Protein AF-0000000084922577 (afdb_homodimer)

Structure (mmCIF, N/CA/C/O backbone):
data_AF-0000000084922577-model_v1
#
loop_
_entity.id
_entity.type
_entity.pdbx_description
1 polymer 'NAD kinase'
#
loop_
_atom_site.group_PDB
_atom_site.id
_atom_site.type_symbol
_atom_site.label_atom_id
_atom_site.label_alt_id
_atom_site.label_comp_id
_atom_site.label_asym_id
_atom_site.label_entity_id
_atom_site.label_seq_id
_atom_site.pdbx_PDB_ins_code
_atom_site.Cartn_x
_atom_site.Cartn_y
_atom_site.Cartn_z
_atom_site.occupancy
_atom_site.B_iso_or_equiv
_atom_site.auth_seq_id
_atom_site.auth_comp_id
_atom_site.auth_asym_id
_atom_site.auth_atom_id
_atom_site.pdbx_PDB_model_num
ATOM 1 N N . MET A 1 1 ? -5.191 -24.875 -42.281 1 45.06 1 MET A N 1
ATOM 2 C CA . MET A 1 1 ? -5.082 -23.641 -41.531 1 45.06 1 MET A CA 1
ATOM 3 C C . MET A 1 1 ? -4.199 -23.844 -40.281 1 45.06 1 MET A C 1
ATOM 5 O O . MET A 1 1 ? -4.207 -24.906 -39.688 1 45.06 1 MET A O 1
ATOM 9 N N . LEU A 1 2 ? -3.152 -23.109 -40.156 1 58 2 LEU A N 1
ATOM 10 C CA . LEU A 1 2 ? -2.09 -23.359 -39.188 1 58 2 LEU A CA 1
ATOM 11 C C . LEU A 1 2 ? -2.65 -23.438 -37.781 1 58 2 LEU A C 1
ATOM 13 O O . LEU A 1 2 ? -3.32 -22.5 -37.312 1 58 2 LEU A O 1
ATOM 17 N N . LYS A 1 3 ? -2.672 -24.594 -37.219 1 78.56 3 LYS A N 1
ATOM 18 C CA . LYS A 1 3 ? -3.205 -24.875 -35.875 1 78.56 3 LYS A CA 1
ATOM 19 C C . LYS A 1 3 ? -2.473 -24.078 -34.812 1 78.56 3 LYS A C 1
ATOM 21 O O . LYS A 1 3 ? -1.261 -23.875 -34.906 1 78.56 3 LYS A O 1
ATOM 26 N N . LYS A 1 4 ? -3.275 -23.406 -34.062 1 90.06 4 LYS A N 1
ATOM 27 C CA . LYS A 1 4 ? -2.656 -22.766 -32.906 1 90.06 4 LYS A CA 1
ATOM 28 C C . LYS A 1 4 ? -1.951 -23.781 -32.031 1 90.06 4 LYS A C 1
ATOM 30 O O . LYS A 1 4 ? -2.506 -24.844 -31.734 1 90.06 4 LYS A O 1
ATOM 35 N N . SER A 1 5 ? -0.719 -23.594 -31.75 1 95.06 5 SER A N 1
ATOM 36 C CA . SER A 1 5 ? 0.063 -24.484 -30.906 1 95.06 5 SER A CA 1
ATOM 37 C C . SER A 1 5 ? -0.089 -24.125 -29.438 1 95.06 5 SER A C 1
ATOM 39 O O . SER A 1 5 ? -0.158 -22.938 -29.078 1 95.06 5 SER A O 1
ATOM 41 N N . VAL A 1 6 ? -0.203 -25.141 -28.594 1 97.62 6 VAL A N 1
ATOM 42 C CA . VAL A 1 6 ? -0.303 -24.922 -27.141 1 97.62 6 VAL A CA 1
ATOM 43 C C . VAL A 1 6 ? 0.634 -25.891 -26.422 1 97.62 6 VAL A C 1
ATOM 45 O O . VAL A 1 6 ? 1.087 -26.875 -27 1 97.62 6 VAL A O 1
ATOM 48 N N . VAL A 1 7 ? 0.993 -25.578 -25.25 1 97.5 7 VAL A N 1
ATOM 49 C CA . VAL A 1 7 ? 1.784 -26.453 -24.391 1 97.5 7 VAL A CA 1
ATOM 50 C C . VAL A 1 7 ? 1.067 -26.672 -23.062 1 97.5 7 VAL A C 1
ATOM 52 O O . VAL A 1 7 ? 0.403 -25.766 -22.562 1 97.5 7 VAL A O 1
ATOM 55 N N . ILE A 1 8 ? 1.136 -27.906 -22.531 1 97.31 8 ILE A N 1
ATOM 56 C CA . ILE A 1 8 ? 0.508 -28.25 -21.266 1 97.31 8 ILE A CA 1
ATOM 57 C C . ILE A 1 8 ? 1.581 -28.625 -20.25 1 97.31 8 ILE A C 1
ATOM 59 O O . ILE A 1 8 ? 2.432 -29.484 -20.516 1 97.31 8 ILE A O 1
ATOM 63 N N . THR A 1 9 ? 1.586 -27.938 -19.109 1 96.81 9 THR A N 1
ATOM 64 C CA . THR A 1 9 ? 2.4 -28.328 -17.969 1 96.81 9 THR A CA 1
ATOM 65 C C . THR A 1 9 ? 1.518 -28.703 -16.781 1 96.81 9 THR A C 1
ATOM 67 O O . THR A 1 9 ? 0.4 -28.203 -16.656 1 96.81 9 THR A O 1
ATOM 70 N N . TYR A 1 10 ? 1.939 -29.656 -15.969 1 96.12 10 TYR A N 1
ATOM 71 C CA . TYR A 1 10 ? 1.152 -30.031 -14.805 1 96.12 10 TYR A CA 1
ATOM 72 C C . TYR A 1 10 ? 2.047 -30.594 -13.703 1 96.12 10 TYR A C 1
ATOM 74 O O . TYR A 1 10 ? 3.17 -31.031 -13.969 1 96.12 10 TYR A O 1
ATOM 82 N N . ASN A 1 11 ? 1.568 -30.484 -12.477 1 95.56 11 ASN A N 1
ATOM 83 C CA . ASN A 1 11 ? 2.334 -31 -11.344 1 95.56 11 ASN A CA 1
ATOM 84 C C . ASN A 1 11 ? 2.262 -32.5 -11.258 1 95.56 11 ASN A C 1
ATOM 86 O O . ASN A 1 11 ? 1.723 -33.156 -12.148 1 95.56 11 ASN A O 1
ATOM 90 N N . ASP A 1 12 ? 2.846 -33.094 -10.164 1 94.5 12 ASP A N 1
ATOM 91 C CA . ASP A 1 12 ? 3.039 -34.531 -10.078 1 94.5 12 ASP A CA 1
ATOM 92 C C . ASP A 1 12 ? 1.83 -35.219 -9.445 1 94.5 12 ASP A C 1
ATOM 94 O O . ASP A 1 12 ? 1.878 -36.406 -9.125 1 94.5 12 ASP A O 1
ATOM 98 N N . TYR A 1 13 ? 0.754 -34.5 -9.312 1 94.62 13 TYR A N 1
ATOM 99 C CA . TYR A 1 13 ? -0.442 -35.125 -8.758 1 94.62 13 TYR A CA 1
ATOM 100 C C . TYR A 1 13 ? -1.106 -36.031 -9.781 1 94.62 13 TYR A C 1
ATOM 102 O O . TYR A 1 13 ? -1.157 -35.719 -10.969 1 94.62 13 TYR A O 1
ATOM 110 N N . ALA A 1 14 ? -1.68 -37.094 -9.312 1 95.88 14 ALA A N 1
ATOM 111 C CA . ALA A 1 14 ? -2.354 -38.062 -10.188 1 95.88 14 ALA A CA 1
ATOM 112 C C . ALA A 1 14 ? -3.518 -37.406 -10.922 1 95.88 14 ALA A C 1
ATOM 114 O O . ALA A 1 14 ? -3.697 -37.625 -12.125 1 95.88 14 ALA A O 1
ATOM 115 N N . LEU A 1 15 ? -4.234 -36.625 -10.172 1 96.56 15 LEU A N 1
ATOM 116 C CA . LEU A 1 15 ? -5.371 -35.969 -10.781 1 96.56 15 LEU A CA 1
ATOM 117 C C . LEU A 1 15 ? -4.918 -35.031 -11.898 1 96.56 15 LEU A C 1
ATOM 119 O O . LEU A 1 15 ? -5.578 -34.938 -12.938 1 96.56 15 LEU A O 1
ATOM 123 N N . SER A 1 16 ? -3.848 -34.312 -11.695 1 97.56 16 SER A N 1
ATOM 124 C CA . SER A 1 16 ? -3.344 -33.375 -12.695 1 97.56 16 SER A CA 1
ATOM 125 C C . SER A 1 16 ? -2.975 -34.094 -13.984 1 97.56 16 SER A C 1
ATOM 127 O O . SER A 1 16 ? -3.232 -33.562 -15.078 1 97.56 16 SER A O 1
ATOM 129 N N . ALA A 1 17 ? -2.41 -35.25 -13.891 1 96.94 17 ALA A N 1
ATOM 130 C CA . ALA A 1 17 ? -2.043 -36.062 -15.062 1 96.94 17 ALA A CA 1
ATOM 131 C C . ALA A 1 17 ? -3.281 -36.469 -15.844 1 96.94 17 ALA A C 1
ATOM 133 O O . ALA A 1 17 ? -3.287 -36.438 -17.078 1 96.94 17 ALA A O 1
ATOM 134 N N . VAL A 1 18 ? -4.258 -36.875 -15.078 1 98 18 VAL A N 1
ATOM 135 C CA . VAL A 1 18 ? -5.512 -37.281 -15.695 1 98 18 VAL A CA 1
ATOM 136 C C . VAL A 1 18 ? -6.133 -36.094 -16.453 1 98 18 VAL A C 1
ATOM 138 O O . VAL A 1 18 ? -6.559 -36.25 -17.594 1 98 18 VAL A O 1
ATOM 141 N N . ILE A 1 19 ? -6.141 -34.969 -15.812 1 97.88 19 ILE A N 1
ATOM 142 C CA . ILE A 1 19 ? -6.738 -33.781 -16.406 1 97.88 19 ILE A CA 1
ATOM 143 C C . ILE A 1 19 ? -5.922 -33.375 -17.625 1 97.88 19 ILE A C 1
ATOM 145 O O . ILE A 1 19 ? -6.48 -32.906 -18.625 1 97.88 19 ILE A O 1
ATOM 149 N N . ALA A 1 20 ? -4.637 -33.5 -17.562 1 97.62 20 ALA A N 1
ATOM 150 C CA . ALA A 1 20 ? -3.766 -33.156 -18.672 1 97.62 20 ALA A CA 1
ATOM 151 C C . ALA A 1 20 ? -4.098 -34 -19.906 1 97.62 20 ALA A C 1
ATOM 153 O O . ALA A 1 20 ? -4.148 -33.469 -21.031 1 97.62 20 ALA A O 1
ATOM 154 N N . GLU A 1 21 ? -4.328 -35.281 -19.703 1 97.81 21 GLU A N 1
ATOM 155 C CA . GLU A 1 21 ? -4.66 -36.156 -20.797 1 97.81 21 GLU A CA 1
ATOM 156 C C . GLU A 1 21 ? -6.02 -35.812 -21.406 1 97.81 21 GLU A C 1
ATOM 158 O O . GLU A 1 21 ? -6.184 -35.844 -22.625 1 97.81 21 GLU A O 1
ATOM 163 N N . GLN A 1 22 ? -6.918 -35.562 -20.547 1 98.25 22 GLN A N 1
ATOM 164 C CA . GLN A 1 22 ? -8.234 -35.156 -21.016 1 98.25 22 GLN A CA 1
ATOM 165 C C . GLN A 1 22 ? -8.156 -33.844 -21.828 1 98.25 22 GLN A C 1
ATOM 167 O O . GLN A 1 22 ? -8.773 -33.75 -22.891 1 98.25 22 GLN A O 1
ATOM 172 N N . LEU A 1 23 ? -7.441 -32.938 -21.281 1 98.12 23 LEU A N 1
ATOM 173 C CA . LEU A 1 23 ? -7.266 -31.641 -21.953 1 98.12 23 LEU A CA 1
ATOM 174 C C . LEU A 1 23 ? -6.621 -31.844 -23.328 1 98.12 23 LEU A C 1
ATOM 176 O O . LEU A 1 23 ? -7.059 -31.234 -24.312 1 98.12 23 LEU A O 1
ATOM 180 N N . LYS A 1 24 ? -5.605 -32.656 -23.391 1 97.62 24 LYS A N 1
ATOM 181 C CA . LYS A 1 24 ? -4.91 -32.938 -24.641 1 97.62 24 LYS A CA 1
ATOM 182 C C . LYS A 1 24 ? -5.871 -33.469 -25.703 1 97.62 24 LYS A C 1
ATOM 184 O O . LYS A 1 24 ? -5.879 -32.969 -26.828 1 97.62 24 LYS A O 1
ATOM 189 N N . GLU A 1 25 ? -6.668 -34.406 -25.344 1 97.94 25 GLU A N 1
ATOM 190 C CA . GLU A 1 25 ? -7.629 -35 -26.281 1 97.94 25 GLU A CA 1
ATOM 191 C C . GLU A 1 25 ? -8.617 -33.938 -26.781 1 97.94 25 GLU A C 1
ATOM 193 O O . GLU A 1 25 ? -8.906 -33.906 -27.984 1 97.94 25 GLU A O 1
ATOM 198 N N . LYS A 1 26 ? -9.062 -33.188 -25.891 1 98 26 LYS A N 1
ATOM 199 C CA . LYS A 1 26 ? -10.047 -32.188 -26.234 1 98 26 LYS A CA 1
ATOM 200 C C . LYS A 1 26 ? -9.438 -31.109 -27.141 1 98 26 LYS A C 1
ATOM 202 O O . LYS A 1 26 ? -10.0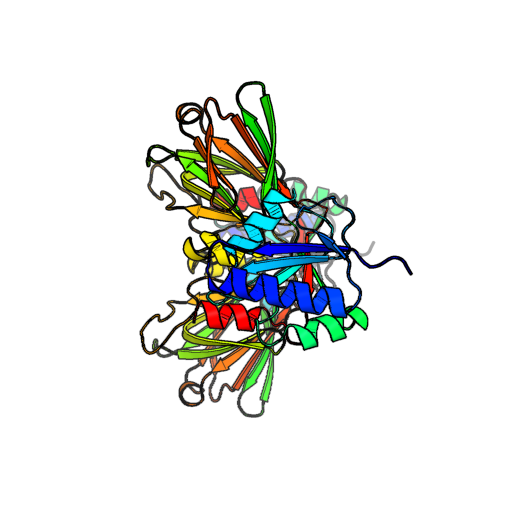94 -30.625 -28.062 1 98 26 LYS A O 1
ATOM 207 N N . LEU A 1 27 ? -8.234 -30.75 -26.859 1 97.75 27 LEU A N 1
ATOM 208 C CA . LEU A 1 27 ? -7.543 -29.75 -27.656 1 97.75 27 LEU A CA 1
ATOM 209 C C . LEU A 1 27 ? -7.281 -30.266 -29.062 1 97.75 27 LEU A C 1
ATOM 211 O O . LEU A 1 27 ? -7.449 -29.531 -30.047 1 97.75 27 LEU A O 1
ATOM 215 N N . ILE A 1 28 ? -6.938 -31.516 -29.203 1 96.44 28 ILE A N 1
ATOM 216 C CA . ILE A 1 28 ? -6.699 -32.125 -30.5 1 96.44 28 ILE A CA 1
ATOM 217 C C . ILE A 1 28 ? -7.996 -32.156 -31.312 1 96.44 28 ILE A C 1
ATOM 219 O O . ILE A 1 28 ? -8 -31.812 -32.5 1 96.44 28 ILE A O 1
ATOM 223 N N . ARG A 1 29 ? -9.047 -32.469 -30.625 1 96.56 29 ARG A N 1
ATOM 224 C CA . ARG A 1 29 ? -10.352 -32.469 -31.281 1 96.56 29 ARG A CA 1
ATOM 225 C C . ARG A 1 29 ? -10.734 -31.078 -31.75 1 96.56 29 ARG A C 1
ATOM 227 O O . ARG A 1 29 ? -11.391 -30.922 -32.781 1 96.56 29 ARG A O 1
ATOM 234 N N . ALA A 1 30 ? -10.289 -30.141 -31.047 1 96.38 30 ALA A N 1
ATOM 235 C CA . ALA A 1 30 ? -10.594 -28.75 -31.375 1 96.38 30 ALA A CA 1
ATOM 236 C C . ALA A 1 30 ? -9.562 -28.188 -32.344 1 96.38 30 ALA A C 1
ATOM 238 O O . ALA A 1 30 ? -9.508 -26.969 -32.562 1 96.38 30 ALA A O 1
ATOM 239 N N . GLU A 1 31 ? -8.617 -29.016 -32.844 1 95.38 31 GLU A N 1
ATOM 240 C CA . GLU A 1 31 ? -7.676 -28.688 -33.906 1 95.38 31 GLU A CA 1
ATOM 241 C C . GLU A 1 31 ? -6.527 -27.828 -33.406 1 95.38 31 GLU A C 1
ATOM 243 O O . GLU A 1 31 ? -6.07 -26.922 -34.094 1 95.38 31 GLU A O 1
ATOM 248 N N . PHE A 1 32 ? -6.191 -28 -32.156 1 96.06 32 PHE A N 1
ATOM 249 C CA . PHE A 1 32 ? -4.957 -27.422 -31.641 1 96.06 32 PHE A CA 1
ATOM 250 C C . PHE A 1 32 ? -3.795 -28.391 -31.797 1 96.06 32 PHE A C 1
ATOM 252 O O . PHE A 1 32 ? -3.988 -29.609 -31.781 1 96.06 32 PHE A O 1
ATOM 259 N N . ALA A 1 33 ? -2.627 -27.812 -32 1 94.94 33 ALA A N 1
ATOM 260 C CA . ALA A 1 33 ? -1.4 -28.594 -31.906 1 94.94 33 ALA A CA 1
ATOM 261 C C . ALA A 1 33 ? -0.859 -28.594 -30.469 1 94.94 33 ALA A C 1
ATOM 263 O O . ALA A 1 33 ? -0.508 -27.547 -29.938 1 94.94 33 ALA A O 1
ATOM 264 N N . VAL A 1 34 ? -0.8 -29.75 -29.844 1 94.56 34 VAL A N 1
ATOM 265 C CA . VAL A 1 34 ? -0.375 -29.844 -28.453 1 94.56 34 VAL A CA 1
ATOM 266 C C . VAL A 1 34 ? 1.077 -30.312 -28.391 1 94.56 34 VAL A C 1
ATOM 268 O O . VAL A 1 34 ? 1.414 -31.375 -28.891 1 94.56 34 VAL A O 1
ATOM 271 N N . HIS A 1 35 ? 1.878 -29.469 -27.703 1 88.94 35 HIS A N 1
ATOM 272 C CA . HIS A 1 35 ? 3.289 -29.797 -27.562 1 88.94 35 HIS A CA 1
ATOM 273 C C . HIS A 1 35 ? 3.609 -30.188 -26.125 1 88.94 35 HIS A C 1
ATOM 275 O O . HIS A 1 35 ? 2.961 -29.719 -25.188 1 88.94 35 HIS A O 1
ATOM 281 N N . HIS A 1 36 ? 4.621 -31.062 -25.969 1 80.25 36 HIS A N 1
ATOM 282 C CA . HIS A 1 36 ? 5.066 -31.484 -24.641 1 80.25 36 HIS A CA 1
ATOM 283 C C . HIS A 1 36 ? 6.195 -30.594 -24.125 1 80.25 36 HIS A C 1
ATOM 285 O O . HIS A 1 36 ? 6.473 -30.562 -22.938 1 80.25 36 HIS A O 1
ATOM 291 N N . HIS A 1 37 ? 6.773 -29.953 -25.094 1 86.44 37 HIS A N 1
ATOM 292 C CA . HIS A 1 37 ? 7.875 -29.078 -24.734 1 86.44 37 HIS A CA 1
ATOM 293 C C . HIS A 1 37 ? 7.582 -27.641 -25.156 1 86.44 37 HIS A C 1
ATOM 295 O O . HIS A 1 37 ? 6.945 -27.391 -26.188 1 86.44 37 HIS A O 1
ATOM 301 N N . PHE A 1 38 ? 8.07 -26.734 -24.375 1 88.19 38 PHE A N 1
ATOM 302 C CA . PHE A 1 38 ? 7.879 -25.328 -24.656 1 88.19 38 PHE A CA 1
ATOM 303 C C . PHE A 1 38 ? 8.859 -24.844 -25.719 1 88.19 38 PHE A C 1
ATOM 305 O O . PHE A 1 38 ? 10.078 -25 -25.562 1 88.19 38 PHE A O 1
ATOM 312 N N . VAL A 1 39 ? 8.43 -24.281 -26.812 1 85.06 39 VAL A N 1
ATOM 313 C CA . VAL A 1 39 ? 9.289 -23.812 -27.891 1 85.06 39 VAL A CA 1
ATOM 314 C C . VAL A 1 39 ? 9.234 -22.297 -28 1 85.06 39 VAL A C 1
ATOM 316 O O . VAL A 1 39 ? 10.109 -21.672 -28.594 1 85.06 39 VAL A O 1
ATOM 319 N N . GLY A 1 40 ? 8.258 -21.672 -27.453 1 86.56 40 GLY A N 1
ATOM 320 C CA . GLY A 1 40 ? 8.227 -20.219 -27.375 1 86.56 40 GLY A CA 1
ATOM 321 C C . GLY A 1 40 ? 7.301 -19.594 -28.391 1 86.56 40 GLY A C 1
ATOM 322 O O . GLY A 1 40 ? 7.105 -18.375 -28.391 1 86.56 40 GLY A O 1
ATOM 323 N N . ASP A 1 41 ? 6.625 -20.344 -29.25 1 87.69 41 ASP A N 1
ATOM 324 C CA . ASP A 1 41 ? 5.711 -19.797 -30.25 1 87.69 41 ASP A CA 1
ATOM 325 C C . ASP A 1 41 ? 4.285 -20.297 -30.016 1 87.69 41 ASP A C 1
ATOM 327 O O . ASP A 1 41 ? 3.438 -20.188 -30.906 1 87.69 41 ASP A O 1
ATOM 331 N N . GLU A 1 42 ? 4.102 -20.797 -28.938 1 93.81 42 GLU A N 1
ATOM 332 C CA . GLU A 1 42 ? 2.762 -21.281 -28.594 1 93.81 42 GLU A CA 1
ATOM 333 C C . GLU A 1 42 ? 1.775 -20.109 -28.484 1 93.81 42 GLU A C 1
ATOM 335 O O . GLU A 1 42 ? 2.168 -18.984 -28.188 1 93.81 42 GLU A O 1
ATOM 340 N N . ALA A 1 43 ? 0.547 -20.484 -28.75 1 95.94 43 ALA A N 1
ATOM 341 C CA . ALA A 1 43 ? -0.513 -19.5 -28.594 1 95.94 43 ALA A CA 1
ATOM 342 C C . ALA A 1 43 ? -0.963 -19.391 -27.141 1 95.94 43 ALA A C 1
ATOM 344 O O . ALA A 1 43 ? -1.455 -18.359 -26.703 1 95.94 43 ALA A O 1
ATOM 345 N N . LEU A 1 44 ? -0.758 -20.5 -26.469 1 97.5 44 LEU A N 1
ATOM 346 C CA . LEU A 1 44 ? -1.286 -20.578 -25.125 1 97.5 44 LEU A CA 1
ATOM 347 C C . LEU A 1 44 ? -0.539 -21.625 -24.312 1 97.5 44 LEU A C 1
ATOM 349 O O . LEU A 1 44 ? -0.168 -22.672 -24.828 1 97.5 44 LEU A O 1
ATOM 353 N N . ILE A 1 45 ? -0.311 -21.297 -23.047 1 98.06 45 ILE A N 1
ATOM 354 C CA . ILE A 1 45 ? 0.256 -22.234 -22.094 1 98.06 45 ILE A CA 1
ATOM 355 C C . ILE A 1 45 ? -0.815 -22.656 -21.094 1 98.06 45 ILE A C 1
ATOM 357 O O . ILE A 1 45 ? -1.452 -21.812 -20.453 1 98.06 45 ILE A O 1
ATOM 361 N N . PHE A 1 46 ? -1 -23.938 -20.984 1 98 46 PHE A N 1
ATOM 362 C CA . PHE A 1 46 ? -1.845 -24.5 -19.922 1 98 46 PHE A CA 1
ATOM 363 C C . PHE A 1 46 ? -1.002 -24.984 -18.75 1 98 46 PHE A C 1
ATOM 365 O O . PHE A 1 46 ? -0.039 -25.719 -18.938 1 98 46 PHE A O 1
ATOM 372 N N . THR A 1 47 ? -1.322 -24.531 -17.578 1 97.44 47 THR A N 1
ATOM 373 C CA . THR A 1 47 ? -0.681 -25.062 -16.375 1 97.44 47 THR A CA 1
ATOM 374 C C . THR A 1 47 ? -1.714 -25.672 -15.438 1 97.44 47 THR A C 1
ATOM 376 O O . THR A 1 47 ? -2.691 -25.016 -15.07 1 97.44 47 THR A O 1
ATOM 379 N N . ILE A 1 48 ? -1.502 -26.938 -15.086 1 97.56 48 ILE A N 1
ATOM 380 C CA . ILE A 1 48 ? -2.449 -27.688 -14.258 1 97.56 48 ILE A CA 1
ATOM 381 C C . ILE A 1 48 ? -1.858 -27.906 -12.867 1 97.56 48 ILE A C 1
ATOM 383 O O . ILE A 1 48 ? -0.781 -28.484 -12.734 1 97.56 48 ILE A O 1
ATOM 387 N N . GLY A 1 49 ? -2.514 -27.5 -11.883 1 96.75 49 GLY A N 1
ATOM 388 C CA . GLY A 1 49 ? -2.074 -27.547 -10.492 1 96.75 49 GLY A CA 1
ATOM 389 C C . GLY A 1 49 ? -2.527 -26.359 -9.688 1 96.75 49 GLY A C 1
ATOM 390 O O . GLY A 1 49 ? -3.613 -25.812 -9.922 1 96.75 49 GLY A O 1
ATOM 391 N N . GLY A 1 50 ? -1.797 -25.969 -8.672 1 95.06 50 GLY A N 1
ATOM 392 C CA . GLY A 1 50 ? -2.07 -24.797 -7.855 1 95.06 50 GLY A CA 1
ATOM 393 C C . GLY A 1 50 ? -1.158 -23.641 -8.164 1 95.06 50 GLY A C 1
ATOM 394 O O . GLY A 1 50 ? -0.583 -23.562 -9.25 1 95.06 50 GLY A O 1
ATOM 395 N N . ASP A 1 51 ? -1.087 -22.734 -7.219 1 95.5 51 ASP A N 1
ATOM 396 C CA . ASP A 1 51 ? -0.245 -21.562 -7.387 1 95.5 51 ASP A CA 1
ATOM 397 C C . ASP A 1 51 ? 1.221 -21.953 -7.566 1 95.5 51 ASP A C 1
ATOM 399 O O . ASP A 1 51 ? 1.935 -21.344 -8.375 1 95.5 51 ASP A O 1
ATOM 403 N N . GLY A 1 52 ? 1.622 -22.938 -6.805 1 94.94 52 GLY A N 1
ATOM 404 C CA . GLY A 1 52 ? 2.992 -23.406 -6.941 1 94.94 52 GLY A CA 1
ATOM 405 C C . GLY A 1 52 ? 3.326 -23.875 -8.344 1 94.94 52 GLY A C 1
ATOM 406 O O . GLY A 1 52 ? 4.406 -23.578 -8.859 1 94.94 52 GLY A O 1
ATOM 407 N N . SER A 1 53 ? 2.406 -24.625 -8.961 1 95.44 53 SER A N 1
ATOM 408 C CA . SER A 1 53 ? 2.598 -25.094 -10.328 1 95.44 53 SER A CA 1
ATOM 409 C C . SER A 1 53 ? 2.662 -23.938 -11.312 1 95.44 53 SER A C 1
ATOM 411 O O . SER A 1 53 ? 3.443 -23.969 -12.266 1 95.44 53 SER A O 1
ATOM 413 N N . PHE A 1 54 ? 1.836 -23 -11.062 1 97 54 PHE A N 1
ATOM 414 C CA . PHE A 1 54 ? 1.823 -21.812 -11.906 1 97 54 PHE A CA 1
ATOM 415 C C . PHE A 1 54 ? 3.17 -21.109 -11.859 1 97 54 PHE A C 1
ATOM 417 O O . PHE A 1 54 ? 3.756 -20.812 -12.906 1 97 54 PHE A O 1
ATOM 424 N N . ILE A 1 55 ? 3.645 -20.859 -10.672 1 97.69 55 ILE A N 1
ATOM 425 C CA . ILE A 1 55 ? 4.91 -20.156 -10.469 1 97.69 55 ILE A CA 1
ATOM 426 C C . ILE A 1 55 ? 6.047 -20.969 -11.102 1 97.69 55 ILE A C 1
ATOM 428 O O . ILE A 1 55 ? 6.922 -20.406 -11.758 1 97.69 55 ILE A O 1
ATOM 432 N N . LYS A 1 56 ? 6.035 -22.281 -10.922 1 96.81 56 LYS A N 1
ATOM 433 C CA . LYS A 1 56 ? 7.051 -23.141 -11.523 1 96.81 56 LYS A CA 1
ATOM 434 C C . LYS A 1 56 ? 7.055 -23 -13.047 1 96.81 56 LYS A C 1
ATOM 436 O O . LYS A 1 56 ? 8.117 -22.938 -13.664 1 96.81 56 LYS A O 1
ATOM 441 N N . THR A 1 57 ? 5.902 -23.031 -13.602 1 96.69 57 THR A N 1
ATOM 442 C CA . THR A 1 57 ? 5.773 -22.891 -15.047 1 96.69 57 THR A CA 1
ATOM 443 C C . THR A 1 57 ? 6.391 -21.578 -15.523 1 96.69 57 THR A C 1
ATOM 445 O O . THR A 1 57 ? 7.129 -21.547 -16.516 1 96.69 57 THR A O 1
ATOM 448 N N . ILE A 1 58 ? 6.129 -20.469 -14.836 1 97.31 58 ILE A N 1
ATOM 449 C CA . ILE A 1 58 ? 6.652 -19.156 -15.172 1 97.31 58 ILE A CA 1
ATOM 450 C C . ILE A 1 58 ? 8.18 -19.188 -15.172 1 97.31 58 ILE A C 1
ATOM 452 O O . ILE A 1 58 ? 8.82 -18.688 -16.094 1 97.31 58 ILE A O 1
ATOM 456 N N . HIS A 1 59 ? 8.688 -19.781 -14.164 1 97.62 59 HIS A N 1
ATOM 457 C CA . HIS A 1 59 ? 10.141 -19.859 -14.062 1 97.62 59 HIS A CA 1
ATOM 458 C C . HIS A 1 59 ? 10.719 -20.781 -15.133 1 97.62 59 HIS A C 1
ATOM 460 O O . HIS A 1 59 ? 11.703 -20.438 -15.781 1 97.62 59 HIS A O 1
ATOM 466 N N . ASP A 1 60 ? 10.109 -21.969 -15.312 1 96.31 60 ASP A N 1
ATOM 467 C CA . ASP A 1 60 ? 10.594 -22.953 -16.266 1 96.31 60 ASP A CA 1
ATOM 468 C C . ASP A 1 60 ? 10.656 -22.359 -17.672 1 96.31 60 ASP A C 1
ATOM 470 O O . ASP A 1 60 ? 11.547 -22.719 -18.453 1 96.31 60 ASP A O 1
ATOM 474 N N . PHE A 1 61 ? 9.773 -21.547 -17.953 1 96.31 61 PHE A N 1
ATOM 475 C CA . PHE A 1 61 ? 9.695 -21 -19.312 1 96.31 61 PHE A CA 1
ATOM 476 C C . PHE A 1 61 ? 10.289 -19.594 -19.359 1 96.31 61 PHE A C 1
ATOM 478 O O . PHE A 1 61 ? 10.055 -18.859 -20.328 1 96.31 61 PHE A O 1
ATOM 485 N N . ASN A 1 62 ? 10.922 -19.172 -18.297 1 95.69 62 ASN A N 1
ATOM 486 C CA . ASN A 1 62 ? 11.68 -17.938 -18.203 1 95.69 62 ASN A CA 1
ATOM 487 C C . ASN A 1 62 ? 10.789 -16.719 -18.453 1 95.69 62 ASN A C 1
ATOM 489 O O . ASN A 1 62 ? 11.094 -15.883 -19.297 1 95.69 62 ASN A O 1
ATOM 493 N N . PHE A 1 63 ? 9.648 -16.75 -17.719 1 97.06 63 PHE A N 1
ATOM 494 C CA . PHE A 1 63 ? 8.734 -15.617 -17.703 1 97.06 63 PHE A CA 1
ATOM 495 C C . PHE A 1 63 ? 8.266 -15.281 -19.109 1 97.06 63 PHE A C 1
ATOM 497 O O . PHE A 1 63 ? 8.508 -14.172 -19.609 1 97.06 63 PHE A O 1
ATOM 504 N N . PRO A 1 64 ? 7.469 -16.141 -19.672 1 96.12 64 PRO A N 1
ATOM 505 C CA . PRO A 1 64 ? 7.055 -15.984 -21.062 1 96.12 64 PRO A CA 1
ATOM 506 C C . PRO A 1 64 ? 6.023 -14.875 -21.25 1 96.12 64 PRO A C 1
ATOM 508 O O . PRO A 1 64 ? 5.23 -14.602 -20.344 1 96.12 64 PRO A O 1
ATOM 511 N N . SER A 1 65 ? 5.922 -14.328 -22.438 1 94.94 65 SER A N 1
ATOM 512 C CA . SER A 1 65 ? 4.906 -13.336 -22.797 1 94.94 65 SER A CA 1
ATOM 513 C C . SER A 1 65 ? 3.627 -14 -23.281 1 94.94 65 SER A C 1
ATOM 515 O O . SER A 1 65 ? 2.586 -13.352 -23.391 1 94.94 65 SER A O 1
ATOM 517 N N . ILE A 1 66 ? 3.779 -15.273 -23.641 1 96.62 66 ILE A N 1
ATOM 518 C CA . ILE A 1 66 ? 2.641 -16.062 -24.109 1 96.62 66 ILE A CA 1
ATOM 519 C C . ILE A 1 66 ? 1.6 -16.172 -23 1 96.62 66 ILE A C 1
ATOM 521 O O . ILE A 1 66 ? 1.945 -16.391 -21.844 1 96.62 66 ILE A O 1
ATOM 525 N N . PRO A 1 67 ? 0.284 -16 -23.375 1 98 67 PRO A N 1
ATOM 526 C CA . PRO A 1 67 ? -0.751 -16.109 -22.344 1 98 67 PRO A CA 1
ATOM 527 C C . PRO A 1 67 ? -0.753 -17.469 -21.656 1 98 67 PRO A C 1
ATOM 529 O O . PRO A 1 67 ? -0.473 -18.484 -22.297 1 98 67 PRO A O 1
ATOM 532 N N . ILE A 1 68 ? -1.088 -17.422 -20.406 1 98.12 68 ILE A N 1
ATOM 533 C CA . ILE A 1 68 ? -1.135 -18.625 -19.578 1 98.12 68 ILE A CA 1
ATOM 534 C C . ILE A 1 68 ? -2.531 -18.781 -18.984 1 98.12 68 ILE A C 1
ATOM 536 O O . ILE A 1 68 ? -3.154 -17.797 -18.578 1 98.12 68 ILE A O 1
ATOM 540 N N . VAL A 1 69 ? -3.021 -19.969 -18.938 1 98.19 69 VAL A N 1
ATOM 541 C CA . VAL A 1 69 ? -4.262 -20.25 -18.234 1 98.19 69 VAL A CA 1
ATOM 542 C C . VAL A 1 69 ? -4.023 -21.375 -17.219 1 98.19 69 VAL A C 1
ATOM 544 O O . VAL A 1 69 ? -3.414 -22.391 -17.547 1 98.19 69 VAL A O 1
ATOM 547 N N . GLY A 1 70 ? -4.434 -21.125 -15.984 1 97.19 70 GLY A N 1
ATOM 548 C CA . GLY A 1 70 ? -4.301 -22.109 -14.914 1 97.19 70 GLY A CA 1
ATOM 549 C C . GLY A 1 70 ? -5.539 -22.953 -14.727 1 97.19 70 GLY A C 1
ATOM 550 O O . GLY A 1 70 ? -6.66 -22.438 -14.711 1 97.19 70 GLY A O 1
ATOM 551 N N . ILE A 1 71 ? -5.32 -24.234 -14.625 1 97.31 71 ILE A N 1
ATOM 552 C CA . ILE A 1 71 ? -6.371 -25.188 -14.297 1 97.31 71 ILE A CA 1
ATOM 553 C C . ILE A 1 71 ? -6.16 -25.719 -12.875 1 97.31 71 ILE A C 1
ATOM 555 O O . ILE A 1 71 ? -5.121 -26.312 -12.578 1 97.31 71 ILE A O 1
ATOM 559 N N . ASN A 1 72 ? -7.156 -25.578 -12.07 1 95.5 72 ASN A N 1
ATOM 560 C CA . ASN A 1 72 ? -7.012 -25.844 -10.641 1 95.5 72 ASN A CA 1
ATOM 561 C C . ASN A 1 72 ? -7.293 -27.312 -10.328 1 95.5 72 ASN A C 1
ATOM 563 O O . ASN A 1 72 ? -8.406 -27.797 -10.531 1 95.5 72 ASN A O 1
ATOM 567 N N . THR A 1 73 ? -6.312 -28 -9.82 1 94.75 73 THR A N 1
ATOM 568 C CA . THR A 1 73 ? -6.52 -29.359 -9.336 1 94.75 73 THR A CA 1
ATOM 569 C C . THR A 1 73 ? -6.145 -29.469 -7.863 1 94.75 73 THR A C 1
ATOM 571 O O . THR A 1 73 ? -6.012 -30.578 -7.332 1 94.75 73 THR A O 1
ATOM 574 N N . GLY A 1 74 ? -5.797 -28.359 -7.27 1 83.38 74 GLY A N 1
ATOM 575 C CA . GLY A 1 74 ? -5.469 -28.312 -5.852 1 83.38 74 GLY A CA 1
ATOM 576 C C . GLY A 1 74 ? -6.469 -27.5 -5.039 1 83.38 74 GLY A C 1
ATOM 577 O O . GLY A 1 74 ? -7.68 -27.641 -5.23 1 83.38 74 GLY A O 1
ATOM 578 N N . HIS A 1 75 ? -5.926 -26.922 -4.008 1 82.44 75 HIS A N 1
ATOM 579 C CA . HIS A 1 75 ? -6.715 -26 -3.193 1 82.44 75 HIS A CA 1
ATOM 580 C C . HIS A 1 75 ? -6.977 -24.688 -3.928 1 82.44 75 HIS A C 1
ATOM 582 O O . HIS A 1 75 ? -6.48 -24.484 -5.039 1 82.44 75 HIS A O 1
ATOM 588 N N . LEU A 1 76 ? -7.621 -23.812 -3.406 1 81.44 76 LEU A N 1
ATOM 589 C CA . LEU A 1 76 ? -7.934 -22.5 -3.979 1 81.44 76 LEU A CA 1
ATOM 590 C C . LEU A 1 76 ? -6.66 -21.719 -4.258 1 81.44 76 LEU A C 1
ATOM 592 O O . LEU A 1 76 ? -5.781 -21.609 -3.396 1 81.44 76 LEU A O 1
ATOM 596 N N . GLY A 1 77 ? -6.508 -21.359 -5.562 1 87.62 77 GLY A N 1
ATOM 597 C CA . GLY A 1 77 ? -5.348 -20.578 -5.957 1 87.62 77 GLY A CA 1
ATOM 598 C C . GLY A 1 77 ? -5.703 -19.234 -6.547 1 87.62 77 GLY A C 1
ATOM 599 O O . GLY A 1 77 ? -6.836 -19.031 -6.992 1 87.62 77 GLY A O 1
ATOM 600 N N . PHE A 1 78 ? -4.773 -18.312 -6.582 1 92 78 PHE A N 1
ATOM 601 C CA . PHE A 1 78 ? -4.977 -16.969 -7.09 1 92 78 PHE A CA 1
ATOM 602 C C . PHE A 1 78 ? -4.816 -16.938 -8.609 1 92 78 PHE A C 1
ATOM 604 O O . PHE A 1 78 ? -5.469 -16.141 -9.289 1 92 78 PHE A O 1
ATOM 611 N N . PHE A 1 79 ? -4.043 -17.844 -9.133 1 94.56 79 PHE A N 1
ATOM 612 C CA . PHE A 1 79 ? -3.674 -17.703 -10.539 1 94.56 79 PHE A CA 1
ATOM 613 C C . PHE A 1 79 ? -4.512 -18.625 -11.414 1 94.56 79 PHE A C 1
ATOM 615 O O . PHE A 1 79 ? -4.586 -18.453 -12.625 1 94.56 79 PHE A O 1
ATOM 622 N N . GLN A 1 80 ? -5.113 -19.609 -10.812 1 93.5 80 GLN A N 1
ATOM 623 C CA . GLN A 1 80 ? -5.934 -20.547 -11.57 1 93.5 80 GLN A CA 1
ATOM 624 C C . GLN A 1 80 ? -7.254 -19.906 -11.984 1 93.5 80 GLN A C 1
ATOM 626 O O . GLN A 1 80 ? -7.84 -19.125 -11.227 1 93.5 80 GLN A O 1
ATOM 631 N N . GLU A 1 81 ? -7.664 -20.312 -13.117 1 92.75 81 GLU A N 1
ATOM 632 C CA . GLU A 1 81 ? -8.883 -19.719 -13.672 1 92.75 81 GLU A CA 1
ATOM 633 C C . GLU A 1 81 ? -9.977 -20.766 -13.836 1 92.75 81 GLU A C 1
ATOM 635 O O . GLU A 1 81 ? -11.156 -20.469 -13.625 1 92.75 81 GLU A O 1
ATOM 640 N N . ILE A 1 82 ? -9.586 -21.969 -14.203 1 93.75 82 ILE A N 1
ATOM 641 C CA . ILE A 1 82 ? -10.617 -22.906 -14.609 1 93.75 82 ILE A CA 1
ATOM 642 C C . ILE A 1 82 ? -10.516 -24.172 -13.758 1 93.75 82 ILE A C 1
ATOM 644 O O . ILE A 1 82 ? -9.43 -24.547 -13.32 1 93.75 82 ILE A O 1
ATOM 648 N N . LEU A 1 83 ? -11.703 -24.75 -13.57 1 94.62 83 LEU A N 1
ATOM 649 C CA . LEU A 1 83 ? -11.789 -26.062 -12.938 1 94.62 83 LEU A CA 1
ATOM 650 C C . LEU A 1 83 ? -11.789 -27.172 -13.992 1 94.62 83 LEU A C 1
ATOM 652 O O . LEU A 1 83 ? -12.125 -26.938 -15.148 1 94.62 83 LEU A O 1
ATOM 656 N N . PRO A 1 84 ? -11.438 -28.328 -13.539 1 96.44 84 PRO A N 1
ATOM 657 C CA . PRO A 1 84 ? -11.359 -29.469 -14.469 1 96.44 84 PRO A CA 1
ATOM 658 C C . PRO A 1 84 ? -12.664 -29.688 -15.234 1 96.44 84 PRO A C 1
ATOM 660 O O . PRO A 1 84 ? -12.633 -30.062 -16.406 1 96.44 84 PRO A O 1
ATOM 663 N N . GLU A 1 85 ? -13.773 -29.344 -14.664 1 96.62 85 GLU A N 1
ATOM 664 C CA . GLU A 1 85 ? -15.07 -29.594 -15.289 1 96.62 85 GLU A CA 1
ATOM 665 C C . GLU A 1 85 ? -15.383 -28.531 -16.344 1 96.62 85 GLU A C 1
ATOM 667 O O . GLU A 1 85 ? -16.344 -28.672 -17.109 1 96.62 85 GLU A O 1
ATOM 672 N N . GLN A 1 86 ? -14.539 -27.578 -16.484 1 96.81 86 GLN A N 1
ATOM 673 C CA . GLN A 1 86 ? -14.852 -26.438 -17.344 1 96.81 86 GLN A CA 1
ATOM 674 C C . GLN A 1 86 ? -13.977 -26.438 -18.594 1 96.81 86 GLN A C 1
ATOM 676 O O . GLN A 1 86 ? -13.945 -25.453 -19.328 1 96.81 86 GLN A O 1
ATOM 681 N N . LEU A 1 87 ? -13.32 -27.516 -18.906 1 97.94 87 LEU A N 1
ATOM 682 C CA . LEU A 1 87 ? -12.359 -27.562 -20 1 97.94 87 LEU A CA 1
ATOM 683 C C . LEU A 1 87 ? -13.031 -27.266 -21.328 1 97.94 87 LEU A C 1
ATOM 685 O O . LEU A 1 87 ? -12.539 -26.438 -22.109 1 97.94 87 LEU A O 1
ATOM 689 N N . ASP A 1 88 ? -14.172 -27.906 -21.609 1 97.94 88 ASP A N 1
ATOM 690 C CA . ASP A 1 88 ? -14.859 -27.719 -22.875 1 97.94 88 ASP A CA 1
ATOM 691 C C . ASP A 1 88 ? -15.32 -26.281 -23.047 1 97.94 88 ASP A C 1
ATOM 693 O O . ASP A 1 88 ? -15.141 -25.688 -24.109 1 97.94 88 ASP A O 1
ATOM 697 N N . LEU A 1 89 ? -15.883 -25.844 -21.984 1 97.12 89 LEU A N 1
ATOM 698 C CA . LEU A 1 89 ? -16.375 -24.469 -22.016 1 97.12 89 LEU A CA 1
ATOM 699 C C . LEU A 1 89 ? -15.227 -23.5 -22.25 1 97.12 89 LEU A C 1
ATOM 701 O O . LEU A 1 89 ? -15.375 -22.531 -23 1 97.12 89 LEU A O 1
ATOM 705 N N . PHE A 1 90 ? -14.109 -23.703 -21.641 1 97.69 90 PHE A N 1
ATOM 706 C CA . PHE A 1 90 ? -12.953 -22.828 -21.812 1 97.69 90 PHE A CA 1
ATOM 707 C C . PHE A 1 90 ? -12.477 -22.844 -23.266 1 97.69 90 PHE A C 1
ATOM 709 O O . PHE A 1 90 ? -12.227 -21.781 -23.844 1 97.69 90 PHE A O 1
ATOM 716 N N . ILE A 1 91 ? -12.359 -24.031 -23.859 1 97.69 91 ILE A N 1
ATOM 717 C CA . ILE A 1 91 ? -11.859 -24.156 -25.234 1 97.69 91 ILE A CA 1
ATOM 718 C C . ILE A 1 91 ? -12.789 -23.422 -26.188 1 97.69 91 ILE A C 1
ATOM 720 O O . ILE A 1 91 ? -12.328 -22.703 -27.078 1 97.69 91 ILE A O 1
ATOM 724 N N . GLU A 1 92 ? -14.047 -23.547 -25.953 1 97.38 92 GLU A N 1
ATOM 725 C CA . GLU A 1 92 ? -15.031 -22.844 -26.766 1 97.38 92 GLU A CA 1
ATOM 726 C C . GLU A 1 92 ? -14.859 -21.328 -26.656 1 97.38 92 GLU A C 1
ATOM 728 O O . GLU A 1 92 ? -14.797 -20.625 -27.656 1 97.38 92 GLU A O 1
ATOM 733 N N . ASN A 1 93 ? -14.789 -20.859 -25.438 1 97.12 93 ASN A N 1
ATOM 734 C CA . ASN A 1 93 ? -14.641 -19.438 -25.188 1 97.12 93 ASN A CA 1
ATOM 735 C C . ASN A 1 93 ? -13.328 -18.891 -25.75 1 97.12 93 ASN A C 1
ATOM 737 O O . ASN A 1 93 ? -13.281 -17.797 -26.297 1 97.12 93 ASN A O 1
ATOM 741 N N . TYR A 1 94 ? -12.281 -19.688 -25.609 1 97.12 94 TYR A N 1
ATOM 742 C CA . TYR A 1 94 ? -10.984 -19.281 -26.125 1 97.12 94 TYR A CA 1
ATOM 743 C C . TYR A 1 94 ? -11.016 -19.125 -27.641 1 97.12 94 TYR A C 1
ATOM 745 O O . TYR A 1 94 ? -10.516 -18.141 -28.188 1 97.12 94 TYR A O 1
ATOM 753 N N . GLN A 1 95 ? -11.648 -20.047 -28.281 1 96.31 95 GLN A N 1
ATOM 754 C CA . GLN A 1 95 ? -11.742 -20 -29.734 1 96.31 95 GLN A CA 1
ATOM 755 C C . GLN A 1 95 ? -12.562 -18.797 -30.203 1 96.31 95 GLN A C 1
ATOM 757 O O . GLN A 1 95 ? -12.281 -18.203 -31.25 1 96.31 95 GLN A O 1
ATOM 762 N N . LYS A 1 96 ? -13.508 -18.453 -29.375 1 96.69 96 LYS A N 1
ATOM 763 C CA . LYS A 1 96 ? -14.375 -17.328 -29.703 1 96.69 96 LYS A CA 1
ATOM 764 C C . LYS A 1 96 ? -13.773 -16 -29.219 1 96.69 96 LYS A C 1
ATOM 766 O O . LYS A 1 96 ? -14.391 -14.945 -29.375 1 96.69 96 LYS A O 1
ATOM 771 N N . GLN A 1 97 ? -12.656 -16.078 -28.531 1 96.88 97 GLN A N 1
ATOM 772 C CA . GLN A 1 97 ? -11.961 -14.922 -27.984 1 96.88 97 GLN A CA 1
ATOM 773 C C . GLN A 1 97 ? -12.797 -14.234 -26.906 1 96.88 97 GLN A C 1
ATOM 775 O O . GLN A 1 97 ? -12.781 -13.008 -26.781 1 96.88 97 GLN A O 1
ATOM 780 N N . ASN A 1 98 ? -13.586 -15.07 -26.234 1 96.75 98 ASN A N 1
ATOM 781 C CA . ASN A 1 98 ? -14.375 -14.602 -25.109 1 96.75 98 ASN A CA 1
ATOM 782 C C . ASN A 1 98 ? -13.594 -14.703 -23.797 1 96.75 98 ASN A C 1
ATOM 784 O O . ASN A 1 98 ? -13.891 -15.555 -22.953 1 96.75 98 ASN A O 1
ATOM 788 N N . TYR A 1 99 ? -12.562 -13.859 -23.625 1 96.75 99 TYR A N 1
ATOM 789 C CA . TYR A 1 99 ? -11.719 -13.797 -22.438 1 96.75 99 TYR A CA 1
ATOM 790 C C . TYR A 1 99 ? -10.984 -12.461 -22.375 1 96.75 99 TYR A C 1
ATOM 792 O O . TYR A 1 99 ? -10.977 -11.695 -23.328 1 96.75 99 TYR A O 1
ATOM 800 N N . THR A 1 100 ? -10.516 -12.141 -21.219 1 96.06 100 THR A N 1
ATOM 801 C CA . THR A 1 100 ? -9.648 -10.984 -21.047 1 96.06 100 THR A CA 1
ATOM 802 C C . THR A 1 100 ? -8.25 -11.422 -20.609 1 96.06 100 THR A C 1
ATOM 804 O O . THR A 1 100 ? -8.047 -12.57 -20.219 1 96.06 100 THR A O 1
ATOM 807 N N . LEU A 1 101 ? -7.285 -10.562 -20.844 1 96.38 101 LEU A N 1
ATOM 808 C CA . LEU A 1 101 ? -5.914 -10.805 -20.406 1 96.38 101 LEU A CA 1
ATOM 809 C C . LEU A 1 101 ? -5.562 -9.93 -19.203 1 96.38 101 LEU A C 1
ATOM 811 O O . LEU A 1 101 ? -5.668 -8.703 -19.266 1 96.38 101 LEU A O 1
ATOM 815 N N . GLN A 1 102 ? -5.301 -10.555 -18.109 1 95.5 102 GLN A N 1
ATOM 816 C CA . GLN A 1 102 ? -4.742 -9.844 -16.969 1 95.5 102 GLN A CA 1
ATOM 817 C C . GLN A 1 102 ? -3.221 -9.789 -17.031 1 95.5 102 GLN A C 1
ATOM 819 O O . GLN A 1 102 ? -2.566 -10.82 -17.219 1 95.5 102 GLN A O 1
ATOM 824 N N . GLU A 1 103 ? -2.705 -8.633 -16.891 1 96.62 103 GLU A N 1
ATOM 825 C CA . GLU A 1 103 ? -1.254 -8.461 -16.906 1 96.62 103 GLU A CA 1
ATOM 826 C C . GLU A 1 103 ? -0.7 -8.375 -15.484 1 96.62 103 GLU A C 1
ATOM 828 O O . GLU A 1 103 ? -1.223 -7.637 -14.648 1 96.62 103 GLU A O 1
ATOM 833 N N . ILE A 1 104 ? 0.258 -9.18 -15.172 1 96.88 104 ILE A N 1
ATOM 834 C CA . ILE A 1 104 ? 0.974 -9.172 -13.906 1 96.88 104 ILE A CA 1
ATOM 835 C C . ILE A 1 104 ? 2.434 -8.789 -14.133 1 96.88 104 ILE A C 1
ATOM 837 O O . ILE A 1 104 ? 3.135 -9.43 -14.914 1 96.88 104 ILE A O 1
ATOM 841 N N . LEU A 1 105 ? 2.881 -7.734 -13.492 1 97.62 105 LEU A N 1
ATOM 842 C CA . LEU A 1 105 ? 4.273 -7.324 -13.633 1 97.62 105 LEU A CA 1
ATOM 843 C C . LEU A 1 105 ? 5.152 -8.023 -12.602 1 97.62 105 LEU A C 1
ATOM 845 O O . LEU A 1 105 ? 4.957 -7.855 -11.391 1 97.62 105 LEU A O 1
ATOM 849 N N . PRO A 1 106 ? 6.09 -8.797 -13.062 1 98.12 106 PRO A N 1
ATOM 850 C CA . PRO A 1 106 ? 6.996 -9.438 -12.109 1 98.12 106 PRO A CA 1
ATOM 851 C C . PRO A 1 106 ? 8.086 -8.492 -11.602 1 98.12 106 PRO A C 1
ATOM 853 O O . PRO A 1 106 ? 8.211 -7.367 -12.102 1 98.12 106 PRO A O 1
ATOM 856 N N . LEU A 1 107 ? 8.781 -8.922 -10.57 1 98.5 107 LEU A N 1
ATOM 857 C CA . LEU A 1 107 ? 9.977 -8.227 -10.094 1 98.5 107 LEU A CA 1
ATOM 858 C C . LEU A 1 107 ? 11.188 -8.57 -10.953 1 98.5 107 LEU A C 1
ATOM 860 O O . LEU A 1 107 ? 11.25 -9.656 -11.539 1 98.5 107 LEU A O 1
ATOM 864 N N . GLN A 1 108 ? 12.062 -7.664 -11.047 1 98.44 108 GLN A N 1
ATOM 865 C CA . GLN A 1 108 ? 13.406 -7.875 -11.57 1 98.44 108 GLN A CA 1
ATOM 866 C C . GLN A 1 108 ? 14.461 -7.375 -10.586 1 98.44 108 GLN A C 1
ATOM 868 O O . GLN A 1 108 ? 14.312 -6.309 -9.992 1 98.44 108 GLN A O 1
ATOM 873 N N . ALA A 1 109 ? 15.484 -8.188 -10.398 1 98.38 109 ALA A N 1
ATOM 874 C CA . ALA A 1 109 ? 16.531 -7.789 -9.469 1 98.38 109 ALA A CA 1
ATOM 875 C C . ALA A 1 109 ? 17.922 -8 -10.07 1 98.38 109 ALA A C 1
ATOM 877 O O . ALA A 1 109 ? 18.156 -9.008 -10.742 1 98.38 109 ALA A O 1
ATOM 878 N N . THR A 1 110 ? 18.766 -7.062 -9.93 1 98.31 110 THR A N 1
ATOM 879 C CA . THR A 1 110 ? 20.188 -7.211 -10.203 1 98.31 110 THR A CA 1
ATOM 880 C C . THR A 1 110 ? 20.953 -7.535 -8.922 1 98.31 110 THR A C 1
ATOM 882 O O . THR A 1 110 ? 20.922 -6.762 -7.961 1 98.31 110 THR A O 1
ATOM 885 N N . VAL A 1 111 ? 21.625 -8.688 -8.961 1 97.94 111 VAL A N 1
ATOM 886 C CA . VAL A 1 111 ? 22.359 -9.156 -7.781 1 97.94 111 VAL A CA 1
ATOM 887 C C . VAL A 1 111 ? 23.859 -8.969 -7.996 1 97.94 111 VAL A C 1
ATOM 889 O O . VAL A 1 111 ? 24.391 -9.367 -9.023 1 97.94 111 VAL A O 1
ATOM 892 N N . TYR A 1 112 ? 24.453 -8.344 -7.047 1 97.5 112 TYR A N 1
ATOM 893 C CA . TYR A 1 112 ? 25.906 -8.133 -7.082 1 97.5 112 TYR A CA 1
ATOM 894 C C . TYR A 1 112 ? 26.609 -8.984 -6.035 1 97.5 112 TYR A C 1
ATOM 896 O O . TYR A 1 112 ? 26.359 -8.836 -4.836 1 97.5 112 TYR A O 1
ATOM 904 N N . ILE A 1 113 ? 27.422 -9.883 -6.496 1 94 113 ILE A N 1
ATOM 905 C CA . ILE A 1 113 ? 28.25 -10.734 -5.645 1 94 113 ILE A CA 1
ATOM 906 C C . ILE A 1 113 ? 29.719 -10.594 -6.035 1 94 113 ILE A C 1
ATOM 908 O O . ILE A 1 113 ? 30.094 -10.852 -7.18 1 94 113 ILE A O 1
ATOM 912 N N . ALA A 1 114 ? 30.5 -10.305 -4.977 1 91.62 114 ALA A N 1
ATOM 913 C CA . ALA A 1 114 ? 31.922 -10.078 -5.277 1 91.62 114 ALA A CA 1
ATOM 914 C C . ALA A 1 114 ? 32.094 -9.227 -6.535 1 91.62 114 ALA A C 1
ATOM 916 O O . ALA A 1 114 ? 31.578 -8.102 -6.598 1 91.62 114 ALA A O 1
ATOM 917 N N . ASP A 1 115 ? 32.625 -9.805 -7.586 1 89.38 115 ASP A N 1
ATOM 918 C CA . ASP A 1 115 ? 32.844 -9.039 -8.805 1 89.38 115 ASP A CA 1
ATOM 919 C C . ASP A 1 115 ? 31.906 -9.477 -9.922 1 89.38 115 ASP A C 1
ATOM 921 O O . ASP A 1 115 ? 32.125 -9.156 -11.094 1 89.38 115 ASP A O 1
ATOM 925 N N . LYS A 1 116 ? 30.906 -10.125 -9.547 1 94.94 116 LYS A N 1
ATOM 926 C CA . LYS A 1 116 ? 29.953 -10.609 -10.539 1 94.94 116 LYS A CA 1
ATOM 927 C C . LYS A 1 116 ? 28.578 -10.008 -10.305 1 94.94 116 LYS A C 1
ATOM 929 O O . LYS A 1 116 ? 28.281 -9.523 -9.211 1 94.94 116 LYS A O 1
ATOM 934 N N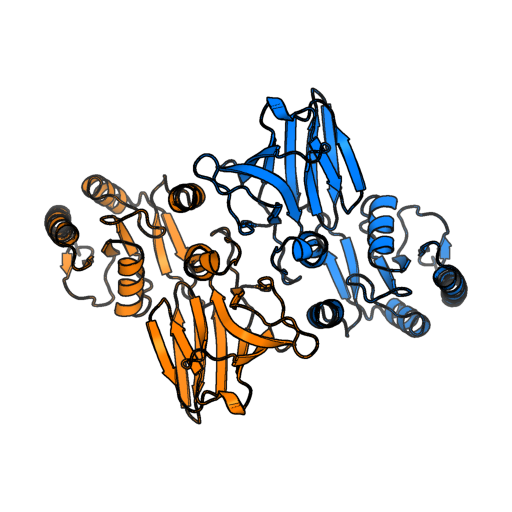 . ARG A 1 117 ? 27.812 -9.891 -11.406 1 96.19 117 ARG A N 1
ATOM 935 C CA . ARG A 1 117 ? 26.406 -9.492 -11.297 1 96.19 117 ARG A CA 1
ATOM 936 C C . ARG A 1 117 ? 25.516 -10.383 -12.164 1 96.19 117 ARG A C 1
ATOM 938 O O . ARG A 1 117 ? 25.953 -10.875 -13.203 1 96.19 117 ARG A O 1
ATOM 945 N N . PHE A 1 118 ? 24.344 -10.656 -11.766 1 96.56 118 PHE A N 1
ATOM 946 C CA . PHE A 1 118 ? 23.359 -11.375 -12.555 1 96.56 118 PHE A CA 1
ATOM 947 C C . PHE A 1 118 ? 21.953 -10.867 -12.266 1 96.56 118 PHE A C 1
ATOM 949 O O . PHE A 1 118 ? 21.75 -10.141 -11.297 1 96.56 118 PHE A O 1
ATOM 956 N N . ILE A 1 119 ? 21.062 -11.219 -13.156 1 97.44 119 ILE A N 1
ATOM 957 C CA . ILE A 1 119 ? 19.688 -10.742 -13.078 1 97.44 119 ILE A CA 1
ATOM 958 C C . ILE A 1 119 ? 18.75 -11.898 -12.719 1 97.44 119 ILE A C 1
ATOM 960 O O . ILE A 1 119 ? 18.906 -13 -13.25 1 97.44 119 ILE A O 1
ATOM 964 N N . ILE A 1 120 ? 17.859 -11.695 -11.805 1 97.38 120 ILE A N 1
ATOM 965 C CA . ILE A 1 120 ? 16.812 -12.672 -11.492 1 97.38 120 ILE A CA 1
ATOM 966 C C . ILE A 1 120 ? 15.445 -12.008 -11.617 1 97.38 120 ILE A C 1
ATOM 968 O O . ILE A 1 120 ? 15.336 -10.781 -11.562 1 97.38 120 ILE A O 1
ATOM 972 N N . LYS A 1 121 ? 14.406 -12.828 -11.852 1 98.31 121 LYS A N 1
ATOM 973 C CA . LYS A 1 121 ? 13.016 -12.383 -11.898 1 98.31 121 LYS A CA 1
ATOM 974 C C . LYS A 1 121 ? 12.164 -13.148 -10.898 1 98.31 121 LYS A C 1
ATOM 976 O O . LYS A 1 121 ? 12.484 -14.281 -10.539 1 98.31 121 LYS A O 1
ATOM 981 N N . SER A 1 122 ? 11.164 -12.539 -10.398 1 98.5 122 SER A N 1
ATOM 982 C CA . SER A 1 122 ? 10.266 -13.156 -9.43 1 98.5 122 SER A CA 1
ATOM 983 C C . SER A 1 122 ? 8.82 -12.719 -9.664 1 98.5 122 SER A C 1
ATOM 985 O O . SER A 1 122 ? 8.562 -11.555 -9.961 1 98.5 122 SER A O 1
ATOM 987 N N . LEU A 1 123 ? 7.938 -13.656 -9.547 1 98.25 123 LEU A N 1
ATOM 988 C CA . LEU A 1 123 ? 6.523 -13.32 -9.664 1 98.25 123 LEU A CA 1
ATOM 989 C C . LEU A 1 123 ? 5.996 -12.703 -8.375 1 98.25 123 LEU A C 1
ATOM 991 O O . LEU A 1 123 ? 5.336 -11.664 -8.398 1 98.25 123 LEU A O 1
ATOM 995 N N . ASN A 1 124 ? 6.355 -13.336 -7.254 1 98 124 ASN A N 1
ATOM 996 C CA . ASN A 1 124 ? 5.781 -12.93 -5.973 1 98 124 ASN A CA 1
ATOM 997 C C . ASN A 1 124 ? 6.742 -12.047 -5.184 1 98 124 ASN A C 1
ATOM 999 O O . ASN A 1 124 ? 6.438 -10.883 -4.918 1 98 124 ASN A O 1
ATOM 1003 N N . GLU A 1 125 ? 7.879 -12.594 -4.801 1 98.69 125 GLU A N 1
ATOM 1004 C CA . GLU A 1 125 ? 8.703 -11.82 -3.881 1 98.69 125 GLU A CA 1
ATOM 1005 C C . GLU A 1 125 ? 10.164 -12.25 -3.947 1 98.69 125 GLU A C 1
ATOM 1007 O O . GLU A 1 125 ? 10.477 -13.344 -4.43 1 98.69 125 GLU A O 1
ATOM 1012 N N . ILE A 1 126 ? 11 -11.445 -3.545 1 98.62 126 ILE A N 1
ATOM 1013 C CA . ILE A 1 126 ? 12.406 -11.664 -3.227 1 98.62 126 ILE A CA 1
ATOM 1014 C C . ILE A 1 126 ? 12.648 -11.406 -1.739 1 98.62 126 ILE A C 1
ATOM 1016 O O . ILE A 1 126 ? 12.273 -10.359 -1.217 1 98.62 126 ILE A O 1
ATOM 1020 N N . VAL A 1 127 ? 13.219 -12.406 -1.047 1 98 127 VAL A N 1
ATOM 1021 C CA . VAL A 1 127 ? 13.469 -12.297 0.386 1 98 127 VAL A CA 1
ATOM 1022 C C . VAL A 1 127 ? 14.977 -12.305 0.647 1 98 127 VAL A C 1
ATOM 1024 O O . VAL A 1 127 ? 15.703 -13.125 0.089 1 98 127 VAL A O 1
ATOM 1027 N N . LEU A 1 128 ? 15.445 -11.398 1.348 1 97.12 128 LEU A N 1
ATOM 1028 C CA . LEU A 1 128 ? 16.812 -11.398 1.86 1 97.12 128 LEU A CA 1
ATOM 1029 C C . LEU A 1 128 ? 16.828 -11.734 3.348 1 97.12 128 LEU A C 1
ATOM 1031 O O . LEU A 1 128 ? 16.172 -11.062 4.148 1 97.12 128 LEU A O 1
ATOM 1035 N N . ARG A 1 129 ? 17.516 -12.711 3.707 1 94.25 129 ARG A N 1
ATOM 1036 C CA . ARG A 1 129 ? 17.625 -13.102 5.109 1 94.25 129 ARG A CA 1
ATOM 1037 C C . ARG A 1 129 ? 18.984 -13.766 5.391 1 94.25 129 ARG A C 1
ATOM 1039 O O . ARG A 1 129 ? 19.766 -14.008 4.469 1 94.25 129 ARG A O 1
ATOM 1046 N N . SER A 1 130 ? 19.219 -13.961 6.703 1 87.75 130 SER A N 1
ATOM 1047 C CA . SER A 1 130 ? 20.406 -14.711 7.066 1 87.75 130 SER A CA 1
ATOM 1048 C C . SER A 1 130 ? 20.203 -16.203 6.898 1 87.75 130 SER A C 1
ATOM 1050 O O . SER A 1 130 ? 19.125 -16.734 7.199 1 87.75 130 SER A O 1
ATOM 1052 N N . TYR A 1 131 ? 21.156 -16.844 6.418 1 84.25 131 TYR A N 1
ATOM 1053 C CA . TYR A 1 131 ? 21.016 -18.281 6.297 1 84.25 131 TYR A CA 1
ATOM 1054 C C . TYR A 1 131 ? 21.359 -18.984 7.609 1 84.25 131 TYR A C 1
ATOM 1056 O O . TYR A 1 131 ? 21.062 -20.156 7.793 1 84.25 131 TYR A O 1
ATOM 1064 N N . LEU A 1 132 ? 21.922 -18.281 8.57 1 78.81 132 LEU A N 1
ATOM 1065 C CA . LEU A 1 132 ? 22.312 -18.859 9.852 1 78.81 132 LEU A CA 1
ATOM 1066 C C . LEU A 1 132 ? 21.188 -18.75 10.867 1 78.81 132 LEU A C 1
ATOM 1068 O O . LEU A 1 132 ? 21.281 -19.266 11.984 1 78.81 132 LEU A O 1
ATOM 1072 N N . GLY A 1 133 ? 20.172 -18.141 10.516 1 77.25 133 GLY A N 1
ATOM 1073 C CA . GLY A 1 133 ? 19.094 -17.922 11.461 1 77.25 133 GLY A CA 1
ATOM 1074 C C . GLY A 1 133 ? 19.422 -16.859 12.5 1 77.25 133 GLY A C 1
ATOM 1075 O O . GLY A 1 133 ? 18.891 -16.891 13.609 1 77.25 133 GLY A O 1
ATOM 1076 N N . LYS A 1 134 ? 20.375 -16.078 12.18 1 83 134 LYS A N 1
ATOM 1077 C CA . LYS A 1 134 ? 20.766 -14.984 13.062 1 83 134 LYS A CA 1
ATOM 1078 C C . LYS A 1 134 ? 20.281 -13.641 12.523 1 83 134 LYS A C 1
ATOM 1080 O O . LYS A 1 134 ? 19.891 -13.547 11.359 1 83 134 LYS A O 1
ATOM 1085 N N . THR A 1 135 ? 20.312 -12.711 13.43 1 88.69 135 THR A N 1
ATOM 1086 C CA . THR A 1 135 ? 19.938 -11.352 13.055 1 88.69 135 THR A CA 1
ATOM 1087 C C . THR A 1 135 ? 20.875 -10.812 11.961 1 88.69 135 THR A C 1
ATOM 1089 O O . THR A 1 135 ? 22.078 -11.031 12.008 1 88.69 135 THR A O 1
ATOM 1092 N N . VAL A 1 136 ? 20.266 -10.141 10.992 1 92.19 136 VAL A N 1
ATOM 1093 C CA . VAL A 1 136 ? 21.047 -9.484 9.945 1 92.19 136 VAL A CA 1
ATOM 1094 C C . VAL A 1 136 ? 20.781 -7.98 9.961 1 92.19 136 VAL A C 1
ATOM 1096 O O . VAL A 1 136 ? 19.719 -7.539 10.406 1 92.19 136 VAL A O 1
ATOM 1099 N N . HIS A 1 137 ? 21.766 -7.262 9.547 1 94.88 137 HIS A N 1
ATOM 1100 C CA . HIS A 1 137 ? 21.625 -5.824 9.336 1 94.88 137 HIS A CA 1
ATOM 1101 C C . HIS A 1 137 ? 21.703 -5.473 7.855 1 94.88 137 HIS A C 1
ATOM 1103 O O . HIS A 1 137 ? 22.719 -5.715 7.203 1 94.88 137 HIS A O 1
ATOM 1109 N N . LEU A 1 138 ? 20.625 -4.918 7.34 1 96.75 138 LEU A N 1
ATOM 1110 C CA . LEU A 1 138 ? 20.484 -4.625 5.918 1 96.75 138 LEU A CA 1
ATOM 1111 C C . LEU A 1 138 ? 20.203 -3.141 5.695 1 96.75 138 LEU A C 1
ATOM 1113 O O . LEU A 1 138 ? 19.219 -2.602 6.203 1 96.75 138 LEU A O 1
ATOM 1117 N N . ASN A 1 139 ? 21.094 -2.541 4.926 1 97.56 139 ASN A N 1
ATOM 1118 C CA . ASN A 1 139 ? 20.812 -1.178 4.488 1 97.56 139 ASN A CA 1
ATOM 1119 C C . ASN A 1 139 ? 19.734 -1.149 3.396 1 97.56 139 ASN A C 1
ATOM 1121 O O . ASN A 1 139 ? 19.828 -1.894 2.418 1 97.56 139 ASN A O 1
ATOM 1125 N N . LEU A 1 140 ? 18.766 -0.327 3.592 1 97.81 140 LEU A N 1
ATOM 1126 C CA . LEU A 1 140 ? 17.672 -0.188 2.645 1 97.81 140 LEU A CA 1
ATOM 1127 C C . LEU A 1 140 ? 17.625 1.222 2.064 1 97.81 140 LEU A C 1
ATOM 1129 O O . LEU A 1 140 ? 17.641 2.205 2.807 1 97.81 140 LEU A O 1
ATOM 1133 N N . SER A 1 141 ? 17.625 1.29 0.768 1 97.38 141 SER A N 1
ATOM 1134 C CA . SER A 1 141 ? 17.453 2.559 0.067 1 97.38 141 SER A CA 1
ATOM 1135 C C . SER A 1 141 ? 16.359 2.467 -0.991 1 97.38 141 SER A C 1
ATOM 1137 O O . SER A 1 141 ? 16.203 1.432 -1.642 1 97.38 141 SER A O 1
ATOM 1139 N N . ILE A 1 142 ? 15.617 3.555 -1.134 1 95.94 142 ILE A N 1
ATOM 1140 C CA . ILE A 1 142 ? 14.586 3.668 -2.162 1 95.94 142 ILE A CA 1
ATOM 1141 C C . ILE A 1 142 ? 14.859 4.898 -3.025 1 95.94 142 ILE A C 1
ATOM 1143 O O . ILE A 1 142 ? 14.945 6.016 -2.514 1 95.94 142 ILE A O 1
ATOM 1147 N N . ASN A 1 143 ? 15.023 4.684 -4.305 1 94.06 143 ASN A N 1
ATOM 1148 C CA . ASN A 1 143 ? 15.289 5.754 -5.258 1 94.06 143 ASN A CA 1
ATOM 1149 C C . ASN A 1 143 ? 16.5 6.594 -4.832 1 94.06 143 ASN A C 1
ATOM 1151 O O . ASN A 1 143 ? 16.438 7.824 -4.871 1 94.06 143 ASN A O 1
ATOM 1155 N N . GLY A 1 144 ? 17.469 5.914 -4.344 1 91.75 144 GLY A N 1
ATOM 1156 C CA . GLY A 1 144 ? 18.703 6.582 -3.98 1 91.75 144 GLY A CA 1
ATOM 1157 C C . GLY A 1 144 ? 18.672 7.184 -2.588 1 91.75 144 GLY A C 1
ATOM 1158 O O . GLY A 1 144 ? 19.703 7.629 -2.076 1 91.75 144 GLY A O 1
ATOM 1159 N N . ASN A 1 145 ? 17.516 7.203 -1.948 1 91.5 145 ASN A N 1
ATOM 1160 C CA . ASN A 1 145 ? 17.391 7.707 -0.584 1 91.5 145 ASN A CA 1
ATOM 1161 C C . ASN A 1 145 ? 17.578 6.594 0.443 1 91.5 145 ASN A C 1
ATOM 1163 O O . ASN A 1 145 ? 16.922 5.555 0.363 1 91.5 145 ASN A O 1
ATOM 1167 N N . PHE A 1 146 ? 18.484 6.891 1.382 1 94.44 146 PHE A N 1
ATOM 1168 C CA . PHE A 1 146 ? 18.656 5.941 2.475 1 94.44 146 PHE A CA 1
ATOM 1169 C C . PHE A 1 146 ? 17.453 5.945 3.406 1 94.44 146 PHE A C 1
ATOM 1171 O O . PHE A 1 146 ? 17.047 7.004 3.887 1 94.44 146 PHE A O 1
ATOM 1178 N N . ILE A 1 147 ? 16.891 4.816 3.67 1 94.5 147 ILE A N 1
ATOM 1179 C CA . ILE A 1 147 ? 15.688 4.711 4.48 1 94.5 147 ILE A CA 1
ATOM 1180 C C . ILE A 1 147 ? 16.062 4.281 5.898 1 94.5 147 ILE A C 1
ATOM 1182 O O . ILE A 1 147 ? 15.766 4.996 6.863 1 94.5 147 ILE A O 1
ATOM 1186 N N . GLN A 1 148 ? 16.766 3.152 5.973 1 95.31 148 GLN A N 1
ATOM 1187 C CA . GLN A 1 148 ? 17.156 2.625 7.277 1 95.31 148 GLN A CA 1
ATOM 1188 C C . GLN A 1 148 ? 18.219 1.536 7.145 1 95.31 148 GLN A C 1
ATOM 1190 O O . GLN A 1 148 ? 18.438 1.007 6.051 1 95.31 148 GLN A O 1
ATOM 1195 N N . CYS A 1 149 ? 18.828 1.358 8.25 1 95.19 149 CYS A N 1
ATOM 1196 C CA . CYS A 1 149 ? 19.531 0.092 8.453 1 95.19 149 CYS A CA 1
ATOM 1197 C C . CYS A 1 149 ? 18.656 -0.896 9.219 1 95.19 149 CYS A C 1
ATOM 1199 O O . CYS A 1 149 ? 18.531 -0.806 10.438 1 95.19 149 CYS A O 1
ATOM 1201 N N . PHE A 1 150 ? 18.094 -1.764 8.508 1 96.38 150 PHE A N 1
ATOM 1202 C CA . PHE A 1 150 ? 17.172 -2.725 9.102 1 96.38 150 PHE A CA 1
ATOM 1203 C C . PHE A 1 150 ? 17.938 -3.77 9.914 1 96.38 150 PHE A C 1
ATOM 1205 O O . PHE A 1 150 ? 18.938 -4.309 9.453 1 96.38 150 PHE A O 1
ATOM 1212 N N . GLY A 1 151 ? 17.5 -4.078 11.086 1 94.25 151 GLY A N 1
ATOM 1213 C CA . GLY A 1 151 ? 17.938 -5.203 11.891 1 94.25 151 GLY A CA 1
ATOM 1214 C C . GLY A 1 151 ? 16.828 -6.203 12.18 1 94.25 151 GLY A C 1
ATOM 1215 O O . GLY A 1 151 ? 15.75 -5.82 12.617 1 94.25 151 GLY A O 1
ATOM 1216 N N . GLY A 1 152 ? 17.062 -7.43 11.922 1 94.25 152 GLY A N 1
ATOM 1217 C CA . GLY A 1 152 ? 16.062 -8.469 12.148 1 94.25 152 GLY A CA 1
ATOM 1218 C C . GLY A 1 152 ? 16.359 -9.742 11.375 1 94.25 152 GLY A C 1
ATOM 1219 O O . GLY A 1 152 ? 17.516 -10.039 11.07 1 94.25 152 GLY A O 1
ATOM 1220 N N . ASP A 1 153 ? 15.328 -10.531 11.094 1 93.88 153 ASP A N 1
ATOM 1221 C CA . ASP A 1 153 ? 15.492 -11.789 10.375 1 93.88 153 ASP A CA 1
ATOM 1222 C C . ASP A 1 153 ? 15.734 -11.547 8.883 1 93.88 153 ASP A C 1
ATOM 1224 O O . ASP A 1 153 ? 16.391 -12.352 8.219 1 93.88 153 ASP A O 1
ATOM 1228 N N . GLY A 1 154 ? 15.07 -10.469 8.336 1 95.88 154 GLY A N 1
ATOM 1229 C CA . GLY A 1 154 ? 15.234 -10.18 6.922 1 95.88 154 GLY A CA 1
ATOM 1230 C C . GLY A 1 154 ? 14.18 -9.234 6.383 1 95.88 154 GLY A C 1
ATOM 1231 O O . GLY A 1 154 ? 13.414 -8.648 7.148 1 95.88 154 GLY A O 1
ATOM 1232 N N . LEU A 1 155 ? 14.203 -9.062 5.051 1 98.19 155 LEU A N 1
ATOM 1233 C CA . LEU A 1 155 ? 13.258 -8.211 4.344 1 98.19 155 LEU A CA 1
ATOM 1234 C C . LEU A 1 155 ? 12.609 -8.953 3.178 1 98.19 155 LEU A C 1
ATOM 1236 O O . LEU A 1 155 ? 13.289 -9.688 2.455 1 98.19 155 LEU A O 1
ATOM 1240 N N . ILE A 1 156 ? 11.32 -8.734 3.029 1 98.69 156 ILE A N 1
ATOM 1241 C CA . ILE A 1 156 ? 10.594 -9.219 1.859 1 98.69 156 ILE A CA 1
ATOM 1242 C C . ILE A 1 156 ? 10.328 -8.055 0.907 1 98.69 156 ILE A C 1
ATOM 1244 O O . ILE A 1 156 ? 9.828 -7.008 1.322 1 98.69 156 ILE A O 1
ATOM 1248 N N . ILE A 1 157 ? 10.695 -8.18 -0.311 1 98.81 157 ILE A N 1
ATOM 1249 C CA . ILE A 1 157 ? 10.25 -7.277 -1.369 1 98.81 157 ILE A CA 1
ATOM 1250 C C . ILE A 1 157 ? 9.25 -7.992 -2.271 1 98.81 157 ILE A C 1
ATOM 1252 O O . ILE A 1 157 ? 9.586 -8.977 -2.926 1 98.81 157 ILE A O 1
ATOM 1256 N N . SER A 1 158 ? 8.07 -7.438 -2.328 1 98.69 158 SER A N 1
ATOM 1257 C CA . SER A 1 158 ? 6.98 -8.164 -2.967 1 98.69 158 SER A CA 1
ATOM 1258 C C . SER A 1 158 ? 6.348 -7.34 -4.082 1 98.69 158 SER A C 1
ATOM 1260 O O . SER A 1 158 ? 6.254 -6.113 -3.979 1 98.69 158 SER A O 1
ATOM 1262 N N . SER A 1 159 ? 5.977 -8.031 -5.176 1 98.25 159 SER A N 1
ATOM 1263 C CA . SER A 1 159 ? 5.09 -7.441 -6.176 1 98.25 159 SER A CA 1
ATOM 1264 C C . SER A 1 159 ? 3.656 -7.363 -5.668 1 98.25 159 SER A C 1
ATOM 1266 O O . SER A 1 159 ? 3.348 -7.863 -4.582 1 98.25 159 SER A O 1
ATOM 1268 N N . SER A 1 160 ? 2.773 -6.719 -6.449 1 97.62 160 SER A N 1
ATOM 1269 C CA . SER A 1 160 ? 1.36 -6.676 -6.086 1 97.62 160 SER A CA 1
ATOM 1270 C C . SER A 1 160 ? 0.755 -8.078 -6.066 1 97.62 160 SER A C 1
ATOM 1272 O O . SER A 1 160 ? -0.015 -8.414 -5.16 1 97.62 160 SER A O 1
ATOM 1274 N N . ALA A 1 161 ? 1.137 -8.898 -7.031 1 96.81 161 ALA A N 1
ATOM 1275 C CA . ALA A 1 161 ? 0.648 -10.273 -7.07 1 96.81 161 ALA A CA 1
ATOM 1276 C C . ALA A 1 161 ? 1.11 -11.055 -5.84 1 96.81 161 ALA A C 1
ATOM 1278 O O . ALA A 1 161 ? 0.349 -11.844 -5.277 1 96.81 161 ALA A O 1
ATOM 1279 N N . GLY A 1 162 ? 2.316 -10.773 -5.383 1 97.69 162 GLY A N 1
ATOM 1280 C CA . GLY A 1 162 ? 2.898 -11.469 -4.25 1 97.69 162 GLY A CA 1
ATOM 1281 C C . GLY A 1 162 ? 2.363 -10.992 -2.914 1 97.69 162 GLY A C 1
ATOM 1282 O O . GLY A 1 162 ? 2.697 -11.555 -1.868 1 97.69 162 GLY A O 1
ATOM 1283 N N . SER A 1 163 ? 1.515 -9.953 -2.887 1 97.94 163 SER A N 1
ATOM 1284 C CA . SER A 1 163 ? 1.017 -9.383 -1.639 1 97.94 163 SER A CA 1
ATOM 1285 C C . SER A 1 163 ? 0.209 -10.398 -0.846 1 97.94 163 SER A C 1
ATOM 1287 O O . SER A 1 163 ? 0.084 -10.289 0.375 1 97.94 163 SER A O 1
ATOM 1289 N N . THR A 1 164 ? -0.343 -11.484 -1.492 1 95.69 164 THR A N 1
ATOM 1290 C CA . THR A 1 164 ? -1.19 -12.469 -0.837 1 95.69 164 THR A CA 1
ATOM 1291 C C . THR A 1 164 ? -0.4 -13.742 -0.525 1 95.69 164 THR A C 1
ATOM 1293 O O . THR A 1 164 ? -0.964 -14.727 -0.055 1 95.69 164 THR A O 1
ATOM 1296 N N . ALA A 1 165 ? 0.88 -13.734 -0.827 1 96.12 165 ALA A N 1
ATOM 1297 C CA . ALA A 1 165 ? 1.734 -14.891 -0.576 1 96.12 165 ALA A CA 1
ATOM 1298 C C . ALA A 1 165 ? 2.492 -14.734 0.74 1 96.12 165 ALA A C 1
ATOM 1300 O O . ALA A 1 165 ? 1.888 -14.492 1.787 1 96.12 165 ALA A O 1
ATOM 1301 N N . TYR A 1 166 ? 3.879 -14.969 0.704 1 96.25 166 TYR A N 1
ATOM 1302 C CA . TYR A 1 166 ? 4.695 -14.852 1.908 1 96.25 166 TYR A CA 1
ATOM 1303 C C . TYR A 1 166 ? 4.535 -13.469 2.541 1 96.25 166 TYR A C 1
ATOM 1305 O O . TYR A 1 166 ? 4.551 -13.336 3.768 1 96.25 166 TYR A O 1
ATOM 1313 N N . ASN A 1 167 ? 4.32 -12.461 1.703 1 97.75 167 ASN A N 1
ATOM 1314 C CA . ASN A 1 167 ? 4.141 -11.094 2.176 1 97.75 167 ASN A CA 1
ATOM 1315 C C . ASN A 1 167 ? 2.994 -10.992 3.178 1 97.75 167 ASN A C 1
ATOM 1317 O O . ASN A 1 167 ? 3.148 -10.398 4.25 1 97.75 167 ASN A O 1
ATOM 1321 N N . TYR A 1 168 ? 1.887 -11.609 2.854 1 96 168 TYR A N 1
ATOM 1322 C CA . TYR A 1 168 ? 0.715 -11.547 3.721 1 96 168 TYR A CA 1
ATOM 1323 C C . TYR A 1 168 ? 0.99 -12.234 5.055 1 96 168 TYR A C 1
ATOM 1325 O O . TYR A 1 168 ? 0.646 -11.703 6.113 1 96 168 TYR A O 1
ATOM 1333 N N . SER A 1 169 ? 1.618 -13.344 5.02 1 93.06 169 SER A N 1
ATOM 1334 C CA . SER A 1 169 ? 1.929 -14.109 6.219 1 93.06 169 SER A CA 1
ATOM 1335 C C . SER A 1 169 ? 2.857 -13.328 7.145 1 93.06 169 SER A C 1
ATOM 1337 O O . SER A 1 169 ? 2.842 -13.531 8.359 1 93.06 169 SER A O 1
ATOM 1339 N N . ALA A 1 170 ? 3.637 -12.469 6.516 1 95.06 170 ALA A N 1
ATOM 1340 C CA . ALA A 1 170 ? 4.613 -11.695 7.281 1 95.06 170 ALA A CA 1
ATOM 1341 C C . ALA A 1 170 ? 4.004 -10.383 7.773 1 95.06 170 ALA A C 1
ATOM 1343 O O . ALA A 1 170 ? 4.707 -9.539 8.344 1 95.06 170 ALA A O 1
ATOM 1344 N N . GLY A 1 171 ? 2.734 -10.164 7.473 1 95.44 171 GLY A N 1
ATOM 1345 C CA . GLY A 1 171 ? 2.053 -8.984 7.996 1 95.44 171 GLY A CA 1
ATOM 1346 C C . GLY A 1 171 ? 1.946 -7.859 6.988 1 95.44 171 GLY A C 1
ATOM 1347 O O . GLY A 1 171 ? 1.465 -6.773 7.316 1 95.44 171 GLY A O 1
ATOM 1348 N N . GLY A 1 172 ? 2.438 -8.07 5.781 1 97.56 172 GLY A N 1
ATOM 1349 C CA . GLY A 1 172 ? 2.299 -7.066 4.738 1 97.56 172 GLY A CA 1
ATOM 1350 C C . GLY A 1 172 ? 0.867 -6.883 4.273 1 97.56 172 GLY A C 1
ATOM 1351 O O . GLY A 1 172 ? 0.014 -7.738 4.52 1 97.56 172 GLY A O 1
ATOM 1352 N N . SER A 1 173 ? 0.618 -5.859 3.586 1 98.25 173 SER A N 1
ATOM 1353 C CA . SER A 1 173 ? -0.723 -5.516 3.125 1 98.25 173 SER A CA 1
ATOM 1354 C C . SER A 1 173 ? -1.089 -6.293 1.864 1 98.25 173 SER A C 1
ATOM 1356 O O . SER A 1 173 ? -0.225 -6.582 1.033 1 98.25 173 SER A O 1
ATOM 1358 N N . ILE A 1 174 ? -2.363 -6.605 1.8 1 97.75 174 ILE A N 1
ATOM 1359 C CA . ILE A 1 174 ? -2.896 -7.098 0.534 1 97.75 174 ILE A CA 1
ATOM 1360 C C . ILE A 1 174 ? -3.049 -5.938 -0.447 1 97.75 174 ILE A C 1
ATOM 1362 O O . ILE A 1 174 ? -3.553 -4.871 -0.083 1 97.75 174 ILE A O 1
ATOM 1366 N N . VAL A 1 175 ? -2.65 -6.129 -1.674 1 97.75 175 VAL A N 1
ATOM 1367 C CA . VAL A 1 175 ? -2.693 -5.051 -2.658 1 97.75 175 VAL A CA 1
ATOM 1368 C C . VAL A 1 175 ? -3.701 -5.391 -3.754 1 97.75 175 VAL A C 1
ATOM 1370 O O . VAL A 1 175 ? -3.686 -6.496 -4.297 1 97.75 175 VAL A O 1
ATOM 1373 N N . ASP A 1 176 ? -4.555 -4.422 -4.051 1 94.75 176 ASP A N 1
ATOM 1374 C CA . ASP A 1 176 ? -5.48 -4.535 -5.172 1 94.75 176 ASP A CA 1
ATOM 1375 C C . ASP A 1 176 ? -4.734 -4.793 -6.477 1 94.75 176 ASP A C 1
ATOM 1377 O O . ASP A 1 176 ? -3.771 -4.094 -6.797 1 94.75 176 ASP A O 1
ATOM 1381 N N . PRO A 1 177 ? -5.184 -5.773 -7.23 1 90 177 PRO A N 1
ATOM 1382 C CA . PRO A 1 177 ? -4.441 -6.156 -8.438 1 90 177 PRO A CA 1
ATOM 1383 C C . PRO A 1 177 ? -4.473 -5.074 -9.516 1 90 177 PRO A C 1
ATOM 1385 O O . PRO A 1 177 ? -3.721 -5.152 -10.492 1 90 177 PRO A O 1
ATOM 1388 N N . SER A 1 178 ? -5.309 -4.102 -9.367 1 89.69 178 SER A N 1
ATOM 1389 C CA . SER A 1 178 ? -5.395 -3.041 -10.367 1 89.69 178 SER A CA 1
ATOM 1390 C C . SER A 1 178 ? -4.246 -2.047 -10.219 1 89.69 178 SER A C 1
ATOM 1392 O O . SER A 1 178 ? -4.02 -1.219 -11.102 1 89.69 178 SER A O 1
ATOM 1394 N N . ILE A 1 179 ? -3.512 -2.146 -9.141 1 93.69 179 ILE A N 1
ATOM 1395 C CA . ILE A 1 179 ? -2.391 -1.229 -8.969 1 93.69 179 ILE A CA 1
ATOM 1396 C C . ILE A 1 179 ? -1.089 -2.02 -8.859 1 93.69 179 ILE A C 1
ATOM 1398 O O . ILE A 1 179 ? -1.075 -3.137 -8.336 1 93.69 179 ILE A O 1
ATOM 1402 N N . ASN A 1 180 ? -0.06 -1.455 -9.406 1 95.88 180 ASN A N 1
ATOM 1403 C CA . ASN A 1 180 ? 1.28 -2.025 -9.32 1 95.88 180 ASN A CA 1
ATOM 1404 C C . ASN A 1 180 ? 2.15 -1.265 -8.32 1 95.88 180 ASN A C 1
ATOM 1406 O O . ASN A 1 180 ? 2.332 -0.052 -8.453 1 95.88 180 ASN A O 1
ATOM 1410 N N . THR A 1 181 ? 2.623 -1.975 -7.297 1 97.31 181 THR A N 1
ATOM 1411 C CA . THR A 1 181 ? 3.482 -1.39 -6.273 1 97.31 181 THR A CA 1
ATOM 1412 C C . THR A 1 181 ? 4.629 -2.334 -5.922 1 97.31 181 THR A C 1
ATOM 1414 O O . THR A 1 181 ? 4.621 -3.5 -6.32 1 97.31 181 THR A O 1
ATOM 1417 N N . LEU A 1 182 ? 5.652 -1.782 -5.359 1 98.44 182 LEU A N 1
ATOM 1418 C CA . LEU A 1 182 ? 6.656 -2.551 -4.629 1 98.44 182 LEU A CA 1
ATOM 1419 C C . LEU A 1 182 ? 6.449 -2.416 -3.123 1 98.44 182 LEU A C 1
ATOM 1421 O O . LEU A 1 182 ? 6.355 -1.302 -2.602 1 98.44 182 LEU A O 1
ATOM 1425 N N . GLN A 1 183 ? 6.285 -3.545 -2.486 1 98.69 183 GLN A N 1
ATOM 1426 C CA . GLN A 1 183 ? 6.082 -3.537 -1.042 1 98.69 183 GLN A CA 1
ATOM 1427 C C . GLN A 1 183 ? 7.277 -4.152 -0.316 1 98.69 183 GLN A C 1
ATOM 1429 O O . GLN A 1 183 ? 7.754 -5.227 -0.69 1 98.69 183 GLN A O 1
ATOM 1434 N N . ILE A 1 184 ? 7.816 -3.455 0.667 1 98.75 184 ILE A N 1
ATOM 1435 C CA . ILE A 1 184 ? 8.898 -3.945 1.51 1 98.75 184 ILE A CA 1
ATOM 1436 C C . ILE A 1 184 ? 8.367 -4.285 2.898 1 98.75 184 ILE A C 1
ATOM 1438 O O . ILE A 1 184 ? 7.867 -3.412 3.611 1 98.75 184 ILE A O 1
ATOM 1442 N N . THR A 1 185 ? 8.445 -5.512 3.295 1 98.62 185 THR A N 1
ATOM 1443 C CA . THR A 1 185 ? 7.91 -5.98 4.57 1 98.62 185 THR A CA 1
ATOM 1444 C C . THR A 1 185 ? 9.023 -6.52 5.461 1 98.62 185 THR A C 1
ATOM 1446 O O . THR A 1 185 ? 9.773 -7.41 5.055 1 98.62 185 THR A O 1
ATOM 1449 N N . PRO A 1 186 ? 9.164 -5.988 6.637 1 97.62 186 PRO A N 1
ATOM 1450 C CA . PRO A 1 186 ? 10.188 -6.492 7.555 1 97.62 186 PRO A CA 1
ATOM 1451 C C . PRO A 1 186 ? 9.82 -7.848 8.164 1 97.62 186 PRO A C 1
ATOM 1453 O O . PRO A 1 186 ? 8.648 -8.102 8.453 1 97.62 186 PRO A O 1
ATOM 1456 N N . LEU A 1 187 ? 10.82 -8.648 8.32 1 95.94 187 LEU A N 1
ATOM 1457 C CA . LEU A 1 187 ? 10.68 -9.906 9.055 1 95.94 187 LEU A CA 1
ATOM 1458 C C . LEU A 1 187 ? 11.281 -9.789 10.445 1 95.94 187 LEU A C 1
ATOM 1460 O O . LEU A 1 187 ? 12.492 -9.633 10.594 1 95.94 187 LEU A O 1
ATOM 1464 N N . ALA A 1 188 ? 10.445 -9.812 11.445 1 92.81 188 ALA A N 1
ATOM 1465 C CA . ALA A 1 188 ? 10.828 -9.766 12.859 1 92.81 188 ALA A CA 1
ATOM 1466 C C . ALA A 1 188 ? 11.812 -8.625 13.117 1 92.81 188 ALA A C 1
ATOM 1468 O O . ALA A 1 188 ? 12.93 -8.859 13.586 1 92.81 188 ALA A O 1
ATOM 1469 N N . PRO A 1 189 ? 11.406 -7.434 12.875 1 94.31 189 PRO A N 1
ATOM 1470 C CA . PRO A 1 189 ? 12.305 -6.293 13.07 1 94.31 189 PRO A CA 1
ATOM 1471 C C . PRO A 1 189 ? 12.695 -6.09 14.531 1 94.31 189 PRO A C 1
ATOM 1473 O O . PRO A 1 189 ? 11.867 -6.289 15.43 1 94.31 189 PRO A O 1
ATOM 1476 N N . LEU A 1 190 ? 13.914 -5.73 14.719 1 90.25 190 LEU A N 1
ATOM 1477 C CA . LEU A 1 190 ? 14.398 -5.375 16.047 1 90.25 190 LEU A CA 1
ATOM 1478 C C . LEU A 1 190 ? 13.984 -3.955 16.422 1 90.25 190 LEU A C 1
ATOM 1480 O O . LEU A 1 190 ? 14.039 -3.049 15.578 1 90.25 190 LEU A O 1
ATOM 1484 N N . ASN A 1 191 ? 13.469 -3.791 17.578 1 90.12 191 ASN A N 1
ATOM 1485 C CA . ASN A 1 191 ? 13.164 -2.471 18.125 1 90.12 191 ASN A CA 1
ATOM 1486 C C . ASN A 1 191 ? 13.648 -2.336 19.562 1 90.12 191 ASN A C 1
ATOM 1488 O O . ASN A 1 191 ? 12.867 -2.514 20.5 1 90.12 191 ASN A O 1
ATOM 1492 N N . THR A 1 192 ? 14.922 -2.031 19.656 1 84.75 192 THR A N 1
ATOM 1493 C CA . THR A 1 192 ? 15.578 -1.816 20.938 1 84.75 192 THR A CA 1
ATOM 1494 C C . THR A 1 192 ? 16.203 -0.423 21 1 84.75 192 THR A C 1
ATOM 1496 O O . THR A 1 192 ? 16.109 0.344 20.031 1 84.75 192 THR A O 1
ATOM 1499 N N . ASN A 1 193 ? 16.703 -0.095 22.172 1 81.75 193 ASN A N 1
ATOM 1500 C CA . ASN A 1 193 ? 17.359 1.197 22.297 1 81.75 193 ASN A CA 1
ATOM 1501 C C . ASN A 1 193 ? 18.531 1.333 21.328 1 81.75 193 ASN A C 1
ATOM 1503 O O . ASN A 1 193 ? 18.828 2.434 20.859 1 81.75 193 ASN A O 1
ATOM 1507 N N . ALA A 1 194 ? 19.109 0.19 21.078 1 77.69 194 ALA A N 1
ATOM 1508 C CA . ALA A 1 194 ? 20.297 0.198 20.219 1 77.69 194 ALA A CA 1
ATOM 1509 C C . ALA A 1 194 ? 19.922 0.113 18.75 1 77.69 194 ALA A C 1
ATOM 1511 O O . ALA A 1 194 ? 20.656 0.605 17.891 1 77.69 194 ALA A O 1
ATOM 1512 N N . TYR A 1 195 ? 18.797 -0.508 18.391 1 83.12 195 TYR A N 1
ATOM 1513 C CA . TYR A 1 195 ? 18.391 -0.75 17.016 1 83.12 195 TYR A CA 1
ATOM 1514 C C . TYR A 1 195 ? 16.906 -0.456 16.828 1 83.12 195 TYR A C 1
ATOM 1516 O O . TYR A 1 195 ? 16.062 -0.894 17.625 1 83.12 195 TYR A O 1
ATOM 1524 N N . ARG A 1 196 ? 16.656 0.417 15.82 1 89.38 196 ARG A N 1
ATOM 1525 C CA . ARG A 1 196 ? 15.266 0.732 15.484 1 89.38 196 ARG A CA 1
ATOM 1526 C C . ARG A 1 196 ? 14.992 0.487 14 1 89.38 196 ARG A C 1
ATOM 1528 O O . ARG A 1 196 ? 15.758 0.93 13.141 1 89.38 196 ARG A O 1
ATOM 1535 N N . SER A 1 197 ? 14.023 -0.307 13.758 1 94.12 197 SER A N 1
ATOM 1536 C CA . SER A 1 197 ? 13.57 -0.595 12.398 1 94.12 197 SER A CA 1
ATOM 1537 C C . SER A 1 197 ? 12.078 -0.351 12.25 1 94.12 197 SER A C 1
ATOM 1539 O O . SER A 1 197 ? 11.328 -0.43 13.227 1 94.12 197 SER A O 1
ATOM 1541 N N . PHE A 1 198 ? 11.688 0 11.062 1 94.06 198 PHE A N 1
ATOM 1542 C CA . PHE A 1 198 ? 10.25 0.037 10.812 1 94.06 198 PHE A CA 1
ATOM 1543 C C . PHE A 1 198 ? 9.617 -1.317 11.102 1 94.06 198 PHE A C 1
ATOM 1545 O O . PHE A 1 198 ? 10.172 -2.359 10.75 1 94.06 198 PHE A O 1
ATOM 1552 N N . THR A 1 199 ? 8.477 -1.219 11.734 1 92.56 199 THR A N 1
ATOM 1553 C CA . THR A 1 199 ? 7.77 -2.455 12.062 1 92.56 199 THR A CA 1
ATOM 1554 C C . THR A 1 199 ? 6.699 -2.756 11.016 1 92.56 199 THR A C 1
ATOM 1556 O O . THR A 1 199 ? 6.215 -3.887 10.922 1 92.56 199 THR A O 1
ATOM 1559 N N . SER A 1 200 ? 6.312 -1.753 10.281 1 94.94 200 SER A N 1
ATOM 1560 C CA . SER A 1 200 ? 5.305 -1.91 9.234 1 94.94 200 SER A CA 1
ATOM 1561 C C . SER A 1 200 ? 5.941 -1.936 7.852 1 94.94 200 SER A C 1
ATOM 1563 O O . SER A 1 200 ? 7.094 -1.526 7.684 1 94.94 200 SER A O 1
ATOM 1565 N N . SER A 1 201 ? 5.156 -2.4 6.922 1 97.81 201 SER A N 1
ATOM 1566 C CA . SER A 1 201 ? 5.625 -2.441 5.539 1 97.81 201 SER A CA 1
ATOM 1567 C C . SER A 1 201 ? 5.656 -1.047 4.926 1 97.81 201 SER A C 1
ATOM 1569 O O . SER A 1 201 ? 5.047 -0.116 5.453 1 97.81 201 SER A O 1
ATOM 1571 N N . ILE A 1 202 ? 6.402 -0.997 3.893 1 98.06 202 ILE A N 1
ATOM 1572 C CA . ILE A 1 202 ? 6.473 0.192 3.049 1 98.06 202 ILE A CA 1
ATOM 1573 C C . ILE A 1 202 ? 5.891 -0.115 1.672 1 98.06 202 ILE A C 1
ATOM 1575 O O . ILE A 1 202 ? 6.188 -1.159 1.085 1 98.06 202 ILE A O 1
ATOM 1579 N N . ILE A 1 203 ? 5.004 0.755 1.188 1 98.5 203 ILE A N 1
ATOM 1580 C CA . ILE A 1 203 ? 4.5 0.678 -0.178 1 98.5 203 ILE A CA 1
ATOM 1581 C C . ILE A 1 203 ? 5.172 1.749 -1.037 1 98.5 203 ILE A C 1
ATOM 1583 O O . ILE A 1 203 ? 5.074 2.941 -0.739 1 98.5 203 ILE A O 1
ATOM 1587 N N . SER A 1 204 ? 5.867 1.333 -2.029 1 97.12 204 SER A N 1
ATOM 1588 C CA . SER A 1 204 ? 6.5 2.264 -2.957 1 97.12 204 SER A CA 1
ATOM 1589 C C . SER A 1 204 ? 5.938 2.111 -4.367 1 97.12 204 SER A C 1
ATOM 1591 O O . SER A 1 204 ? 5.211 1.157 -4.648 1 97.12 204 SER A O 1
ATOM 1593 N N . SER A 1 205 ? 6.273 3.057 -5.223 1 96.06 205 SER A N 1
ATOM 1594 C CA . SER A 1 205 ? 5.855 3.037 -6.621 1 96.06 205 SER A CA 1
ATOM 1595 C C . SER A 1 205 ? 6.449 1.845 -7.359 1 96.06 205 SER A C 1
ATOM 1597 O O . SER A 1 205 ? 7.527 1.361 -7.004 1 96.06 205 SER A O 1
ATOM 1599 N N . SER A 1 206 ? 5.73 1.48 -8.398 1 95.38 206 SER A N 1
ATOM 1600 C CA . SER A 1 206 ? 6.238 0.401 -9.242 1 95.38 206 SER A CA 1
ATOM 1601 C C . SER A 1 206 ? 7.48 0.836 -10.008 1 95.38 206 SER A C 1
ATOM 1603 O O . SER A 1 206 ? 8.211 -0 -10.547 1 95.38 206 SER A O 1
ATOM 1605 N N . THR A 1 207 ? 7.766 2.115 -10.055 1 95.44 207 THR A N 1
ATOM 1606 C CA . THR A 1 207 ? 8.906 2.615 -10.805 1 95.44 207 THR A CA 1
ATOM 1607 C C . THR A 1 207 ? 10.102 2.848 -9.891 1 95.44 207 THR A C 1
ATOM 1609 O O . THR A 1 207 ? 11.148 3.336 -10.328 1 95.44 207 THR A O 1
ATOM 1612 N N . SER A 1 208 ? 9.922 2.539 -8.641 1 96.31 208 SER A N 1
ATOM 1613 C CA . SER A 1 208 ? 10.992 2.764 -7.68 1 96.31 208 SER A CA 1
ATOM 1614 C C . SER A 1 208 ? 12.117 1.75 -7.863 1 96.31 208 SER A C 1
ATOM 1616 O O . SER A 1 208 ? 11.898 0.655 -8.383 1 96.31 208 SER A O 1
ATOM 1618 N N . ASP A 1 209 ? 13.297 2.158 -7.43 1 97.25 209 ASP A N 1
ATOM 1619 C CA . ASP A 1 209 ? 14.438 1.269 -7.246 1 97.25 209 ASP A CA 1
ATOM 1620 C C . ASP A 1 209 ? 14.695 1.002 -5.766 1 97.25 209 ASP A C 1
ATOM 1622 O O . ASP A 1 209 ? 14.984 1.927 -5.004 1 97.25 209 ASP A O 1
ATOM 1626 N N . ILE A 1 210 ? 14.609 -0.26 -5.406 1 98.38 210 ILE A N 1
ATOM 1627 C CA . ILE A 1 210 ? 14.875 -0.659 -4.027 1 98.38 210 ILE A CA 1
ATOM 1628 C C . ILE A 1 210 ? 16.266 -1.283 -3.932 1 98.38 210 ILE A C 1
ATOM 1630 O O . ILE A 1 210 ? 16.562 -2.271 -4.609 1 98.38 210 ILE A O 1
ATOM 1634 N N . ILE A 1 211 ? 17.094 -0.731 -3.162 1 98.62 211 ILE A N 1
ATOM 1635 C CA . ILE A 1 211 ? 18.438 -1.257 -2.99 1 98.62 211 ILE A CA 1
ATOM 1636 C C . ILE A 1 211 ? 18.609 -1.79 -1.569 1 98.62 211 ILE A C 1
ATOM 1638 O O . ILE A 1 211 ? 18.312 -1.091 -0.598 1 98.62 211 ILE A O 1
ATOM 1642 N N . VAL A 1 212 ? 19.062 -3.014 -1.443 1 98.44 212 VAL A N 1
ATOM 1643 C CA . VAL A 1 212 ? 19.344 -3.621 -0.147 1 98.44 212 VAL A CA 1
ATOM 1644 C C . VAL A 1 212 ? 20.781 -4.137 -0.123 1 98.44 212 VAL A C 1
ATOM 1646 O O . VAL A 1 212 ? 21.219 -4.816 -1.054 1 98.44 212 VAL A O 1
ATOM 1649 N N . SER A 1 213 ? 21.5 -3.801 0.862 1 97.69 213 SER A N 1
ATOM 1650 C CA . SER A 1 213 ? 22.859 -4.289 1.046 1 97.69 213 SER A CA 1
ATOM 1651 C C . SER A 1 213 ? 23.125 -4.621 2.508 1 97.69 213 SER A C 1
ATOM 1653 O O . SER A 1 213 ? 22.688 -3.904 3.408 1 97.69 213 SER A O 1
ATOM 1655 N N . PRO A 1 214 ? 23.844 -5.703 2.721 1 96.06 214 PRO A N 1
ATOM 1656 C CA . PRO A 1 214 ? 24.203 -6.027 4.102 1 96.06 214 PRO A CA 1
ATOM 1657 C C . PRO A 1 214 ? 25.391 -5.203 4.617 1 96.06 214 PRO A C 1
ATOM 1659 O O . PRO A 1 214 ? 26.234 -4.762 3.828 1 96.06 214 PRO A O 1
ATOM 1662 N N . GLU A 1 215 ? 25.344 -5.016 5.906 1 93.81 215 GLU A N 1
ATOM 1663 C CA . GLU A 1 215 ? 26.594 -4.566 6.512 1 93.81 215 GLU A CA 1
ATOM 1664 C C . GLU A 1 215 ? 27.719 -5.559 6.246 1 93.81 215 GLU A C 1
ATOM 1666 O O . GLU A 1 215 ? 27.469 -6.754 6.078 1 93.81 215 GLU A O 1
ATOM 1671 N N . GLU A 1 216 ? 28.875 -5.059 6.301 1 91 216 GLU A N 1
ATOM 1672 C CA . GLU A 1 216 ? 30.047 -5.797 5.844 1 91 216 GLU A CA 1
ATOM 1673 C C . GLU A 1 216 ? 30.172 -7.141 6.555 1 91 216 GLU A C 1
ATOM 1675 O O . GLU A 1 216 ? 30.469 -8.156 5.93 1 91 216 GLU A O 1
ATOM 1680 N N . GLN A 1 217 ? 29.953 -7.188 7.809 1 88.75 217 GLN A N 1
ATOM 1681 C CA . GLN A 1 217 ? 30.172 -8.391 8.602 1 88.75 217 GLN A CA 1
ATOM 1682 C C . GLN A 1 217 ? 29.188 -9.484 8.242 1 88.75 217 GLN A C 1
ATOM 1684 O O . GLN A 1 217 ? 29.391 -10.656 8.57 1 88.75 217 GLN A O 1
ATOM 1689 N N . TYR A 1 218 ? 28.125 -9.109 7.531 1 87.75 218 TYR A N 1
ATOM 1690 C CA . TYR A 1 218 ? 27.078 -10.078 7.223 1 87.75 218 TYR A CA 1
ATOM 1691 C C . TYR A 1 218 ? 27.156 -10.523 5.766 1 87.75 218 TYR A C 1
ATOM 1693 O O . TYR A 1 218 ? 26.375 -11.367 5.324 1 87.75 218 TYR A O 1
ATOM 1701 N N . ARG A 1 219 ? 28.047 -10.148 5 1 89.19 219 ARG A N 1
ATOM 1702 C CA . ARG A 1 219 ? 28.094 -10.328 3.553 1 89.19 219 ARG A CA 1
ATOM 1703 C C . ARG A 1 219 ? 28.203 -11.805 3.188 1 89.19 219 ARG A C 1
ATOM 1705 O O . ARG A 1 219 ? 27.797 -12.211 2.096 1 89.19 219 ARG A O 1
ATOM 1712 N N . ASN A 1 220 ? 28.656 -12.57 4.141 1 86.94 220 ASN A N 1
ATOM 1713 C CA . ASN A 1 220 ? 28.875 -13.977 3.814 1 86.94 220 ASN A CA 1
ATOM 1714 C C . ASN A 1 220 ? 27.75 -14.859 4.34 1 86.94 220 ASN A C 1
ATOM 1716 O O . ASN A 1 220 ? 27.812 -16.094 4.238 1 86.94 220 ASN A O 1
ATOM 1720 N N . TYR A 1 221 ? 26.75 -14.266 4.793 1 87.38 221 TYR A N 1
ATOM 1721 C CA . TYR A 1 221 ? 25.703 -15.047 5.438 1 87.38 221 TYR A CA 1
ATOM 1722 C C . TYR A 1 221 ? 24.328 -14.68 4.883 1 87.38 221 TYR A C 1
ATOM 1724 O O . TYR A 1 221 ? 23.328 -14.812 5.57 1 87.38 221 TYR A O 1
ATOM 1732 N N . ILE A 1 222 ? 24.281 -14.25 3.654 1 91.56 222 ILE A N 1
ATOM 1733 C CA . ILE A 1 222 ? 23.016 -13.805 3.088 1 91.56 222 ILE A CA 1
ATOM 1734 C C . ILE A 1 222 ? 22.422 -14.906 2.223 1 91.56 222 ILE A C 1
ATOM 1736 O O . ILE A 1 222 ? 23.125 -15.555 1.454 1 91.56 222 ILE A O 1
ATOM 1740 N N . SER A 1 223 ? 21.172 -15.125 2.42 1 94.56 223 SER A N 1
ATOM 1741 C CA . SER A 1 223 ? 20.359 -15.969 1.548 1 94.56 223 SER A CA 1
ATOM 1742 C C . SER A 1 223 ? 19.312 -15.141 0.816 1 94.56 223 SER A C 1
ATOM 1744 O O . SER A 1 223 ? 18.703 -14.234 1.396 1 94.56 223 SER A O 1
ATOM 1746 N N . ILE A 1 224 ? 19.141 -15.477 -0.44 1 96.12 224 ILE A N 1
ATOM 1747 C CA . ILE A 1 224 ? 18.078 -14.891 -1.234 1 96.12 224 ILE A CA 1
ATOM 1748 C C . ILE A 1 224 ? 17.031 -15.953 -1.562 1 96.12 224 ILE A C 1
ATOM 1750 O O . ILE A 1 224 ? 17.375 -17.047 -2.02 1 96.12 224 ILE A O 1
ATOM 1754 N N . ILE A 1 225 ? 15.812 -15.695 -1.223 1 96.5 225 ILE A N 1
ATOM 1755 C CA . ILE A 1 225 ? 14.688 -16.547 -1.581 1 96.5 225 ILE A CA 1
ATOM 1756 C C . ILE A 1 225 ? 13.883 -15.906 -2.703 1 96.5 225 ILE A C 1
ATOM 1758 O O . ILE A 1 225 ? 13.414 -14.773 -2.566 1 96.5 225 ILE A O 1
ATOM 1762 N N . VAL A 1 226 ? 13.766 -16.578 -3.824 1 98 226 VAL A N 1
ATOM 1763 C CA . VAL A 1 226 ? 13.008 -16.094 -4.98 1 98 226 VAL A CA 1
ATOM 1764 C C . VAL A 1 226 ? 11.805 -17.016 -5.215 1 98 226 VAL A C 1
ATOM 1766 O O . VAL A 1 226 ? 11.969 -18.172 -5.602 1 98 226 VAL A O 1
ATOM 1769 N N . ASP A 1 227 ? 10.656 -16.469 -4.996 1 98 227 ASP A N 1
ATOM 1770 C CA . ASP A 1 227 ? 9.422 -17.234 -5.148 1 98 227 ASP A CA 1
ATOM 1771 C C . ASP A 1 227 ? 9.523 -18.594 -4.457 1 98 227 ASP A C 1
ATOM 1773 O O . ASP A 1 227 ? 9.188 -19.625 -5.039 1 98 227 ASP A O 1
ATOM 1777 N N . GLY A 1 228 ? 10.109 -18.578 -3.281 1 95 228 GLY A N 1
ATOM 1778 C CA . GLY A 1 228 ? 10.117 -19.75 -2.432 1 95 228 GLY A CA 1
ATOM 1779 C C . GLY A 1 228 ? 11.367 -20.594 -2.59 1 95 228 GLY A C 1
ATOM 1780 O O . GLY A 1 228 ? 11.586 -21.547 -1.824 1 95 228 GLY A O 1
ATOM 1781 N N . VAL A 1 229 ? 12.195 -20.281 -3.562 1 94.69 229 VAL A N 1
ATOM 1782 C CA . VAL A 1 229 ? 13.414 -21.047 -3.785 1 94.69 229 VAL A CA 1
ATOM 1783 C C . VAL A 1 229 ? 14.609 -20.297 -3.205 1 94.69 229 VAL A C 1
ATOM 1785 O O . VAL A 1 229 ? 14.891 -19.156 -3.605 1 94.69 229 VAL A O 1
ATOM 1788 N N . GLN A 1 230 ? 15.312 -20.938 -2.336 1 94.06 230 GLN A N 1
ATOM 1789 C CA . GLN A 1 230 ? 16.391 -20.297 -1.589 1 94.06 230 GLN A CA 1
ATOM 1790 C C . GLN A 1 230 ? 17.75 -20.594 -2.229 1 94.06 230 GLN A C 1
ATOM 1792 O O . GLN A 1 230 ? 18.016 -21.703 -2.664 1 94.06 230 GLN A O 1
ATOM 1797 N N . LYS A 1 231 ? 18.547 -19.609 -2.336 1 91.69 231 LYS A N 1
ATOM 1798 C CA . LYS A 1 231 ? 19.938 -19.734 -2.734 1 91.69 231 LYS A CA 1
ATOM 1799 C C . LYS A 1 231 ? 20.859 -18.922 -1.81 1 91.69 231 LYS A C 1
ATOM 1801 O O . LYS A 1 231 ? 20.5 -17.828 -1.388 1 91.69 231 LYS A O 1
ATOM 1806 N N . HIS A 1 232 ? 21.984 -19.5 -1.509 1 90.56 232 HIS A N 1
ATOM 1807 C CA . HIS A 1 232 ? 22.984 -18.844 -0.655 1 90.56 232 HIS A CA 1
ATOM 1808 C C . HIS A 1 232 ? 24.109 -18.234 -1.481 1 90.56 232 HIS A C 1
ATOM 1810 O O . HIS A 1 232 ? 24.562 -18.844 -2.457 1 90.56 232 HIS A O 1
ATOM 1816 N N . TYR A 1 233 ? 24.5 -17.141 -0.99 1 86.19 233 TYR A N 1
ATOM 1817 C CA . TYR A 1 233 ? 25.578 -16.469 -1.691 1 86.19 233 TYR A CA 1
ATOM 1818 C C . TYR A 1 233 ? 26.672 -16.031 -0.72 1 86.19 233 TYR A C 1
ATOM 1820 O O . TYR A 1 233 ? 26.375 -15.57 0.385 1 86.19 233 TYR A O 1
ATOM 1828 N N . ASN A 1 234 ? 27.859 -16.234 -1.181 1 87.94 234 ASN A N 1
ATOM 1829 C CA . ASN A 1 234 ? 29.016 -15.703 -0.478 1 87.94 234 ASN A CA 1
ATOM 1830 C C . ASN A 1 234 ? 29.469 -14.367 -1.068 1 87.94 234 ASN A C 1
ATOM 1832 O O . ASN A 1 234 ? 29.406 -14.164 -2.281 1 87.94 234 ASN A O 1
ATOM 1836 N N . ASP A 1 235 ? 29.891 -13.5 -0.233 1 93.12 235 ASP A N 1
ATOM 1837 C CA . ASP A 1 235 ? 30.375 -12.172 -0.625 1 93.12 235 ASP A CA 1
ATOM 1838 C C . ASP A 1 235 ? 29.281 -11.383 -1.327 1 93.12 235 ASP A C 1
ATOM 1840 O O . ASP A 1 235 ? 29.484 -10.844 -2.418 1 93.12 235 ASP A O 1
ATOM 1844 N N . PHE A 1 236 ? 28.109 -11.469 -0.786 1 95.31 236 PHE A N 1
ATOM 1845 C CA . PHE A 1 236 ? 26.969 -10.703 -1.286 1 95.31 236 PHE A CA 1
ATOM 1846 C C . PHE A 1 236 ? 27.188 -9.211 -1.059 1 95.31 236 PHE A C 1
ATOM 1848 O O . PHE A 1 236 ? 27.453 -8.781 0.064 1 95.31 236 PHE A O 1
ATOM 1855 N N . LYS A 1 237 ? 27.078 -8.414 -2.121 1 96.44 237 LYS A N 1
ATOM 1856 C CA . LYS A 1 237 ? 27.312 -6.98 -1.995 1 96.44 237 LYS A CA 1
ATOM 1857 C C . LYS A 1 237 ? 25.984 -6.227 -1.885 1 96.44 237 LYS A C 1
ATOM 1859 O O . LYS A 1 237 ? 25.734 -5.543 -0.891 1 96.44 237 LYS A O 1
ATOM 1864 N N . GLU A 1 238 ? 25.156 -6.367 -2.914 1 97.62 238 GLU A N 1
ATOM 1865 C CA . GLU A 1 238 ? 23.875 -5.668 -2.914 1 97.62 238 GLU A CA 1
ATOM 1866 C C . GLU A 1 238 ? 22.922 -6.27 -3.938 1 97.62 238 GLU A C 1
ATOM 1868 O O . GLU A 1 238 ? 23.344 -7.031 -4.809 1 97.62 238 GLU A O 1
ATOM 1873 N N . ILE A 1 239 ? 21.672 -5.945 -3.777 1 98.38 239 ILE A N 1
ATOM 1874 C CA . ILE A 1 239 ? 20.641 -6.293 -4.742 1 98.38 239 ILE A CA 1
ATOM 1875 C C . ILE A 1 239 ? 19.797 -5.059 -5.062 1 98.38 239 ILE A C 1
ATOM 1877 O O . ILE A 1 239 ? 19.5 -4.258 -4.176 1 98.38 239 ILE A O 1
ATOM 1881 N N . VAL A 1 240 ? 19.531 -4.828 -6.289 1 98.69 240 VAL A N 1
ATOM 1882 C CA . VAL A 1 240 ? 18.656 -3.76 -6.762 1 98.69 240 VAL A CA 1
ATOM 1883 C C . VAL A 1 240 ? 17.375 -4.355 -7.336 1 98.69 240 VAL A C 1
ATOM 1885 O O . VAL A 1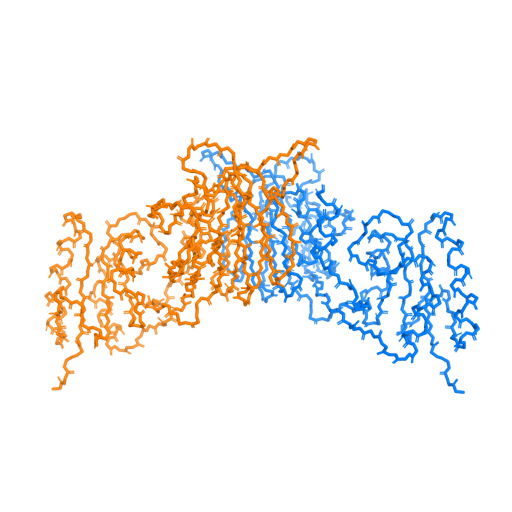 240 ? 17.422 -5.051 -8.352 1 98.69 240 VAL A O 1
ATOM 1888 N N . VAL A 1 241 ? 16.266 -4.09 -6.699 1 98.75 241 VAL A N 1
ATOM 1889 C CA . VAL A 1 241 ? 15 -4.672 -7.109 1 98.75 241 VAL A CA 1
ATOM 1890 C C . VAL A 1 241 ? 14.133 -3.604 -7.777 1 98.75 241 VAL A C 1
ATOM 1892 O O . VAL A 1 241 ? 13.969 -2.504 -7.242 1 98.75 241 VAL A O 1
ATOM 1895 N N . THR A 1 242 ? 13.609 -3.906 -8.922 1 98.25 242 THR A N 1
ATOM 1896 C CA . THR A 1 242 ? 12.688 -3.074 -9.688 1 98.25 242 THR A CA 1
ATOM 1897 C C . THR A 1 242 ? 11.523 -3.906 -10.219 1 98.25 242 THR A C 1
ATOM 1899 O O . THR A 1 242 ? 11.453 -5.113 -9.984 1 98.25 242 THR A O 1
ATOM 1902 N N . THR A 1 243 ? 10.586 -3.211 -10.852 1 98 243 THR A N 1
ATOM 1903 C CA . THR A 1 243 ? 9.516 -3.895 -11.57 1 98 243 THR A CA 1
ATOM 1904 C C . THR A 1 243 ? 9.93 -4.195 -13.008 1 98 243 THR A C 1
ATOM 1906 O O . THR A 1 243 ? 10.477 -3.332 -13.695 1 98 243 THR A O 1
ATOM 1909 N N . HIS A 1 244 ? 9.75 -5.422 -13.352 1 96.38 244 HIS A N 1
ATOM 1910 C CA . HIS A 1 244 ? 10.023 -5.773 -14.742 1 96.38 244 HIS A CA 1
ATOM 1911 C C . HIS A 1 244 ? 8.961 -5.211 -15.672 1 96.38 244 HIS A C 1
ATOM 1913 O O . HIS A 1 244 ? 7.77 -5.25 -15.352 1 96.38 244 HIS A O 1
ATOM 1919 N N . THR A 1 245 ? 9.32 -4.738 -16.828 1 93.12 245 THR A N 1
ATOM 1920 C CA . THR A 1 245 ? 8.422 -3.986 -17.703 1 93.12 245 THR A CA 1
ATOM 1921 C C . THR A 1 245 ? 7.57 -4.926 -18.547 1 93.12 245 THR A C 1
ATOM 1923 O O . THR A 1 245 ? 6.492 -4.551 -19.016 1 93.12 245 THR A O 1
ATOM 1926 N N . ASP A 1 246 ? 8.039 -6.199 -18.844 1 95.94 246 ASP A N 1
ATOM 1927 C CA . ASP A 1 246 ? 7.25 -7.152 -19.625 1 95.94 246 ASP A CA 1
ATOM 1928 C C . ASP A 1 246 ? 6.32 -7.953 -18.703 1 95.94 246 ASP A C 1
ATOM 1930 O O . ASP A 1 246 ? 6.785 -8.711 -17.859 1 95.94 246 ASP A O 1
ATOM 1934 N N . PRO A 1 247 ? 5.074 -7.887 -18.969 1 97.44 247 PRO A N 1
ATOM 1935 C CA . PRO A 1 247 ? 4.129 -8.539 -18.062 1 97.44 247 PRO A CA 1
ATOM 1936 C C . PRO A 1 247 ? 3.922 -10.016 -18.391 1 97.44 247 PRO A C 1
ATOM 1938 O O . PRO A 1 247 ? 4.145 -10.438 -19.531 1 97.44 247 PRO A O 1
ATOM 1941 N N . ILE A 1 248 ? 3.59 -10.766 -17.344 1 97.5 248 ILE A N 1
ATOM 1942 C CA . ILE A 1 248 ? 2.939 -12.062 -17.516 1 97.5 248 ILE A CA 1
ATOM 1943 C C . ILE A 1 248 ? 1.462 -11.859 -17.844 1 97.5 248 ILE A C 1
ATOM 1945 O O . ILE A 1 248 ? 0.797 -11.016 -17.234 1 97.5 248 ILE A O 1
ATOM 1949 N N . ARG A 1 249 ? 1.007 -12.633 -18.828 1 97.75 249 ARG A N 1
ATOM 1950 C CA . ARG A 1 249 ? -0.39 -12.5 -19.219 1 97.75 249 ARG A CA 1
ATOM 1951 C C . ARG A 1 249 ? -1.194 -13.734 -18.828 1 97.75 249 ARG A C 1
ATOM 1953 O O . ARG A 1 249 ? -0.865 -14.852 -19.25 1 97.75 249 ARG A O 1
ATOM 1960 N N . VAL A 1 250 ? -2.225 -13.5 -18.078 1 97.56 250 VAL A N 1
ATOM 1961 C CA . VAL A 1 250 ? -3.07 -14.586 -17.594 1 97.56 250 VAL A CA 1
ATOM 1962 C C . VAL A 1 250 ? -4.469 -14.461 -18.188 1 97.56 250 VAL A C 1
ATOM 1964 O O . VAL A 1 250 ? -5.066 -13.383 -18.172 1 97.56 250 VAL A O 1
ATOM 1967 N N . ILE A 1 251 ? -4.984 -15.555 -18.688 1 97.62 251 ILE A N 1
ATOM 1968 C CA . ILE A 1 251 ? -6.34 -15.547 -19.219 1 97.62 251 ILE A CA 1
ATOM 1969 C C . ILE A 1 251 ? -7.352 -15.508 -18.078 1 97.62 251 ILE A C 1
ATOM 1971 O O . ILE A 1 251 ? -7.234 -16.266 -17.109 1 97.62 251 ILE A O 1
ATOM 1975 N N . ARG A 1 252 ? -8.266 -14.609 -18.219 1 96.31 252 ARG A N 1
ATOM 1976 C CA . ARG A 1 252 ? -9.359 -14.516 -17.266 1 96.31 252 ARG A CA 1
ATOM 1977 C C . ARG A 1 252 ? -10.719 -14.602 -17.953 1 96.31 252 ARG A C 1
ATOM 1979 O O . ARG A 1 252 ? -10.914 -14 -19.016 1 96.31 252 ARG A O 1
ATOM 1986 N N . MET A 1 253 ? -11.539 -15.359 -17.312 1 93.38 253 MET A N 1
ATOM 1987 C CA . MET A 1 253 ? -12.922 -15.43 -17.781 1 93.38 253 MET A CA 1
ATOM 1988 C C . MET A 1 253 ? -13.773 -14.367 -17.094 1 93.38 253 MET A C 1
ATOM 1990 O O . MET A 1 253 ? -13.297 -13.656 -16.203 1 93.38 253 MET A O 1
ATOM 1994 N N . ASP A 1 254 ? -14.977 -14.133 -17.484 1 84.94 254 ASP A N 1
ATOM 1995 C CA . ASP A 1 254 ? -15.859 -13.062 -17.031 1 84.94 254 ASP A CA 1
ATOM 1996 C C . ASP A 1 254 ? -16.094 -13.148 -15.523 1 84.94 254 ASP A C 1
ATOM 1998 O O . ASP A 1 254 ? -16.312 -12.125 -14.867 1 84.94 254 ASP A O 1
ATOM 2002 N N . ASN A 1 255 ? -15.93 -14.195 -14.953 1 78.25 255 ASN A N 1
ATOM 2003 C CA . ASN A 1 255 ? -16.344 -14.359 -13.562 1 78.25 255 ASN A CA 1
ATOM 2004 C C . ASN A 1 255 ? -15.164 -14.219 -12.602 1 78.25 255 ASN A C 1
ATOM 2006 O O . ASN A 1 255 ? -15.32 -14.391 -11.391 1 78.25 255 ASN A O 1
ATOM 2010 N N . TYR A 1 256 ? -14.062 -13.812 -13.188 1 79.5 256 TYR A N 1
ATOM 2011 C CA . TYR A 1 256 ? -12.938 -13.711 -12.266 1 79.5 256 TYR A CA 1
ATOM 2012 C C . TYR A 1 256 ? -13.094 -12.5 -11.352 1 79.5 256 TYR A C 1
ATOM 2014 O O . TYR A 1 256 ? -13.359 -11.391 -11.82 1 79.5 256 TYR A O 1
ATOM 2022 N N . GLU A 1 257 ? -12.938 -12.797 -10.008 1 83.75 257 GLU A N 1
ATOM 2023 C CA . GLU A 1 257 ? -12.977 -11.727 -9.016 1 83.75 257 GLU A CA 1
ATOM 2024 C C . GLU A 1 257 ? -11.898 -11.922 -7.953 1 83.75 257 GLU A C 1
ATOM 2026 O O . GLU A 1 257 ? -11.977 -12.836 -7.141 1 83.75 257 GLU A O 1
ATOM 2031 N N . PHE A 1 258 ? -10.953 -11.094 -7.973 1 89 258 PHE A N 1
ATOM 2032 C CA . PHE A 1 258 ? -9.797 -11.172 -7.094 1 89 258 PHE A CA 1
ATOM 2033 C C . PHE A 1 258 ? -10.227 -11.234 -5.633 1 89 258 PHE A C 1
ATOM 2035 O O . PHE A 1 258 ? -9.773 -12.094 -4.879 1 89 258 PHE A O 1
ATOM 2042 N N . TRP A 1 259 ? -11.055 -10.383 -5.227 1 89.56 259 TRP A N 1
ATOM 2043 C CA . TRP A 1 259 ? -11.43 -10.273 -3.822 1 89.56 259 TRP A CA 1
ATOM 2044 C C . TRP A 1 259 ? -12.195 -11.508 -3.363 1 89.56 259 TRP A C 1
ATOM 2046 O O . TRP A 1 259 ? -12.094 -11.914 -2.203 1 89.56 259 TRP A O 1
ATOM 2056 N N . ASN A 1 260 ? -12.906 -12.078 -4.266 1 88.44 260 ASN A N 1
ATOM 2057 C CA . ASN A 1 260 ? -13.539 -13.352 -3.941 1 88.44 260 ASN A CA 1
ATOM 2058 C C . ASN A 1 260 ? -12.5 -14.43 -3.627 1 88.44 260 ASN A C 1
ATOM 2060 O O . ASN A 1 260 ? -12.68 -15.219 -2.699 1 88.44 260 ASN A O 1
ATOM 2064 N N . LYS A 1 261 ? -11.445 -14.43 -4.398 1 89.56 261 LYS A N 1
ATOM 2065 C CA . LYS A 1 261 ? -10.367 -15.391 -4.156 1 89.56 261 LYS A CA 1
ATOM 2066 C C . LYS A 1 261 ? -9.688 -15.125 -2.814 1 89.56 261 LYS A C 1
ATOM 2068 O O . LYS A 1 261 ? -9.391 -16.062 -2.07 1 89.56 261 LYS A O 1
ATOM 2073 N N . VAL A 1 262 ? -9.484 -13.883 -2.545 1 91 262 VAL A N 1
ATOM 2074 C CA . VAL A 1 262 ? -8.836 -13.492 -1.297 1 91 262 VAL A CA 1
ATOM 2075 C C . VAL A 1 262 ? -9.688 -13.93 -0.111 1 91 262 VAL A C 1
ATOM 2077 O O . VAL A 1 262 ? -9.188 -14.562 0.823 1 91 262 VAL A O 1
ATOM 2080 N N . THR A 1 263 ? -10.938 -13.633 -0.16 1 88 263 THR A N 1
ATOM 2081 C CA . THR A 1 263 ? -11.867 -13.961 0.92 1 88 263 THR A CA 1
ATOM 2082 C C . THR A 1 263 ? -11.938 -15.469 1.136 1 88 263 THR A C 1
ATOM 2084 O O . THR A 1 263 ? -11.859 -15.945 2.271 1 88 263 THR A O 1
ATOM 2087 N N . ASN A 1 264 ? -11.992 -16.188 0.096 1 87.44 264 ASN A N 1
ATOM 2088 C CA . ASN A 1 264 ? -12.109 -17.641 0.186 1 87.44 264 ASN A CA 1
ATOM 2089 C C . ASN A 1 264 ? -10.828 -18.266 0.729 1 87.44 264 ASN A C 1
ATOM 2091 O O . ASN A 1 264 ? -10.875 -19.281 1.42 1 87.44 264 ASN A O 1
ATOM 2095 N N . LYS A 1 265 ? -9.805 -17.672 0.384 1 87.31 265 LYS A N 1
ATOM 2096 C CA . LYS A 1 265 ? -8.516 -18.234 0.788 1 87.31 265 LYS A CA 1
ATOM 2097 C C . LYS A 1 265 ? -8.234 -17.938 2.258 1 87.31 265 LYS A C 1
ATOM 2099 O O . LYS A 1 265 ? -7.668 -18.781 2.963 1 87.31 265 LYS A O 1
ATOM 2104 N N . PHE A 1 266 ? -8.625 -16.781 2.736 1 87.25 266 PHE A N 1
ATOM 2105 C CA . PHE A 1 266 ? -8.094 -16.359 4.031 1 87.25 266 PHE A CA 1
ATOM 2106 C C . PHE A 1 266 ? -9.211 -16.281 5.07 1 87.25 266 PHE A C 1
ATOM 2108 O O . PHE A 1 266 ? -8.938 -16.219 6.27 1 87.25 266 PHE A O 1
ATOM 2115 N N . LEU A 1 267 ? -10.414 -16.156 4.648 1 85.62 267 LEU A N 1
ATOM 2116 C CA . LEU A 1 267 ? -11.516 -16.016 5.594 1 85.62 267 LEU A CA 1
ATOM 2117 C C . LEU A 1 267 ? -12.422 -17.25 5.559 1 85.62 267 LEU A C 1
ATOM 2119 O O . LEU A 1 267 ? -12.891 -17.703 6.602 1 85.62 267 LEU A O 1
ATOM 2123 N N . MET B 1 1 ? 1.104 48.281 -7.051 1 45.38 1 MET B N 1
ATOM 2124 C CA . MET B 1 1 ? 1.003 46.906 -7.559 1 45.38 1 MET B CA 1
ATOM 2125 C C . MET B 1 1 ? 0.323 46 -6.539 1 45.38 1 MET B C 1
ATOM 2127 O O . MET B 1 1 ? 0.499 46.156 -5.332 1 45.38 1 MET B O 1
ATOM 2131 N N . LEU B 1 2 ? -0.757 45.375 -6.898 1 59.06 2 LEU B N 1
ATOM 2132 C CA . LEU B 1 2 ? -1.649 44.656 -5.977 1 59.06 2 LEU B CA 1
ATOM 2133 C C . LEU B 1 2 ? -0.884 43.656 -5.152 1 59.06 2 LEU B C 1
ATOM 2135 O O . LEU B 1 2 ? -0.191 42.781 -5.703 1 59.06 2 LEU B O 1
ATOM 2139 N N . LYS B 1 3 ? -0.692 43.906 -3.91 1 78.06 3 LYS B N 1
ATOM 2140 C CA . LYS B 1 3 ? 0.05 43.094 -2.955 1 78.06 3 LYS B CA 1
ATOM 2141 C C . LYS B 1 3 ? -0.563 41.719 -2.83 1 78.06 3 LYS B C 1
ATOM 2143 O O . LYS B 1 3 ? -1.787 41.562 -2.85 1 78.06 3 LYS B O 1
ATOM 2148 N N . LYS B 1 4 ? 0.312 40.75 -3.01 1 90.5 4 LYS B N 1
ATOM 2149 C CA . LYS B 1 4 ? -0.168 39.406 -2.723 1 90.5 4 LYS B CA 1
ATOM 2150 C C . LYS B 1 4 ? -0.662 39.312 -1.283 1 90.5 4 LYS B C 1
ATOM 2152 O O . LYS B 1 4 ? 0.006 39.75 -0.355 1 90.5 4 LYS B O 1
ATOM 2157 N N . SER B 1 5 ? -1.861 38.906 -1.111 1 95.06 5 SER B N 1
ATOM 2158 C CA . SER B 1 5 ? -2.445 38.75 0.216 1 95.06 5 SER B CA 1
ATOM 2159 C C . SER B 1 5 ? -2.107 37.375 0.796 1 95.06 5 SER B C 1
ATOM 2161 O O . SER B 1 5 ? -2.076 36.375 0.072 1 95.06 5 SER B O 1
ATOM 2163 N N . VAL B 1 6 ? -1.812 37.312 2.082 1 97.69 6 VAL B N 1
ATOM 2164 C CA . VAL B 1 6 ? -1.519 36.062 2.773 1 97.69 6 VAL B CA 1
ATOM 2165 C C . VAL B 1 6 ? -2.268 36.031 4.102 1 97.69 6 VAL B C 1
ATOM 2167 O O . VAL B 1 6 ? -2.729 37.062 4.598 1 97.69 6 VAL B O 1
ATOM 2170 N N . VAL B 1 7 ? -2.479 34.875 4.629 1 97.56 7 VAL B N 1
ATOM 2171 C CA . VAL B 1 7 ? -3.07 34.719 5.953 1 97.56 7 VAL B CA 1
ATOM 2172 C C . VAL B 1 7 ? -2.15 33.844 6.816 1 97.56 7 VAL B C 1
ATOM 2174 O O . VAL B 1 7 ? -1.485 32.938 6.309 1 97.56 7 VAL B O 1
ATOM 2177 N N . ILE B 1 8 ? -2.057 34.188 8.102 1 97.38 8 ILE B N 1
ATOM 2178 C CA . ILE B 1 8 ? -1.224 33.438 9.055 1 97.38 8 ILE B CA 1
ATOM 2179 C C . ILE B 1 8 ? -2.104 32.812 10.125 1 97.38 8 ILE B C 1
ATOM 2181 O O . ILE B 1 8 ? -2.92 33.469 10.75 1 97.38 8 ILE B O 1
ATOM 2185 N N . THR B 1 9 ? -1.99 31.5 10.258 1 96.81 9 THR B N 1
ATOM 2186 C CA . THR B 1 9 ? -2.596 30.781 11.375 1 96.81 9 THR B CA 1
ATOM 2187 C C . THR B 1 9 ? -1.523 30.141 12.258 1 96.81 9 THR B C 1
ATOM 2189 O O . THR B 1 9 ? -0.44 29.812 11.781 1 96.81 9 THR B O 1
ATOM 2192 N N . TYR B 1 10 ? -1.748 30.062 13.547 1 96.12 10 TYR B N 1
ATOM 2193 C CA . TYR B 1 10 ? -0.772 29.453 14.438 1 96.12 10 TYR B CA 1
ATOM 2194 C C . TYR B 1 10 ? -1.451 28.859 15.672 1 96.12 10 TYR B C 1
A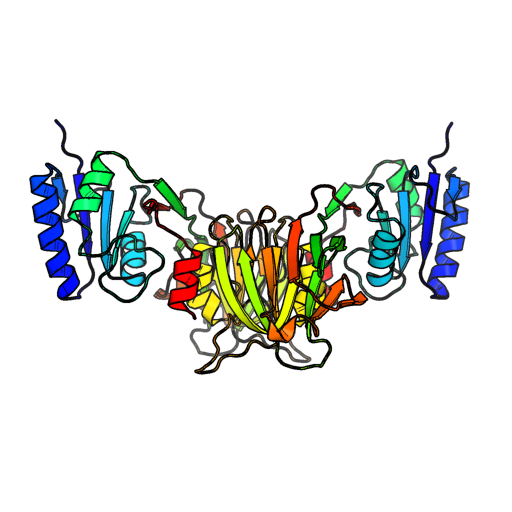TOM 2196 O O . TYR B 1 10 ? -2.566 29.266 16.016 1 96.12 10 TYR B O 1
ATOM 2204 N N . ASN B 1 11 ? -0.812 27.875 16.266 1 95.5 11 ASN B N 1
ATOM 2205 C CA . ASN B 1 11 ? -1.361 27.25 17.453 1 95.5 11 ASN B CA 1
ATOM 2206 C C . ASN B 1 11 ? -1.171 28.125 18.688 1 95.5 11 ASN B C 1
ATOM 2208 O O . ASN B 1 11 ? -0.726 29.266 18.594 1 95.5 11 ASN B O 1
ATOM 2212 N N . ASP B 1 12 ? -1.533 27.562 19.891 1 94.44 12 ASP B N 1
ATOM 2213 C CA . ASP B 1 12 ? -1.606 28.375 21.109 1 94.44 12 ASP B CA 1
ATOM 2214 C C . ASP B 1 12 ? -0.27 28.375 21.844 1 94.44 12 ASP B C 1
ATOM 2216 O O . ASP B 1 12 ? -0.182 28.859 22.969 1 94.44 12 ASP B O 1
ATOM 2220 N N . TYR B 1 13 ? 0.758 27.906 21.203 1 94.56 13 TYR B N 1
ATOM 2221 C CA . TYR B 1 13 ? 2.068 27.953 21.844 1 94.56 13 TYR B CA 1
ATOM 2222 C C . TYR B 1 13 ? 2.635 29.359 21.844 1 94.56 13 TYR B C 1
ATOM 2224 O O . TYR B 1 13 ? 2.482 30.094 20.875 1 94.56 13 TYR B O 1
ATOM 2232 N N . ALA B 1 14 ? 3.352 29.719 22.891 1 95.81 14 ALA B N 1
ATOM 2233 C CA . ALA B 1 14 ? 3.953 31.031 23.016 1 95.81 14 ALA B CA 1
ATOM 2234 C C . ALA B 1 14 ? 4.945 31.297 21.875 1 95.81 14 ALA B C 1
ATOM 2236 O O . ALA B 1 14 ? 4.957 32.375 21.297 1 95.81 14 ALA B O 1
ATOM 2237 N N . LEU B 1 15 ? 5.711 30.281 21.625 1 96.5 15 LEU B N 1
ATOM 2238 C CA . LEU B 1 15 ? 6.699 30.422 20.562 1 96.5 15 LEU B CA 1
ATOM 2239 C C . LEU B 1 15 ? 6.02 30.703 19.219 1 96.5 15 LEU B C 1
ATOM 2241 O O . LEU B 1 15 ? 6.508 31.5 18.422 1 96.5 15 LEU B O 1
ATOM 2245 N N . SER B 1 16 ? 4.938 30 18.922 1 97.5 16 SER B N 1
ATOM 2246 C CA . SER B 1 16 ? 4.223 30.172 17.672 1 97.5 16 SER B CA 1
ATOM 2247 C C . SER B 1 16 ? 3.721 31.594 17.5 1 97.5 16 SER B C 1
ATOM 2249 O O . SER B 1 16 ? 3.779 32.156 16.406 1 97.5 16 SER B O 1
ATOM 2251 N N . ALA B 1 17 ? 3.26 32.219 18.562 1 96.94 17 ALA B N 1
ATOM 2252 C CA . ALA B 1 17 ? 2.781 33.594 18.531 1 96.94 17 ALA B CA 1
ATOM 2253 C C . ALA B 1 17 ? 3.918 34.562 18.219 1 96.94 17 ALA B C 1
ATOM 2255 O O . ALA B 1 17 ? 3.738 35.5 17.438 1 96.94 17 ALA B O 1
ATOM 2256 N N . VAL B 1 18 ? 5.031 34.281 18.844 1 97.94 18 VAL B N 1
ATOM 2257 C CA . VAL B 1 18 ? 6.207 35.094 18.609 1 97.94 18 VAL B CA 1
ATOM 2258 C C . VAL B 1 18 ? 6.625 35 17.141 1 97.94 18 VAL B C 1
ATOM 2260 O O . VAL B 1 18 ? 6.883 36.031 16.5 1 97.94 18 VAL B O 1
ATOM 2263 N N . ILE B 1 19 ? 6.637 33.812 16.641 1 97.88 19 ILE B N 1
ATOM 2264 C CA . ILE B 1 19 ? 7.051 33.594 15.258 1 97.88 19 ILE B CA 1
ATOM 2265 C C . ILE B 1 19 ? 6.031 34.219 14.305 1 97.88 19 ILE B C 1
ATOM 2267 O O . ILE B 1 19 ? 6.402 34.781 13.258 1 97.88 19 ILE B O 1
ATOM 2271 N N . ALA B 1 20 ? 4.781 34.156 14.641 1 97.62 20 ALA B N 1
ATOM 2272 C CA . ALA B 1 20 ? 3.729 34.75 13.828 1 97.62 20 ALA B CA 1
ATOM 2273 C C . ALA B 1 20 ? 3.934 36.281 13.695 1 97.62 20 ALA B C 1
ATOM 2275 O O . ALA B 1 20 ? 3.785 36.844 12.609 1 97.62 20 ALA B O 1
ATOM 2276 N N . GLU B 1 21 ? 4.285 36.906 14.789 1 97.81 21 GLU B N 1
ATOM 2277 C CA . GLU B 1 21 ? 4.512 38.344 14.773 1 97.81 21 GLU B CA 1
ATOM 2278 C C . GLU B 1 21 ? 5.738 38.719 13.945 1 97.81 21 GLU B C 1
ATOM 2280 O O . GLU B 1 21 ? 5.723 39.688 13.195 1 97.81 21 GLU B O 1
ATOM 2285 N N . GLN B 1 22 ? 6.742 37.938 14.125 1 98.25 22 GLN B N 1
ATOM 2286 C CA . GLN B 1 22 ? 7.945 38.156 13.32 1 98.25 22 GLN B CA 1
ATOM 2287 C C . GLN B 1 22 ? 7.652 38 11.836 1 98.25 22 GLN B C 1
ATOM 2289 O O . GLN B 1 22 ? 8.094 38.781 11.016 1 98.25 22 GLN B O 1
ATOM 2294 N N . LEU B 1 23 ? 6.957 36.938 11.547 1 98.12 23 LEU B N 1
ATOM 2295 C CA . LEU B 1 23 ? 6.594 36.656 10.156 1 98.12 23 LEU B CA 1
ATOM 2296 C C . LEU B 1 23 ? 5.766 37.812 9.578 1 98.12 23 LEU B C 1
ATOM 2298 O O . LEU B 1 23 ? 6.008 38.25 8.445 1 98.12 23 LEU B O 1
ATOM 2302 N N . LYS B 1 24 ? 4.82 38.281 10.328 1 97.69 24 LYS B N 1
ATOM 2303 C CA . LYS B 1 24 ? 3.967 39.375 9.898 1 97.69 24 LYS B CA 1
ATOM 2304 C C . LYS B 1 24 ? 4.797 40.594 9.531 1 97.69 24 LYS B C 1
ATOM 2306 O O . LYS B 1 24 ? 4.602 41.188 8.469 1 97.69 24 LYS B O 1
ATOM 2311 N N . GLU B 1 25 ? 5.695 40.969 10.375 1 98 25 GLU B N 1
ATOM 2312 C CA . GLU B 1 25 ? 6.551 42.125 10.141 1 98 25 GLU B CA 1
ATOM 2313 C C . GLU B 1 25 ? 7.375 41.969 8.867 1 98 25 GLU B C 1
ATOM 2315 O O . GLU B 1 25 ? 7.477 42.906 8.062 1 98 25 GLU B O 1
ATOM 2320 N N . LYS B 1 26 ? 7.902 40.812 8.742 1 98 26 LYS B N 1
ATOM 2321 C CA . LYS B 1 26 ? 8.75 40.531 7.586 1 98 26 LYS B CA 1
ATOM 2322 C C . LYS B 1 26 ? 7.938 40.562 6.293 1 98 26 LYS B C 1
ATOM 2324 O O . LYS B 1 26 ? 8.414 41.031 5.262 1 98 26 LYS B O 1
ATOM 2329 N N . LEU B 1 27 ? 6.754 40 6.359 1 97.81 27 LEU B N 1
ATOM 2330 C CA . LEU B 1 27 ? 5.887 39.969 5.188 1 97.81 27 LEU B CA 1
ATOM 2331 C C . LEU B 1 27 ? 5.453 41.375 4.789 1 97.81 27 LEU B C 1
ATOM 2333 O O . LEU B 1 27 ? 5.422 41.719 3.602 1 97.81 27 LEU B O 1
ATOM 2337 N N . ILE B 1 28 ? 5.188 42.25 5.75 1 96.56 28 ILE B N 1
ATOM 2338 C CA . ILE B 1 28 ? 4.797 43.625 5.477 1 96.56 28 ILE B CA 1
ATOM 2339 C C . ILE B 1 28 ? 5.957 44.344 4.816 1 96.56 28 ILE B C 1
ATOM 2341 O O . ILE B 1 28 ? 5.762 45.094 3.836 1 96.56 28 ILE B O 1
ATOM 2345 N N . ARG B 1 29 ? 7.125 44.094 5.32 1 96.69 29 ARG B N 1
ATOM 2346 C CA . ARG B 1 29 ? 8.312 44.719 4.742 1 96.69 29 ARG B CA 1
ATOM 2347 C C . ARG B 1 29 ? 8.523 44.25 3.303 1 96.69 29 ARG B C 1
ATOM 2349 O O . ARG B 1 29 ? 9.008 45.031 2.467 1 96.69 29 ARG B O 1
ATOM 2356 N N . ALA B 1 30 ? 8.125 43.094 3.053 1 96.44 30 ALA B N 1
ATOM 2357 C CA . ALA B 1 30 ? 8.266 42.5 1.716 1 96.44 30 ALA B CA 1
ATOM 2358 C C . ALA B 1 30 ? 7.066 42.844 0.84 1 96.44 30 ALA B C 1
ATOM 2360 O O . ALA B 1 30 ? 6.891 42.281 -0.237 1 96.44 30 ALA B O 1
ATOM 2361 N N . GLU B 1 31 ? 6.133 43.688 1.334 1 95.44 31 GLU B N 1
ATOM 2362 C CA . GLU B 1 31 ? 5.023 44.281 0.587 1 95.44 31 GLU B CA 1
ATOM 2363 C C . GLU B 1 31 ? 3.904 43.25 0.381 1 95.44 31 GLU B C 1
ATOM 2365 O O . GLU B 1 31 ? 3.283 43.219 -0.683 1 95.44 31 GLU B O 1
ATOM 2370 N N . PHE B 1 32 ? 3.762 42.344 1.305 1 96.12 32 PHE B N 1
ATOM 2371 C CA . PHE B 1 32 ? 2.582 41.469 1.341 1 96.12 32 PHE B CA 1
ATOM 2372 C C . PHE B 1 32 ? 1.479 42.125 2.178 1 96.12 32 PHE B C 1
ATOM 2374 O O . PHE B 1 32 ? 1.756 42.875 3.111 1 96.12 32 PHE B O 1
ATOM 2381 N N . ALA B 1 33 ? 0.267 41.844 1.773 1 95.12 33 ALA B N 1
ATOM 2382 C CA . ALA B 1 33 ? -0.873 42.156 2.627 1 95.12 33 ALA B CA 1
ATOM 2383 C C . ALA B 1 33 ? -1.196 41 3.568 1 95.12 33 ALA B C 1
ATOM 2385 O O . ALA B 1 33 ? -1.533 39.906 3.117 1 95.12 33 ALA B O 1
ATOM 2386 N N . VAL B 1 34 ? -1.089 41.188 4.852 1 94.62 34 VAL B N 1
ATOM 2387 C CA . VAL B 1 34 ? -1.296 40.125 5.828 1 94.62 34 VAL B CA 1
ATOM 2388 C C . VAL B 1 34 ? -2.684 40.281 6.453 1 94.62 34 VAL B C 1
ATOM 2390 O O . VAL B 1 34 ? -3.012 41.312 7.043 1 94.62 34 VAL B O 1
ATOM 2393 N N . HIS B 1 35 ? -3.432 39.156 6.316 1 89 35 HIS B N 1
ATOM 2394 C CA . HIS B 1 35 ? -4.777 39.156 6.879 1 89 35 HIS B CA 1
ATOM 2395 C C . HIS B 1 35 ? -4.855 38.25 8.102 1 89 35 HIS B C 1
ATOM 2397 O O . HIS B 1 35 ? -4.117 37.25 8.203 1 89 35 HIS B O 1
ATOM 2403 N N . HIS B 1 36 ? -5.773 38.594 9.023 1 80.25 36 HIS B N 1
ATOM 2404 C CA . HIS B 1 36 ? -5.984 37.781 10.219 1 80.25 36 HIS B CA 1
ATOM 2405 C C . HIS B 1 36 ? -7.078 36.75 10 1 80.25 36 HIS B C 1
ATOM 2407 O O . HIS B 1 36 ? -7.172 35.781 10.742 1 80.25 36 HIS B O 1
ATOM 2413 N N . HIS B 1 37 ? -7.84 37.062 9 1 86.75 37 HIS B N 1
ATOM 2414 C CA . HIS B 1 37 ? -8.938 36.156 8.688 1 86.75 37 HIS B CA 1
ATOM 2415 C C . HIS B 1 37 ? -8.812 35.625 7.262 1 86.75 37 HIS B C 1
ATOM 2417 O O . HIS B 1 37 ? -8.367 36.344 6.363 1 86.75 37 HIS B O 1
ATOM 2423 N N . PHE B 1 38 ? -9.234 34.406 7.102 1 88.69 38 PHE B N 1
ATOM 2424 C CA . PHE B 1 38 ? -9.195 33.781 5.789 1 88.69 38 PHE B CA 1
ATOM 2425 C C . PHE B 1 38 ? -10.352 34.25 4.918 1 88.69 38 PHE B C 1
ATOM 2427 O O . PHE B 1 38 ? -11.516 34.156 5.312 1 88.69 38 PHE B O 1
ATOM 2434 N N . VAL B 1 39 ? -10.117 34.812 3.758 1 85.44 39 VAL B N 1
ATOM 2435 C CA . VAL B 1 39 ? -11.148 35.312 2.867 1 85.44 39 VAL B CA 1
ATOM 2436 C C . VAL B 1 39 ? -11.219 34.438 1.606 1 85.44 39 VAL B C 1
ATOM 2438 O O . VAL B 1 39 ? -12.219 34.469 0.882 1 85.44 39 VAL B O 1
ATOM 2441 N N . GLY B 1 40 ? -10.234 33.719 1.309 1 87.12 40 GLY B N 1
ATOM 2442 C CA . GLY B 1 40 ? -10.297 32.75 0.215 1 87.12 40 GLY B CA 1
ATOM 2443 C C . GLY B 1 40 ? -9.578 33.219 -1.032 1 87.12 40 GLY B C 1
ATOM 2444 O O . GLY B 1 40 ? -9.469 32.5 -2.014 1 87.12 40 GLY B O 1
ATOM 2445 N N . ASP B 1 41 ? -9 34.406 -1.054 1 87.94 41 ASP B N 1
ATOM 2446 C CA . ASP B 1 41 ? -8.289 34.906 -2.221 1 87.94 41 ASP B CA 1
ATOM 2447 C C . ASP B 1 41 ? -6.809 35.156 -1.906 1 87.94 41 ASP B C 1
ATOM 2449 O O . ASP B 1 41 ? -6.109 35.844 -2.648 1 87.94 41 ASP B O 1
ATOM 2453 N N . GLU B 1 42 ? -6.426 34.625 -0.873 1 94 42 GLU B N 1
ATOM 2454 C CA . GLU B 1 42 ? -5.023 34.75 -0.495 1 94 42 GLU B CA 1
ATOM 2455 C C . GLU B 1 42 ? -4.121 34.031 -1.482 1 94 42 GLU B C 1
ATOM 2457 O O . GLU B 1 42 ? -4.547 33.062 -2.125 1 94 42 GLU B O 1
ATOM 2462 N N . ALA B 1 43 ? -2.922 34.531 -1.549 1 96.12 43 ALA B N 1
ATOM 2463 C CA . ALA B 1 43 ? -1.926 33.875 -2.389 1 96.12 43 ALA B CA 1
ATOM 2464 C C . ALA B 1 43 ? -1.273 32.719 -1.653 1 96.12 43 ALA B C 1
ATOM 2466 O O . ALA B 1 43 ? -0.802 31.766 -2.279 1 96.12 43 ALA B O 1
ATOM 2467 N N . LEU B 1 44 ? -1.292 32.844 -0.363 1 97.62 44 LEU B N 1
ATOM 2468 C CA . LEU B 1 44 ? -0.567 31.875 0.44 1 97.62 44 LEU B CA 1
ATOM 2469 C C . LEU B 1 44 ? -1.108 31.828 1.865 1 97.62 44 LEU B C 1
ATOM 2471 O O . LEU B 1 44 ? -1.479 32.875 2.424 1 97.62 44 LEU B O 1
ATOM 2475 N N . ILE B 1 45 ? -1.172 30.625 2.395 1 98.06 45 ILE B N 1
ATOM 2476 C CA . ILE B 1 45 ? -1.522 30.422 3.795 1 98.06 45 ILE B CA 1
ATOM 2477 C C . ILE B 1 45 ? -0.288 29.969 4.574 1 98.06 45 ILE B C 1
ATOM 2479 O O . ILE B 1 45 ? 0.375 29 4.199 1 98.06 45 ILE B O 1
ATOM 2483 N N . PHE B 1 46 ? 0.007 30.688 5.621 1 98 46 PHE B N 1
ATOM 2484 C CA . PHE B 1 46 ? 1.034 30.25 6.566 1 98 46 PHE B CA 1
ATOM 2485 C C . PHE B 1 46 ? 0.409 29.578 7.777 1 98 46 PHE B C 1
ATOM 2487 O O . PHE B 1 46 ? -0.516 30.109 8.391 1 98 46 PHE B O 1
ATOM 2494 N N . THR B 1 47 ? 0.873 28.406 8.086 1 97.44 47 THR B N 1
ATOM 2495 C CA . THR B 1 47 ? 0.455 27.734 9.32 1 97.44 47 THR B CA 1
ATOM 2496 C C . THR B 1 47 ? 1.657 27.453 10.219 1 97.44 47 THR B C 1
ATOM 2498 O O . THR B 1 47 ? 2.629 26.828 9.781 1 97.44 47 THR B O 1
ATOM 2501 N N . ILE B 1 48 ? 1.588 27.953 11.453 1 97.56 48 ILE B N 1
ATOM 2502 C CA . ILE B 1 48 ? 2.697 27.828 12.391 1 97.56 48 ILE B CA 1
ATOM 2503 C C . ILE B 1 48 ? 2.334 26.828 13.492 1 97.56 48 ILE B C 1
ATOM 2505 O O . ILE B 1 48 ? 1.333 27.016 14.188 1 97.56 48 ILE B O 1
ATOM 2509 N N . GLY B 1 49 ? 3.102 25.859 13.688 1 96.81 49 GLY B N 1
ATOM 2510 C CA . GLY B 1 49 ? 2.873 24.781 14.617 1 96.81 49 GLY B CA 1
ATOM 2511 C C . GLY B 1 49 ? 3.352 23.438 14.094 1 96.81 49 GLY B C 1
ATOM 2512 O O . GLY B 1 49 ? 4.336 23.359 13.352 1 96.81 49 GLY B O 1
ATOM 2513 N N . GLY B 1 50 ? 2.764 22.359 14.531 1 95.12 50 GLY B N 1
ATOM 2514 C CA . GLY B 1 50 ? 3.072 21.016 14.062 1 95.12 50 GLY B CA 1
ATOM 2515 C C . GLY B 1 50 ? 2.043 20.469 13.094 1 95.12 50 GLY B C 1
ATOM 2516 O O . GLY B 1 50 ? 1.312 21.234 12.461 1 95.12 50 GLY B O 1
ATOM 2517 N N . ASP B 1 51 ? 2.037 19.172 12.969 1 95.56 51 ASP B N 1
ATOM 2518 C CA . ASP B 1 51 ? 1.099 18.516 12.062 1 95.56 51 ASP B CA 1
ATOM 2519 C C . ASP B 1 51 ? -0.345 18.781 12.477 1 95.56 51 ASP B C 1
ATOM 2521 O O . ASP B 1 51 ? -1.209 19 11.625 1 95.56 51 ASP B O 1
ATOM 2525 N N . GLY B 1 52 ? -0.561 18.766 13.773 1 94.94 52 GLY B N 1
ATOM 2526 C CA . GLY B 1 52 ? -1.9 19.062 14.258 1 94.94 52 GLY B CA 1
ATOM 2527 C C . GLY B 1 52 ? -2.402 20.422 13.828 1 94.94 52 GLY B C 1
ATOM 2528 O O . GLY B 1 52 ? -3.564 20.578 13.445 1 94.94 52 GLY B O 1
ATOM 2529 N N . SER B 1 53 ? -1.538 21.438 13.906 1 95.38 53 SER B N 1
ATOM 2530 C CA . SER B 1 53 ? -1.894 22.797 13.484 1 95.38 53 SER B CA 1
ATOM 2531 C C . SER B 1 53 ? -2.186 22.844 11.992 1 95.38 53 SER B C 1
ATOM 2533 O O . SER B 1 53 ? -3.096 23.562 11.555 1 95.38 53 SER B O 1
ATOM 2535 N N . PHE B 1 54 ? -1.397 22.141 11.289 1 97 54 PHE B N 1
ATOM 2536 C CA . PHE B 1 54 ? -1.592 22.062 9.844 1 97 54 PHE B CA 1
ATOM 2537 C C . PHE B 1 54 ? -2.963 21.5 9.508 1 97 54 PHE B C 1
ATOM 2539 O O . PHE B 1 54 ? -3.715 22.078 8.727 1 97 54 PHE B O 1
ATOM 2546 N N . ILE B 1 55 ? -3.275 20.375 10.102 1 97.69 55 ILE B N 1
ATOM 2547 C CA . ILE B 1 55 ? -4.543 19.703 9.867 1 97.69 55 ILE B CA 1
ATOM 2548 C C . ILE B 1 55 ? -5.699 20.609 10.281 1 97.69 55 ILE B C 1
ATOM 2550 O O . ILE B 1 55 ? -6.699 20.719 9.57 1 97.69 55 ILE B O 1
ATOM 2554 N N . LYS B 1 56 ? -5.574 21.266 11.414 1 96.88 56 LYS B N 1
ATOM 2555 C CA . LYS B 1 56 ? -6.602 22.203 11.875 1 96.88 56 LYS B CA 1
ATOM 2556 C C . LYS B 1 56 ? -6.84 23.312 10.859 1 96.88 56 LYS B C 1
ATOM 2558 O O . LYS B 1 56 ? -7.984 23.672 10.586 1 96.88 56 LYS B O 1
ATOM 2563 N N . THR B 1 57 ? -5.777 23.844 10.375 1 96.69 57 THR B N 1
ATOM 2564 C CA . THR B 1 57 ? -5.879 24.906 9.375 1 96.69 57 THR B CA 1
ATOM 2565 C C . THR B 1 57 ? -6.648 24.422 8.148 1 96.69 57 THR B C 1
ATOM 2567 O O . THR B 1 57 ? -7.52 25.141 7.645 1 96.69 57 THR B O 1
ATOM 2570 N N . ILE B 1 58 ? -6.363 23.219 7.66 1 97.31 58 ILE B N 1
ATOM 2571 C CA . ILE B 1 58 ? -7.023 22.641 6.5 1 97.31 58 ILE B CA 1
ATOM 2572 C C . ILE B 1 58 ? -8.523 22.547 6.75 1 97.31 58 ILE B C 1
ATOM 2574 O O . ILE B 1 58 ? -9.328 22.922 5.895 1 97.31 58 ILE B O 1
ATOM 2578 N N . HIS B 1 59 ? -8.844 22.078 7.887 1 97.69 59 HIS B N 1
ATOM 2579 C CA . HIS B 1 59 ? -10.258 21.953 8.227 1 97.69 59 HIS B CA 1
ATOM 2580 C C . HIS B 1 59 ? -10.914 23.312 8.391 1 97.69 59 HIS B C 1
ATOM 2582 O O . HIS B 1 59 ? -12.008 23.547 7.871 1 97.69 59 HIS B O 1
ATOM 2588 N N . ASP B 1 60 ? -10.258 24.219 9.125 1 96.38 60 ASP B N 1
ATOM 2589 C CA . ASP B 1 60 ? -10.812 25.547 9.391 1 96.38 60 ASP B CA 1
ATOM 2590 C C . ASP B 1 60 ? -11.125 26.281 8.086 1 96.38 60 ASP B C 1
ATOM 2592 O O . ASP B 1 60 ? -12.094 27.047 8.016 1 96.38 60 ASP B O 1
ATOM 2596 N N . PHE B 1 61 ? -10.359 26.062 7.141 1 96.38 61 PHE B N 1
ATOM 2597 C CA . PHE B 1 61 ? -10.516 26.797 5.891 1 96.38 61 PHE B CA 1
ATOM 2598 C C . PHE B 1 61 ? -11.211 25.922 4.844 1 96.38 61 PHE B C 1
ATOM 2600 O O . PHE B 1 61 ? -11.18 26.25 3.652 1 96.38 61 PHE B O 1
ATOM 2607 N N . ASN B 1 62 ? -11.703 24.797 5.242 1 95.81 62 ASN B N 1
ATOM 2608 C CA . ASN B 1 62 ? -12.523 23.891 4.434 1 95.81 62 ASN B CA 1
ATOM 2609 C C . ASN B 1 62 ? -11.766 23.406 3.203 1 95.81 62 ASN B C 1
ATOM 2611 O O . ASN B 1 62 ? -12.25 23.531 2.08 1 95.81 62 ASN B O 1
ATOM 2615 N N . PHE B 1 63 ? -10.531 22.938 3.506 1 97.12 63 PHE B N 1
ATOM 2616 C CA . PHE B 1 63 ? -9.711 22.281 2.492 1 97.12 63 PHE B CA 1
ATOM 2617 C C . PHE B 1 63 ? -9.484 23.219 1.306 1 97.12 63 PHE B C 1
ATOM 2619 O O . PHE B 1 63 ? -9.875 22.906 0.18 1 97.12 63 PHE B O 1
ATOM 2626 N N . PRO B 1 64 ? -8.711 24.25 1.532 1 96.19 64 PRO B N 1
ATOM 2627 C CA . PRO B 1 64 ? -8.523 25.266 0.507 1 96.19 64 PRO B CA 1
ATOM 2628 C C . PRO B 1 64 ? -7.609 24.812 -0.627 1 96.19 64 PRO B C 1
ATOM 2630 O O . PRO B 1 64 ? -6.715 23.984 -0.412 1 96.19 64 PRO B O 1
ATOM 2633 N N . SER B 1 65 ? -7.723 25.406 -1.797 1 95.06 65 SER B N 1
ATOM 2634 C CA . SER B 1 65 ? -6.844 25.141 -2.932 1 95.06 65 SER B CA 1
ATOM 2635 C C . SER B 1 65 ? -5.605 26.031 -2.889 1 95.06 65 SER B C 1
ATOM 2637 O O . SER B 1 65 ? -4.641 25.797 -3.619 1 95.06 65 SER B O 1
ATOM 2639 N N . ILE B 1 66 ? -5.715 27.109 -2.078 1 96.75 66 ILE B N 1
ATOM 2640 C CA . ILE B 1 66 ? -4.605 28.031 -1.909 1 96.75 66 ILE B CA 1
ATOM 2641 C C . ILE B 1 66 ? -3.408 27.297 -1.302 1 96.75 66 ILE B C 1
ATOM 2643 O O . ILE B 1 66 ? -3.564 26.5 -0.376 1 96.75 66 ILE B O 1
ATOM 2647 N N . PRO B 1 67 ? -2.186 27.562 -1.854 1 98.06 67 PRO B N 1
ATOM 2648 C CA . PRO B 1 67 ? -1.007 26.906 -1.299 1 98.06 67 PRO B CA 1
ATOM 2649 C C . PRO B 1 67 ? -0.802 27.203 0.184 1 98.06 67 PRO B C 1
ATOM 2651 O O . PRO B 1 67 ? -1.096 28.312 0.639 1 98.06 67 PRO B O 1
ATOM 2654 N N . ILE B 1 68 ? -0.294 26.219 0.853 1 98.19 68 ILE B N 1
ATOM 2655 C CA . ILE B 1 68 ? -0.037 26.312 2.285 1 98.19 68 ILE B CA 1
ATOM 2656 C C . ILE B 1 68 ? 1.439 26.047 2.564 1 98.19 68 ILE B C 1
ATOM 2658 O O . ILE B 1 68 ? 2.041 25.172 1.946 1 98.19 68 ILE B O 1
ATOM 2662 N N . VAL B 1 69 ? 2.02 26.781 3.441 1 98.19 69 VAL B N 1
ATOM 2663 C CA . VAL B 1 69 ? 3.369 26.484 3.918 1 98.19 69 VAL B CA 1
ATOM 2664 C C . VAL B 1 69 ? 3.365 26.375 5.441 1 98.19 69 VAL B C 1
ATOM 2666 O O . VAL B 1 69 ? 2.787 27.219 6.133 1 98.19 69 VAL B O 1
ATOM 2669 N N . GLY B 1 70 ? 3.932 25.281 5.93 1 97.19 70 GLY B N 1
ATOM 2670 C CA . GLY B 1 70 ? 4.023 25.047 7.359 1 97.19 70 GLY B CA 1
ATOM 2671 C C . GLY B 1 70 ? 5.34 25.516 7.957 1 97.19 70 GLY B C 1
ATOM 2672 O O . GLY B 1 70 ? 6.406 25.266 7.395 1 97.19 70 GLY B O 1
ATOM 2673 N N . ILE B 1 71 ? 5.227 26.219 9.047 1 97.25 71 ILE B N 1
ATOM 2674 C CA . ILE B 1 71 ? 6.383 26.625 9.844 1 97.25 71 ILE B CA 1
ATOM 2675 C C . ILE B 1 71 ? 6.422 25.812 11.141 1 97.25 71 ILE B C 1
ATOM 2677 O O . ILE B 1 71 ? 5.484 25.875 11.938 1 97.25 71 ILE B O 1
ATOM 2681 N N . ASN B 1 72 ? 7.527 25.156 11.367 1 95.44 72 ASN B N 1
ATOM 2682 C CA . ASN B 1 72 ? 7.613 24.203 12.469 1 95.44 72 ASN B CA 1
ATOM 2683 C C . ASN B 1 72 ? 8.047 24.875 13.766 1 95.44 72 ASN B C 1
ATOM 2685 O O . ASN B 1 72 ? 9.148 25.406 13.859 1 95.44 72 ASN B O 1
ATOM 2689 N N . THR B 1 73 ? 7.207 24.844 14.742 1 94.62 73 THR B N 1
ATOM 2690 C CA . THR B 1 73 ? 7.578 25.312 16.078 1 94.62 73 THR B CA 1
ATOM 2691 C C . THR B 1 73 ? 7.426 24.203 17.109 1 94.62 73 THR B C 1
ATOM 2693 O O . THR B 1 73 ? 7.453 24.453 18.312 1 94.62 73 THR B O 1
ATOM 2696 N N . GLY B 1 74 ? 7.078 23.016 16.641 1 83.06 74 GLY B N 1
ATOM 2697 C CA . GLY B 1 74 ? 6.953 21.844 17.5 1 83.06 74 GLY B CA 1
ATOM 2698 C C . GLY B 1 74 ? 8 20.797 17.219 1 83.06 74 GLY B C 1
ATOM 2699 O O . GLY B 1 74 ? 9.18 21.109 17.031 1 83.06 74 GLY B O 1
ATOM 2700 N N . HIS B 1 75 ? 7.578 19.594 17.469 1 81.94 75 HIS B N 1
ATOM 2701 C CA . HIS B 1 75 ? 8.422 18.438 17.141 1 81.94 75 HIS B CA 1
ATOM 2702 C C . HIS B 1 75 ? 8.477 18.219 15.625 1 81.94 75 HIS B C 1
ATOM 2704 O O . HIS B 1 75 ? 7.82 18.922 14.867 1 81.94 75 HIS B O 1
ATOM 2710 N N . LEU B 1 76 ? 9.125 17.312 15.164 1 81.25 76 LEU B N 1
ATOM 2711 C CA . LEU B 1 76 ? 9.258 16.969 13.75 1 81.25 76 LEU B CA 1
ATOM 2712 C C . LEU B 1 76 ? 7.898 16.609 13.148 1 81.25 76 LEU B C 1
ATOM 2714 O O . LEU B 1 76 ? 7.141 15.828 13.727 1 81.25 76 LEU B O 1
ATOM 2718 N N . GLY B 1 77 ? 7.539 17.406 12.094 1 87.69 77 GLY B N 1
ATOM 2719 C CA . GLY B 1 77 ? 6.277 17.156 11.414 1 87.69 77 GLY B CA 1
ATOM 2720 C C . GLY B 1 77 ? 6.445 16.812 9.945 1 87.69 77 GLY B C 1
ATOM 2721 O O . GLY B 1 77 ? 7.48 17.109 9.352 1 87.69 77 GLY B O 1
ATOM 2722 N N . PHE B 1 78 ? 5.457 16.203 9.352 1 92.12 78 PHE B N 1
ATOM 2723 C CA . PHE B 1 78 ? 5.48 15.797 7.953 1 92.12 78 PHE B CA 1
ATOM 2724 C C . PHE B 1 78 ? 5.094 16.953 7.039 1 92.12 78 PHE B C 1
ATOM 2726 O O . PHE B 1 78 ? 5.578 17.047 5.91 1 92.12 78 PHE B O 1
ATOM 2733 N N . PHE B 1 79 ? 4.32 17.875 7.543 1 94.62 79 PHE B N 1
ATOM 2734 C CA . PHE B 1 79 ? 3.734 18.859 6.648 1 94.62 79 PHE B CA 1
ATOM 2735 C C . PHE B 1 79 ? 4.496 20.172 6.727 1 94.62 79 PHE B C 1
ATOM 2737 O O . PHE B 1 79 ? 4.371 21.031 5.84 1 94.62 79 PHE B O 1
ATOM 2744 N N . GLN B 1 80 ? 5.254 20.344 7.766 1 93.56 80 GLN B N 1
ATOM 2745 C CA . GLN B 1 80 ? 6.016 21.578 7.914 1 93.56 80 GLN B CA 1
ATOM 2746 C C . GLN B 1 80 ? 7.211 21.609 6.969 1 93.56 80 GLN B C 1
ATOM 2748 O O . GLN B 1 80 ? 7.844 20.578 6.734 1 93.56 80 GLN B O 1
ATOM 2753 N N . GLU B 1 81 ? 7.477 22.766 6.543 1 92.94 81 GLU B N 1
ATOM 2754 C CA . GLU B 1 81 ? 8.547 22.922 5.566 1 92.94 81 GLU B CA 1
ATOM 2755 C C . GLU B 1 81 ? 9.688 23.781 6.125 1 92.94 81 GLU B C 1
ATOM 2757 O O . GLU B 1 81 ? 10.859 23.516 5.852 1 92.94 81 GLU B O 1
ATOM 2762 N N . ILE B 1 82 ? 9.344 24.781 6.895 1 93.88 82 ILE B N 1
ATOM 2763 C CA . ILE B 1 82 ? 10.375 25.75 7.238 1 93.88 82 ILE B CA 1
ATOM 2764 C C . ILE B 1 82 ? 10.484 25.859 8.758 1 93.88 82 ILE B C 1
ATOM 2766 O O . ILE B 1 82 ? 9.5 25.672 9.477 1 93.88 82 ILE B O 1
ATOM 2770 N N . LEU B 1 83 ? 11.719 26.156 9.156 1 94.62 83 LEU B N 1
ATOM 2771 C CA . LEU B 1 83 ? 11.992 26.484 10.547 1 94.62 83 LEU B CA 1
ATOM 2772 C C . LEU B 1 83 ? 11.906 27.984 10.781 1 94.62 83 LEU B C 1
ATOM 2774 O O . LEU B 1 83 ? 12.055 28.766 9.844 1 94.62 83 LEU B O 1
ATOM 2778 N N . PRO B 1 84 ? 11.711 28.328 12.023 1 96.44 84 PRO B N 1
ATOM 2779 C CA . PRO B 1 84 ? 11.578 29.75 12.352 1 96.44 84 PRO B CA 1
ATOM 2780 C C . PRO B 1 84 ? 12.766 30.578 11.867 1 96.44 84 PRO B C 1
ATOM 2782 O O . PRO B 1 84 ? 12.594 31.734 11.453 1 96.44 84 PRO B O 1
ATOM 2785 N N . GLU B 1 85 ? 13.922 30 11.781 1 96.62 85 GLU B N 1
ATOM 2786 C CA . GLU B 1 85 ? 15.133 30.734 11.406 1 96.62 85 GLU B CA 1
ATOM 2787 C C . GLU B 1 85 ? 15.211 30.938 9.891 1 96.62 85 GLU B C 1
ATOM 2789 O O . GLU B 1 85 ? 16.047 31.703 9.406 1 96.62 85 GLU B O 1
ATOM 2794 N N . GLN B 1 86 ? 14.281 30.391 9.18 1 96.81 86 GLN B N 1
ATOM 2795 C CA . GLN B 1 86 ? 14.375 30.391 7.727 1 96.81 86 GLN B CA 1
ATOM 2796 C C . GLN B 1 86 ? 13.336 31.312 7.102 1 96.81 86 GLN B C 1
ATOM 2798 O O . GLN B 1 86 ? 13.117 31.297 5.891 1 96.81 86 GLN B O 1
ATOM 2803 N N . LEU B 1 87 ? 12.711 32.156 7.855 1 97.94 87 LEU B N 1
ATOM 2804 C CA . LEU B 1 87 ? 11.602 33 7.387 1 97.94 87 LEU B CA 1
ATOM 2805 C C . LEU B 1 87 ? 12.047 33.906 6.242 1 97.94 87 LEU B C 1
ATOM 2807 O O . LEU B 1 87 ? 11.391 33.969 5.199 1 97.94 87 LEU B O 1
ATOM 2811 N N . ASP B 1 88 ? 13.18 34.594 6.418 1 97.94 88 ASP B N 1
ATOM 2812 C CA . ASP B 1 88 ? 13.656 35.531 5.398 1 97.94 88 ASP B CA 1
ATOM 2813 C C . ASP B 1 88 ? 13.984 34.812 4.102 1 97.94 88 ASP B C 1
ATOM 2815 O O . ASP B 1 88 ? 13.609 35.25 3.016 1 97.94 88 ASP B O 1
ATOM 2819 N N . LEU B 1 89 ? 14.664 33.75 4.32 1 97.12 89 LEU B N 1
ATOM 2820 C CA . LEU B 1 89 ? 15.047 32.969 3.152 1 97.12 89 LEU B CA 1
ATOM 2821 C C . LEU B 1 89 ? 13.812 32.438 2.416 1 97.12 89 LEU B C 1
ATOM 2823 O O . LEU B 1 89 ? 13.773 32.438 1.183 1 97.12 89 LEU B O 1
ATOM 2827 N N . PHE B 1 90 ? 12.812 32.031 3.115 1 97.69 90 PHE B N 1
ATOM 2828 C CA . PHE B 1 90 ? 11.586 31.531 2.492 1 97.69 90 PHE B CA 1
ATOM 2829 C C . PHE B 1 90 ? 10.906 32.625 1.698 1 97.69 90 PHE B C 1
ATOM 2831 O O . PHE B 1 90 ? 10.492 32.406 0.556 1 97.69 90 PHE B O 1
ATOM 2838 N N . ILE B 1 91 ? 10.773 33.844 2.281 1 97.75 91 ILE B N 1
ATOM 2839 C CA . ILE B 1 91 ? 10.094 34.938 1.633 1 97.75 91 ILE B CA 1
ATOM 2840 C C . ILE B 1 91 ? 10.812 35.312 0.335 1 97.75 91 ILE B C 1
ATOM 2842 O O . ILE B 1 91 ? 10.172 35.531 -0.697 1 97.75 91 ILE B O 1
ATOM 2846 N N . GLU B 1 92 ? 12.109 35.281 0.394 1 97.38 92 GLU B N 1
ATOM 2847 C CA . GLU B 1 92 ? 12.906 35.562 -0.799 1 97.38 92 GLU B CA 1
ATOM 2848 C C . GLU B 1 92 ? 12.648 34.531 -1.887 1 97.38 92 GLU B C 1
ATOM 2850 O O . GLU B 1 92 ? 12.383 34.875 -3.039 1 97.38 92 GLU B O 1
ATOM 2855 N N . ASN B 1 93 ? 12.711 33.281 -1.51 1 97.19 93 ASN B N 1
ATOM 2856 C CA . ASN B 1 93 ? 12.5 32.188 -2.457 1 97.19 93 ASN B CA 1
ATOM 2857 C C . ASN B 1 93 ? 11.086 32.219 -3.025 1 97.19 93 ASN B C 1
ATOM 2859 O O . ASN B 1 93 ? 10.883 31.953 -4.211 1 97.19 93 ASN B O 1
ATOM 2863 N N . TYR B 1 94 ? 10.141 32.531 -2.158 1 97.25 94 TYR B N 1
ATOM 2864 C CA . TYR B 1 94 ? 8.75 32.562 -2.598 1 97.25 94 TYR B CA 1
ATOM 2865 C C . TYR B 1 94 ? 8.547 33.656 -3.643 1 97.25 94 TYR B C 1
ATOM 2867 O O . TYR B 1 94 ? 7.902 33.438 -4.668 1 97.25 94 TYR B O 1
ATOM 2875 N N . GLN B 1 95 ? 9.141 34.781 -3.4 1 96.44 95 GLN B N 1
ATOM 2876 C CA . GLN B 1 95 ? 9.008 35.906 -4.328 1 96.44 95 GLN B CA 1
ATOM 2877 C C . GLN B 1 95 ? 9.664 35.594 -5.668 1 96.44 95 GLN B C 1
ATOM 2879 O O . GLN B 1 95 ? 9.188 36.031 -6.715 1 96.44 95 GLN B O 1
ATOM 2884 N N . LYS B 1 96 ? 10.703 34.781 -5.586 1 96.75 96 LYS B N 1
ATOM 2885 C CA . LYS B 1 96 ? 11.43 34.406 -6.797 1 96.75 96 LYS B CA 1
ATOM 2886 C C . LYS B 1 96 ? 10.82 33.188 -7.449 1 96.75 96 LYS B C 1
ATOM 2888 O O . LYS B 1 96 ? 11.328 32.688 -8.461 1 96.75 96 LYS B O 1
ATOM 2893 N N . GLN B 1 97 ? 9.828 32.594 -6.809 1 96.94 97 GLN B N 1
ATOM 2894 C CA . GLN B 1 97 ? 9.141 31.391 -7.281 1 96.94 97 GLN B CA 1
ATOM 2895 C C . GLN B 1 97 ? 10.078 30.188 -7.289 1 96.94 97 GLN B C 1
ATOM 2897 O O . GLN B 1 97 ? 9.984 29.344 -8.172 1 96.94 97 GLN B O 1
ATOM 2902 N N . ASN B 1 98 ? 11 30.25 -6.355 1 96.81 98 ASN B N 1
ATOM 2903 C CA . ASN B 1 98 ? 11.914 29.141 -6.156 1 96.81 98 ASN B CA 1
ATOM 2904 C C . ASN B 1 98 ? 11.344 28.109 -5.172 1 96.81 98 ASN B C 1
ATOM 2906 O O . ASN B 1 98 ? 11.828 28 -4.043 1 96.81 98 ASN B O 1
ATOM 2910 N N . TYR B 1 99 ? 10.297 27.391 -5.582 1 96.81 99 TYR B N 1
ATOM 2911 C CA . TYR B 1 99 ? 9.641 26.359 -4.793 1 96.81 99 TYR B CA 1
ATOM 2912 C C . TYR B 1 99 ? 8.82 25.422 -5.684 1 96.81 99 TYR B C 1
ATOM 2914 O O . TYR B 1 99 ? 8.617 25.703 -6.867 1 96.81 99 TYR B O 1
ATOM 2922 N N . THR B 1 100 ? 8.516 24.281 -5.164 1 96.12 100 THR B N 1
ATOM 2923 C CA . THR B 1 100 ? 7.594 23.375 -5.836 1 96.12 100 THR B CA 1
ATOM 2924 C C . THR B 1 100 ? 6.312 23.203 -5.027 1 96.12 100 THR B C 1
ATOM 2926 O O . THR B 1 100 ? 6.254 23.594 -3.857 1 96.12 100 THR B O 1
ATOM 2929 N N . LEU B 1 101 ? 5.27 22.797 -5.703 1 96.5 101 LEU B N 1
ATOM 2930 C CA . LEU B 1 101 ? 4 22.5 -5.047 1 96.5 101 LEU B CA 1
ATOM 2931 C C . LEU B 1 101 ? 3.771 21 -4.953 1 96.5 101 LEU B C 1
ATOM 2933 O O . LEU B 1 101 ? 3.773 20.297 -5.973 1 96.5 101 LEU B O 1
ATOM 2937 N N . GLN B 1 102 ? 3.715 20.5 -3.773 1 95.69 102 GLN B N 1
ATOM 2938 C CA . GLN B 1 102 ? 3.289 19.125 -3.557 1 95.69 102 GLN B CA 1
ATOM 2939 C C . GLN B 1 102 ? 1.771 19.031 -3.416 1 95.69 102 GLN B C 1
ATOM 2941 O O . GLN B 1 102 ? 1.172 19.766 -2.625 1 95.69 102 GLN B O 1
ATOM 2946 N N . GLU B 1 103 ? 1.204 18.172 -4.164 1 96.69 103 GLU B N 1
ATOM 2947 C CA . GLU B 1 103 ? -0.24 17.969 -4.086 1 96.69 103 GLU B CA 1
ATOM 2948 C C . GLU B 1 103 ? -0.583 16.766 -3.217 1 96.69 103 GLU B C 1
ATOM 2950 O O . GLU B 1 103 ? 0.001 15.688 -3.377 1 96.69 103 GLU B O 1
ATOM 2955 N N . ILE B 1 104 ? -1.428 16.938 -2.266 1 96.94 104 ILE B N 1
ATOM 2956 C CA . ILE B 1 104 ? -1.945 15.883 -1.402 1 96.94 104 ILE B CA 1
ATOM 2957 C C . ILE B 1 104 ? -3.447 15.719 -1.628 1 96.94 104 ILE B C 1
ATOM 2959 O O . ILE B 1 104 ? -4.211 16.688 -1.481 1 96.94 104 ILE B O 1
ATOM 2963 N N . LEU B 1 105 ? -3.871 14.547 -1.998 1 97.69 105 LEU B N 1
ATOM 2964 C CA . LEU B 1 105 ? -5.297 14.297 -2.195 1 97.69 105 LEU B CA 1
ATOM 2965 C C . LEU B 1 105 ? -5.957 13.867 -0.893 1 97.69 105 LEU B C 1
ATOM 2967 O O . LEU B 1 105 ? -5.594 12.836 -0.319 1 97.69 105 LEU B O 1
ATOM 2971 N N . PRO B 1 106 ? -6.902 14.633 -0.434 1 98.19 106 PRO B N 1
ATOM 2972 C CA . PRO B 1 106 ? -7.609 14.219 0.779 1 98.19 106 PRO B CA 1
ATOM 2973 C C . PRO B 1 106 ? -8.672 13.156 0.507 1 98.19 106 PRO B C 1
ATOM 2975 O O . PRO B 1 106 ? -8.945 12.836 -0.652 1 98.19 106 PRO B O 1
ATOM 2978 N N . LEU B 1 107 ? -9.18 12.57 1.579 1 98.56 107 LEU B N 1
ATOM 2979 C CA . LEU B 1 107 ? -10.328 11.68 1.504 1 98.56 107 LEU B CA 1
ATOM 2980 C C . LEU B 1 107 ? -11.625 12.477 1.428 1 98.56 107 LEU B C 1
ATOM 2982 O O . LEU B 1 107 ? -11.703 13.602 1.925 1 98.56 107 LEU B O 1
ATOM 2986 N N . GLN B 1 108 ? -12.578 11.922 0.788 1 98.5 108 GLN B N 1
ATOM 2987 C CA . GLN B 1 108 ? -13.969 12.359 0.835 1 98.5 108 GLN B CA 1
ATOM 2988 C C . GLN B 1 108 ? -14.898 11.203 1.195 1 98.5 108 GLN B C 1
ATOM 2990 O O . GLN B 1 108 ? -14.734 10.086 0.695 1 98.5 108 GLN B O 1
ATOM 2995 N N . ALA B 1 109 ? -15.82 11.492 2.094 1 98.38 109 ALA B N 1
ATOM 2996 C CA . ALA B 1 109 ? -16.75 10.438 2.494 1 98.38 109 ALA B CA 1
ATOM 2997 C C . ALA B 1 109 ? -18.188 10.945 2.502 1 98.38 109 ALA B C 1
ATOM 2999 O O . ALA B 1 109 ? -18.453 12.07 2.922 1 98.38 109 ALA B O 1
ATOM 3000 N N . THR B 1 110 ? -19.062 10.195 1.97 1 98.38 110 THR B N 1
ATOM 3001 C CA . THR B 1 110 ? -20.5 10.398 2.133 1 98.38 110 THR B CA 1
ATOM 3002 C C . THR B 1 110 ? -21.047 9.547 3.271 1 98.38 110 THR B C 1
ATOM 3004 O O . THR B 1 110 ? -20.938 8.312 3.236 1 98.38 110 THR B O 1
ATOM 3007 N N . VAL B 1 111 ? -21.625 10.234 4.254 1 98 111 VAL B N 1
ATOM 3008 C CA . VAL B 1 111 ? -22.141 9.555 5.438 1 98 111 VAL B CA 1
ATOM 3009 C C . VAL B 1 111 ? -23.656 9.492 5.379 1 98 111 VAL B C 1
ATOM 3011 O O . VAL B 1 111 ? -24.312 10.516 5.148 1 98 111 VAL B O 1
ATOM 3014 N N . TYR B 1 112 ? -24.156 8.328 5.555 1 97.62 112 TYR B N 1
ATOM 3015 C CA . TYR B 1 112 ? -25.594 8.117 5.578 1 97.62 112 TYR B CA 1
ATOM 3016 C C . TYR B 1 112 ? -26.078 7.773 6.984 1 97.62 112 TYR B C 1
ATOM 3018 O O . TYR B 1 112 ? -25.672 6.758 7.551 1 97.62 112 TYR B O 1
ATOM 3026 N N . ILE B 1 113 ? -26.891 8.633 7.527 1 94.06 113 ILE B N 1
ATOM 3027 C CA . ILE B 1 113 ? -27.516 8.43 8.828 1 94.06 113 ILE B CA 1
ATOM 3028 C C . ILE B 1 113 ? -29.047 8.547 8.695 1 94.06 113 ILE B C 1
ATOM 3030 O O . ILE B 1 113 ? -29.547 9.578 8.258 1 94.06 113 ILE B O 1
ATOM 3034 N N . ALA B 1 114 ? -29.672 7.492 9.234 1 91.5 114 ALA B N 1
ATOM 3035 C CA . ALA B 1 114 ? -31.125 7.496 9.086 1 91.5 114 ALA B CA 1
ATOM 3036 C C . ALA B 1 114 ? -31.531 7.938 7.684 1 91.5 114 ALA B C 1
ATOM 3038 O O . ALA B 1 114 ? -31.109 7.336 6.691 1 91.5 114 ALA B O 1
ATOM 3039 N N . ASP B 1 115 ? -32.188 9.062 7.566 1 89.44 115 ASP B N 1
ATOM 3040 C CA . ASP B 1 115 ? -32.656 9.531 6.262 1 89.44 115 ASP B CA 1
ATOM 3041 C C . ASP B 1 115 ? -31.859 10.742 5.797 1 89.44 115 ASP B C 1
ATOM 3043 O O . ASP B 1 115 ? -32.281 11.445 4.871 1 89.44 115 ASP B O 1
ATOM 3047 N N . LYS B 1 116 ? -30.766 10.922 6.387 1 94.94 116 LYS B N 1
ATOM 3048 C CA . LYS B 1 116 ? -29.938 12.07 6.031 1 94.94 116 LYS B CA 1
ATOM 3049 C C . LYS B 1 116 ? -28.578 11.609 5.492 1 94.94 116 LYS B C 1
ATOM 3051 O O . LYS B 1 116 ? -28.172 10.469 5.719 1 94.94 116 LYS B O 1
ATOM 3056 N N . ARG B 1 117 ? -28 12.438 4.621 1 96.25 117 ARG B N 1
ATOM 3057 C CA . ARG B 1 117 ? -26.625 12.211 4.172 1 96.25 117 ARG B CA 1
ATOM 3058 C C . ARG B 1 117 ? -25.812 13.5 4.203 1 96.25 117 ARG B C 1
ATOM 3060 O O . ARG B 1 117 ? -26.359 14.594 4.023 1 96.25 117 ARG B O 1
ATOM 3067 N N . PHE B 1 118 ? -24.578 13.453 4.488 1 96.62 118 PHE B N 1
ATOM 3068 C CA . PHE B 1 118 ? -23.672 14.594 4.434 1 96.62 118 PHE B CA 1
ATOM 3069 C C . PHE B 1 118 ? -22.281 14.148 4.008 1 96.62 118 PHE B C 1
ATOM 3071 O O . PHE B 1 118 ? -21.984 12.953 3.994 1 96.62 118 PHE B O 1
ATOM 3078 N N . ILE B 1 119 ? -21.5 15.125 3.602 1 97.44 119 ILE B N 1
ATOM 3079 C CA . ILE B 1 119 ? -20.172 14.867 3.076 1 97.44 119 ILE B CA 1
ATOM 3080 C C . ILE B 1 119 ? -19.125 15.375 4.066 1 97.44 119 ILE B C 1
ATOM 3082 O O . ILE B 1 119 ? -19.266 16.469 4.629 1 97.44 119 ILE B O 1
ATOM 3086 N N . ILE B 1 120 ? -18.109 14.594 4.344 1 97.38 120 ILE B N 1
ATOM 3087 C CA . ILE B 1 120 ? -16.953 15.016 5.137 1 97.38 120 ILE B CA 1
ATOM 3088 C C . ILE B 1 120 ? -15.672 14.805 4.344 1 97.38 120 ILE B C 1
ATOM 3090 O O . ILE B 1 120 ? -15.641 14.008 3.402 1 97.38 120 ILE B O 1
ATOM 3094 N N . LYS B 1 121 ? -14.641 15.57 4.688 1 98.38 121 LYS B N 1
ATOM 3095 C CA . LYS B 1 121 ? -13.312 15.43 4.105 1 98.38 121 LYS B CA 1
ATOM 3096 C C . LYS B 1 121 ? -12.258 15.18 5.188 1 98.38 121 LYS B C 1
ATOM 3098 O O . LYS B 1 121 ? -12.445 15.578 6.34 1 98.38 121 LYS B O 1
ATOM 3103 N N . SER B 1 122 ? -11.242 14.492 4.863 1 98.56 122 SER B N 1
ATOM 3104 C CA . SER B 1 122 ? -10.172 14.172 5.797 1 98.56 122 SER B CA 1
ATOM 3105 C C . SER B 1 122 ? -8.812 14.195 5.102 1 98.56 122 SER B C 1
ATOM 3107 O O . SER B 1 122 ? -8.68 13.727 3.967 1 98.56 122 SER B O 1
ATOM 3109 N N . LEU B 1 123 ? -7.859 14.742 5.777 1 98.31 123 LEU B N 1
ATOM 3110 C CA . LEU B 1 123 ? -6.504 14.727 5.234 1 98.31 123 LEU B CA 1
ATOM 3111 C C . LEU B 1 123 ? -5.84 13.375 5.457 1 98.31 123 LEU B C 1
ATOM 3113 O O . LEU B 1 123 ? -5.266 12.805 4.527 1 98.31 123 LEU B O 1
ATOM 3117 N N . ASN B 1 124 ? -5.977 12.867 6.68 1 98 124 ASN B N 1
ATOM 3118 C CA . ASN B 1 124 ? -5.254 11.656 7.051 1 98 124 ASN B CA 1
ATOM 3119 C C . ASN B 1 124 ? -6.148 10.422 6.973 1 98 124 ASN B C 1
ATOM 3121 O O . ASN B 1 124 ? -5.902 9.523 6.168 1 98 124 ASN B O 1
ATOM 3125 N N . GLU B 1 125 ? -7.176 10.375 7.809 1 98.69 125 GLU B N 1
ATOM 3126 C CA . GLU B 1 125 ? -7.91 9.117 7.875 1 98.69 125 GLU B CA 1
ATOM 3127 C C . GLU B 1 125 ? -9.328 9.336 8.383 1 98.69 125 GLU B C 1
ATOM 3129 O O . GLU B 1 125 ? -9.625 10.367 8.992 1 98.69 125 GLU B O 1
ATOM 3134 N N . ILE B 1 126 ? -10.148 8.461 8.125 1 98.62 126 ILE B N 1
ATOM 3135 C CA . ILE B 1 126 ? -11.477 8.242 8.695 1 98.62 126 ILE B CA 1
ATOM 3136 C C . ILE B 1 126 ? -11.516 6.906 9.43 1 98.62 126 ILE B C 1
ATOM 3138 O O . ILE B 1 126 ? -11.148 5.871 8.867 1 98.62 126 ILE B O 1
ATOM 3142 N N . VAL B 1 127 ? -11.906 6.941 10.711 1 98.06 127 VAL B N 1
ATOM 3143 C CA . VAL B 1 127 ? -11.953 5.73 11.523 1 98.06 127 VAL B CA 1
ATOM 3144 C C . VAL B 1 127 ? -13.398 5.426 11.906 1 98.06 127 VAL B C 1
ATOM 3146 O O . VAL B 1 127 ? -14.141 6.32 12.32 1 98.06 127 VAL B O 1
ATOM 3149 N N . LEU B 1 128 ? -13.82 4.281 11.703 1 97.19 128 LEU B N 1
ATOM 3150 C CA . LEU B 1 128 ? -15.094 3.781 12.219 1 97.19 128 LEU B CA 1
ATOM 3151 C C . LEU B 1 128 ? -14.867 2.822 13.383 1 97.19 128 LEU B C 1
ATOM 3153 O O . LEU B 1 128 ? -14.141 1.834 13.25 1 97.19 128 LEU B O 1
ATOM 3157 N N . ARG B 1 129 ? -15.43 3.098 14.453 1 94.38 129 ARG B N 1
ATOM 3158 C CA . ARG B 1 129 ? -15.305 2.232 15.625 1 94.38 129 ARG B CA 1
ATOM 3159 C C . ARG B 1 129 ? -16.547 2.33 16.516 1 94.38 129 ARG B C 1
ATOM 3161 O O . ARG B 1 129 ? -17.422 3.164 16.281 1 94.38 129 ARG B O 1
ATOM 3168 N N . SER B 1 130 ? -16.578 1.406 17.484 1 88.19 130 SER B N 1
ATOM 3169 C CA . SER B 1 130 ? -17.656 1.497 18.469 1 88.19 130 SER B CA 1
ATOM 3170 C C . SER B 1 130 ? -17.344 2.566 19.516 1 88.19 130 SER B C 1
ATOM 3172 O O . SER B 1 130 ? -16.203 2.723 19.938 1 88.19 130 SER B O 1
ATOM 3174 N N . TYR B 1 131 ? -18.328 3.266 19.875 1 84.12 131 TYR B N 1
ATOM 3175 C CA . TYR B 1 131 ? -18.078 4.262 20.922 1 84.12 131 TYR B CA 1
ATOM 3176 C C . TYR B 1 131 ? -18.172 3.637 22.312 1 84.12 131 TYR B C 1
ATOM 3178 O O . TYR B 1 131 ? -17.766 4.246 23.297 1 84.12 131 TYR B O 1
ATOM 3186 N N . LEU B 1 132 ? -18.609 2.41 22.422 1 79.12 132 LEU B N 1
ATOM 3187 C CA . LEU B 1 132 ? -18.781 1.74 23.703 1 79.12 132 LEU B CA 1
ATOM 3188 C C . LEU B 1 132 ? -17.531 0.932 24.062 1 79.12 132 LEU B C 1
ATOM 3190 O O . LEU B 1 132 ? -17.453 0.371 25.156 1 79.12 132 LEU B O 1
ATOM 3194 N N . GLY B 1 133 ? -16.641 0.908 23.234 1 76.94 133 GLY B N 1
ATOM 3195 C CA . GLY B 1 133 ? -15.453 0.096 23.469 1 76.94 133 GLY B CA 1
ATOM 3196 C C . GLY B 1 133 ? -15.703 -1.391 23.312 1 76.94 133 GLY B C 1
ATOM 3197 O O . GLY B 1 133 ? -15.023 -2.213 23.922 1 76.94 133 GLY B O 1
ATOM 3198 N N . LYS B 1 134 ? -16.75 -1.683 22.641 1 83.12 134 LYS B N 1
ATOM 3199 C CA . LYS B 1 134 ? -17.094 -3.076 22.375 1 83.12 134 LYS B CA 1
ATOM 3200 C C . LYS B 1 134 ? -16.781 -3.445 20.922 1 83.12 134 LYS B C 1
ATOM 3202 O O . LYS B 1 134 ? -16.578 -2.566 20.094 1 83.12 134 LYS B O 1
ATOM 3207 N N . THR B 1 135 ? -16.75 -4.73 20.734 1 88.75 135 THR B N 1
ATOM 3208 C CA . THR B 1 135 ? -16.516 -5.25 19.391 1 88.75 135 THR B CA 1
ATOM 3209 C C . THR B 1 135 ? -17.641 -4.801 18.453 1 88.75 135 THR B C 1
ATOM 3211 O O . THR B 1 135 ? -18.812 -4.793 18.828 1 88.75 135 THR B O 1
ATOM 3214 N N . VAL B 1 136 ? -17.234 -4.402 17.25 1 92.25 136 VAL B N 1
ATOM 3215 C CA . VAL B 1 136 ? -18.203 -4.047 16.219 1 92.25 136 VAL B CA 1
ATOM 3216 C C . VAL B 1 136 ? -18.047 -4.977 15.016 1 92.25 136 VAL B C 1
ATOM 3218 O O . VAL B 1 136 ? -16.969 -5.523 14.789 1 92.25 136 VAL B O 1
ATOM 3221 N N . HIS B 1 137 ? -19.141 -5.16 14.336 1 94.94 137 HIS B N 1
ATOM 3222 C CA . HIS B 1 137 ? -19.141 -5.871 13.062 1 94.94 137 HIS B CA 1
ATOM 3223 C C . HIS B 1 137 ? -19.453 -4.934 11.906 1 94.94 137 HIS B C 1
ATOM 3225 O O . HIS B 1 137 ? -20.531 -4.348 11.852 1 94.94 137 HIS B O 1
ATOM 3231 N N . LEU B 1 138 ? -18.516 -4.793 11 1 96.75 138 LEU B N 1
ATOM 3232 C CA . LEU B 1 138 ? -18.594 -3.85 9.891 1 96.75 138 LEU B CA 1
ATOM 3233 C C . LEU B 1 138 ? -18.469 -4.57 8.555 1 96.75 138 LEU B C 1
ATOM 3235 O O . LEU B 1 138 ? -17.469 -5.227 8.289 1 96.75 138 LEU B O 1
ATOM 3239 N N . ASN B 1 139 ? -19.5 -4.406 7.75 1 97.56 139 ASN B N 1
ATOM 3240 C CA . ASN B 1 139 ? -19.391 -4.883 6.379 1 97.56 139 ASN B CA 1
ATOM 3241 C C . ASN B 1 139 ? -18.5 -3.971 5.535 1 97.56 139 ASN B C 1
ATOM 3243 O O . ASN B 1 139 ? -18.672 -2.752 5.539 1 97.56 139 ASN B O 1
ATOM 3247 N N . LEU B 1 140 ? -17.578 -4.57 4.859 1 97.88 140 LEU B N 1
ATOM 3248 C CA . LEU B 1 140 ? -16.641 -3.836 4.02 1 97.88 140 LEU B CA 1
ATOM 3249 C C . LEU B 1 140 ? -16.781 -4.25 2.557 1 97.88 140 LEU B C 1
ATOM 3251 O O . LEU B 1 140 ? -16.75 -5.441 2.238 1 97.88 140 LEU B O 1
ATOM 3255 N N . SER B 1 141 ? -16.969 -3.27 1.728 1 97.44 141 SER B N 1
ATOM 3256 C CA . SER B 1 141 ? -17 -3.494 0.286 1 97.44 141 SER B CA 1
ATOM 3257 C C . SER B 1 141 ? -16.062 -2.527 -0.441 1 97.44 141 SER B C 1
ATOM 3259 O O . SER B 1 141 ? -15.938 -1.367 -0.046 1 97.44 141 SER B O 1
ATOM 3261 N N . ILE B 1 142 ? -15.43 -3.033 -1.491 1 96 142 ILE B N 1
ATOM 3262 C CA . ILE B 1 142 ? -14.57 -2.223 -2.352 1 96 142 ILE B CA 1
ATOM 3263 C C . ILE B 1 142 ? -15.047 -2.324 -3.799 1 96 142 ILE B C 1
ATOM 3265 O O . ILE B 1 142 ? -15.141 -3.424 -4.352 1 96 142 ILE B O 1
ATOM 3269 N N . ASN B 1 143 ? -15.391 -1.195 -4.383 1 94.12 143 ASN B N 1
ATOM 3270 C CA . ASN B 1 143 ? -15.875 -1.132 -5.758 1 94.12 143 ASN B CA 1
ATOM 3271 C C . ASN B 1 143 ? -17.062 -2.07 -5.98 1 94.12 143 ASN B C 1
ATOM 3273 O O . ASN B 1 143 ? -17.094 -2.795 -6.977 1 94.12 143 ASN B O 1
ATOM 3277 N N . GLY B 1 144 ? -17.891 -2.113 -5.012 1 91.88 144 GLY B N 1
ATOM 3278 C CA . GLY B 1 144 ? -19.109 -2.898 -5.129 1 91.88 144 GLY B CA 1
ATOM 3279 C C . GLY B 1 144 ? -18.922 -4.355 -4.766 1 91.88 144 GLY B C 1
ATOM 3280 O O . GLY B 1 144 ? -19.891 -5.109 -4.652 1 91.88 144 GLY 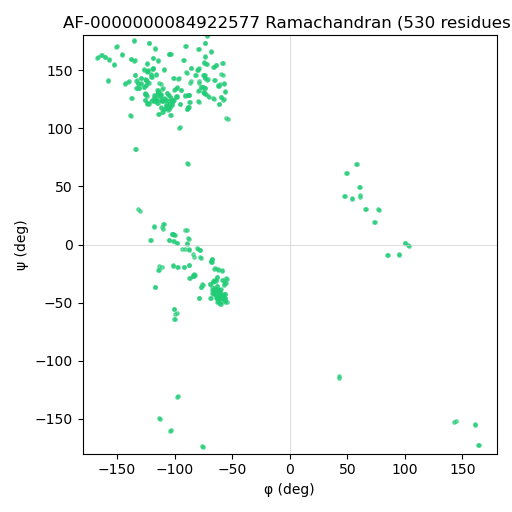B O 1
ATOM 3281 N N . ASN B 1 145 ? -17.672 -4.793 -4.562 1 91.56 145 ASN B N 1
ATOM 3282 C CA . ASN B 1 145 ? -17.391 -6.164 -4.148 1 91.56 145 ASN B CA 1
ATOM 3283 C C . ASN B 1 145 ? -17.344 -6.297 -2.629 1 91.56 145 ASN B C 1
ATOM 3285 O O . ASN B 1 145 ? -16.641 -5.543 -1.961 1 91.56 145 ASN B O 1
ATOM 3289 N N . PHE B 1 146 ? -18.125 -7.273 -2.164 1 94.44 146 PHE B N 1
ATOM 3290 C CA . PHE B 1 146 ? -18.078 -7.559 -0.735 1 94.44 146 PHE B CA 1
ATOM 3291 C C . PHE B 1 146 ? -16.75 -8.203 -0.353 1 94.44 146 PHE B C 1
ATOM 3293 O O . PHE B 1 146 ? -16.344 -9.203 -0.949 1 94.44 146 PHE B O 1
ATOM 3300 N N . ILE B 1 147 ? -16.078 -7.676 0.605 1 94.5 147 ILE B N 1
ATOM 3301 C CA . ILE B 1 147 ? -14.758 -8.156 1.003 1 94.5 147 ILE B CA 1
ATOM 3302 C C . ILE B 1 147 ? -14.883 -9.031 2.25 1 94.5 147 ILE B C 1
ATOM 3304 O O . ILE B 1 147 ? -14.5 -10.203 2.232 1 94.5 147 ILE B O 1
ATOM 3308 N N . GLN B 1 148 ? -15.5 -8.438 3.283 1 95.31 148 GLN B N 1
ATOM 3309 C CA . GLN B 1 148 ? -15.641 -9.164 4.543 1 95.31 148 GLN B CA 1
ATOM 3310 C C . GLN B 1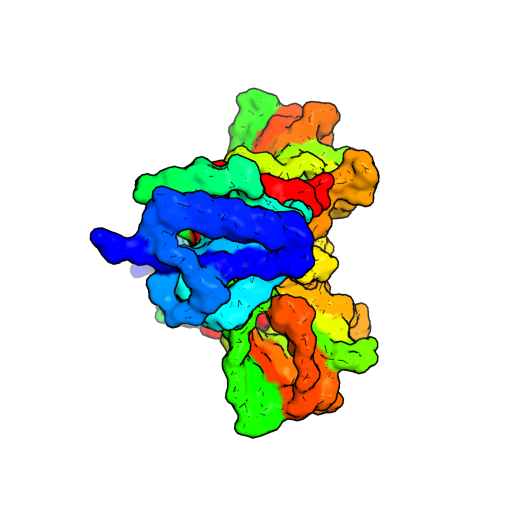 148 ? -16.625 -8.461 5.473 1 95.31 148 GLN B C 1
ATOM 3312 O O . GLN B 1 148 ? -16.969 -7.297 5.254 1 95.31 148 GLN B O 1
ATOM 3317 N N . CYS B 1 149 ? -17.062 -9.266 6.375 1 95.19 149 CYS B N 1
ATOM 3318 C CA . CYS B 1 149 ? -17.625 -8.688 7.59 1 95.19 149 CYS B CA 1
ATOM 3319 C C . CYS B 1 149 ? -16.578 -8.609 8.695 1 95.19 149 CYS B C 1
ATOM 3321 O O . CYS B 1 149 ? -16.297 -9.617 9.352 1 95.19 149 CYS B O 1
ATOM 3323 N N . PHE B 1 150 ? -16.078 -7.484 8.859 1 96.44 150 PHE B N 1
ATOM 3324 C CA . PHE B 1 150 ? -15.008 -7.297 9.836 1 96.44 150 PHE B CA 1
ATOM 3325 C C . PHE B 1 150 ? -15.555 -7.336 11.258 1 96.44 150 PHE B C 1
ATOM 3327 O O . PHE B 1 150 ? -16.578 -6.707 11.555 1 96.44 150 PHE B O 1
ATOM 3334 N N . GLY B 1 151 ? -14.93 -8.031 12.133 1 94.31 151 GLY B N 1
ATOM 3335 C CA . GLY B 1 151 ? -15.156 -7.996 13.57 1 94.31 151 GLY B CA 1
ATOM 3336 C C . GLY B 1 151 ? -13.953 -7.523 14.359 1 94.31 151 GLY B C 1
ATOM 3337 O O . GLY B 1 151 ? -12.844 -8.023 14.164 1 94.31 151 GLY B O 1
ATOM 3338 N N . GLY B 1 152 ? -14.117 -6.582 15.211 1 94.31 152 GLY B N 1
ATOM 3339 C CA . GLY B 1 152 ? -13.031 -6.035 16.016 1 94.31 152 GLY B CA 1
ATOM 3340 C C . GLY B 1 152 ? -13.344 -4.668 16.594 1 94.31 152 GLY B C 1
ATOM 3341 O O . GLY B 1 152 ? -14.508 -4.332 16.812 1 94.31 152 GLY B O 1
ATOM 3342 N N . ASP B 1 153 ? -12.312 -3.877 16.875 1 93.88 153 ASP B N 1
ATOM 3343 C CA . ASP B 1 153 ? -12.492 -2.549 17.453 1 93.88 153 ASP B CA 1
ATOM 3344 C C . ASP B 1 153 ? -12.969 -1.552 16.406 1 93.88 153 ASP B C 1
ATOM 3346 O O . ASP B 1 153 ? -13.664 -0.582 16.719 1 93.88 153 ASP B O 1
ATOM 3350 N N . GLY B 1 154 ? -12.484 -1.742 15.133 1 95.88 154 GLY B N 1
ATOM 3351 C CA . GLY B 1 154 ? -12.875 -0.827 14.07 1 95.88 154 GLY B CA 1
ATOM 3352 C C . GLY B 1 154 ? -11.977 -0.91 12.852 1 95.88 154 GLY B C 1
ATOM 3353 O O . GLY B 1 154 ? -11.148 -1.817 12.742 1 95.88 154 GLY B O 1
ATOM 3354 N N . LEU B 1 155 ? -12.211 0.024 11.914 1 98.19 155 LEU B N 1
ATOM 3355 C CA . LEU B 1 155 ? -11.445 0.117 10.672 1 98.19 155 LEU B CA 1
ATOM 3356 C C . LEU B 1 155 ? -10.93 1.535 10.461 1 98.19 155 LEU B C 1
ATOM 3358 O O . LEU B 1 155 ? -11.648 2.506 10.695 1 98.19 155 LEU B O 1
ATOM 3362 N N . ILE B 1 156 ? -9.695 1.614 10.016 1 98.69 156 ILE B N 1
ATOM 3363 C CA . ILE B 1 156 ? -9.109 2.879 9.578 1 98.69 156 ILE B CA 1
ATOM 3364 C C . ILE B 1 156 ? -9.07 2.928 8.055 1 98.69 156 ILE B C 1
ATOM 3366 O O . ILE B 1 156 ? -8.594 1.991 7.41 1 98.69 156 ILE B O 1
ATOM 3370 N N . ILE B 1 157 ? -9.602 3.932 7.465 1 98.81 157 ILE B N 1
ATOM 3371 C CA . ILE B 1 157 ? -9.383 4.238 6.055 1 98.81 157 ILE B CA 1
ATOM 3372 C C . ILE B 1 157 ? -8.477 5.457 5.926 1 98.81 157 ILE B C 1
ATOM 3374 O O . ILE B 1 157 ? -8.836 6.555 6.355 1 98.81 157 ILE B O 1
ATOM 3378 N N . SER B 1 158 ? -7.371 5.246 5.281 1 98.69 158 SER B N 1
ATOM 3379 C CA . SER B 1 158 ? -6.336 6.273 5.301 1 98.69 158 SER B CA 1
ATOM 3380 C C . SER B 1 158 ? -5.934 6.684 3.891 1 98.69 158 SER B C 1
ATOM 3382 O O . SER B 1 158 ? -5.91 5.855 2.979 1 98.69 158 SER B O 1
ATOM 3384 N N . SER B 1 159 ? -5.684 7.992 3.721 1 98.31 159 SER B N 1
ATOM 3385 C CA . SER B 1 159 ? -5 8.477 2.525 1 98.31 159 SER B CA 1
ATOM 3386 C C . SER B 1 159 ? -3.516 8.133 2.559 1 98.31 159 SER B C 1
ATOM 3388 O O . SER B 1 159 ? -3.014 7.617 3.561 1 98.31 159 SER B O 1
ATOM 3390 N N . SER B 1 160 ? -2.799 8.414 1.442 1 97.69 160 SER B N 1
ATOM 3391 C CA . SER B 1 160 ? -1.354 8.203 1.422 1 97.69 160 SER B CA 1
ATOM 3392 C C . SER B 1 160 ? -0.653 9.094 2.443 1 97.69 160 SER B C 1
ATOM 3394 O O . SER B 1 160 ? 0.263 8.648 3.137 1 97.69 160 SER B O 1
ATOM 3396 N N . ALA B 1 161 ? -1.114 10.328 2.562 1 96.88 161 ALA B N 1
ATOM 3397 C CA . ALA B 1 161 ? -0.54 11.242 3.547 1 96.88 161 ALA B CA 1
ATOM 3398 C C . ALA B 1 161 ? -0.763 10.727 4.969 1 96.88 161 ALA B C 1
ATOM 3400 O O . ALA B 1 161 ? 0.126 10.82 5.816 1 96.88 161 ALA B O 1
ATOM 3401 N N . GLY B 1 162 ? -1.9 10.109 5.195 1 97.75 162 GLY B N 1
ATOM 3402 C CA . GLY B 1 162 ? -2.26 9.609 6.516 1 97.75 162 GLY B CA 1
ATOM 3403 C C . GLY B 1 162 ? -1.571 8.305 6.871 1 97.75 162 GLY B C 1
ATOM 3404 O O . GLY B 1 162 ? -1.701 7.812 7.992 1 97.75 162 GLY B O 1
ATOM 3405 N N . SER B 1 163 ? -0.806 7.699 5.949 1 98 163 SER B N 1
ATOM 3406 C CA . SER B 1 163 ? -0.172 6.406 6.184 1 98 163 SER B CA 1
ATOM 3407 C C . SER B 1 163 ? 0.817 6.477 7.34 1 98 163 SER B C 1
ATOM 3409 O O . SER B 1 163 ? 1.114 5.461 7.973 1 98 163 SER B O 1
ATOM 3411 N N . THR B 1 164 ? 1.348 7.691 7.703 1 95.81 164 THR B N 1
ATOM 3412 C CA . THR B 1 164 ? 2.354 7.852 8.75 1 95.81 164 THR B CA 1
ATOM 3413 C C . THR B 1 164 ? 1.713 8.336 10.047 1 95.81 164 THR B C 1
ATOM 3415 O O . THR B 1 164 ? 2.412 8.625 11.023 1 95.81 164 THR B O 1
ATOM 3418 N N . ALA B 1 165 ? 0.396 8.469 10.055 1 96.12 165 ALA B N 1
ATOM 3419 C CA . ALA B 1 165 ? -0.326 8.93 11.242 1 96.12 165 ALA B CA 1
ATOM 3420 C C . ALA B 1 165 ? -0.891 7.746 12.023 1 96.12 165 ALA B C 1
ATOM 3422 O O . ALA B 1 165 ? -0.16 6.816 12.367 1 96.12 165 ALA B O 1
ATOM 3423 N N . TYR B 1 166 ? -2.242 7.82 12.391 1 96.31 166 TYR B N 1
ATOM 3424 C CA . TYR B 1 166 ? -2.877 6.742 13.148 1 96.31 166 TYR B CA 1
ATOM 3425 C C . TYR B 1 166 ? -2.727 5.41 12.43 1 96.31 166 TYR B C 1
ATOM 3427 O O . TYR B 1 166 ? -2.572 4.367 13.062 1 96.31 166 TYR B O 1
ATOM 3435 N N . ASN B 1 167 ? -2.717 5.457 11.094 1 97.81 167 ASN B N 1
ATOM 3436 C CA . ASN B 1 167 ? -2.568 4.254 10.281 1 97.81 167 ASN B CA 1
ATOM 3437 C C . ASN B 1 167 ? -1.296 3.49 10.641 1 97.81 167 ASN B C 1
ATOM 3439 O O . ASN B 1 167 ? -1.332 2.275 10.844 1 97.81 167 ASN B O 1
ATOM 3443 N N . TYR B 1 168 ? -0.199 4.207 10.766 1 96.06 168 TYR B N 1
ATOM 3444 C CA . TYR B 1 168 ? 1.079 3.576 11.07 1 96.06 168 TYR B CA 1
ATOM 3445 C C . TYR B 1 168 ? 1.053 2.936 12.453 1 96.06 168 TYR B C 1
ATOM 3447 O O . TYR B 1 168 ? 1.51 1.803 12.625 1 96.06 168 TYR B O 1
ATOM 3455 N N . SER B 1 169 ? 0.505 3.607 13.398 1 93.12 169 SER B N 1
ATOM 3456 C CA . SER B 1 169 ? 0.43 3.117 14.766 1 93.12 169 SER B CA 1
ATOM 3457 C C . SER B 1 169 ? -0.405 1.845 14.859 1 93.12 169 SER B C 1
ATOM 3459 O O . SER B 1 169 ? -0.192 1.017 15.742 1 93.12 169 SER B O 1
ATOM 3461 N N . ALA B 1 170 ? -1.328 1.745 13.922 1 95.19 170 ALA B N 1
ATOM 3462 C CA . ALA B 1 170 ? -2.232 0.598 13.914 1 95.19 170 ALA B CA 1
ATOM 3463 C C . ALA B 1 170 ? -1.654 -0.554 13.102 1 95.19 170 ALA B C 1
ATOM 3465 O O . ALA B 1 170 ? -2.32 -1.571 12.891 1 95.19 170 ALA B O 1
ATOM 3466 N N . GLY B 1 171 ? -0.458 -0.369 12.555 1 95.44 171 GLY B N 1
ATOM 3467 C CA . GLY B 1 171 ? 0.208 -1.455 11.859 1 95.44 171 GLY B CA 1
ATOM 3468 C C . GLY B 1 171 ? 0.081 -1.359 10.352 1 95.44 171 GLY B C 1
ATOM 3469 O O . GLY B 1 171 ? 0.526 -2.252 9.625 1 95.44 171 GLY B O 1
ATOM 3470 N N . GLY B 1 172 ? -0.575 -0.319 9.852 1 97.62 172 GLY B N 1
ATOM 3471 C CA . GLY B 1 172 ? -0.662 -0.116 8.414 1 97.62 172 GLY B CA 1
ATOM 3472 C C . GLY B 1 172 ? 0.669 0.242 7.781 1 97.62 172 GLY B C 1
ATOM 3473 O O . GLY B 1 172 ? 1.609 0.631 8.477 1 97.62 172 GLY B O 1
ATOM 3474 N N . SER B 1 173 ? 0.744 0.173 6.52 1 98.25 173 SER B N 1
ATOM 3475 C CA . SER B 1 173 ? 1.975 0.417 5.777 1 98.25 173 SER B CA 1
ATOM 3476 C C . SER B 1 173 ? 2.207 1.91 5.566 1 98.25 173 SER B C 1
ATOM 3478 O O . SER B 1 173 ? 1.253 2.678 5.422 1 98.25 173 SER B O 1
ATOM 3480 N N . ILE B 1 174 ? 3.469 2.242 5.586 1 97.75 174 ILE B N 1
ATOM 3481 C CA . ILE B 1 174 ? 3.842 3.576 5.129 1 97.75 174 ILE B CA 1
ATOM 3482 C C . ILE B 1 174 ? 3.764 3.643 3.605 1 97.75 174 ILE B C 1
ATOM 3484 O O . ILE B 1 174 ? 4.234 2.736 2.914 1 97.75 174 ILE B O 1
ATOM 3488 N N . VAL B 1 175 ? 3.209 4.688 3.07 1 97.81 175 VAL B N 1
ATOM 3489 C CA . VAL B 1 175 ? 3.025 4.801 1.627 1 97.81 175 VAL B CA 1
ATOM 3490 C C . VAL B 1 175 ? 3.885 5.938 1.083 1 97.81 175 VAL B C 1
ATOM 3492 O O . VAL B 1 175 ? 3.869 7.047 1.622 1 97.81 175 VAL B O 1
ATOM 3495 N N . ASP B 1 176 ? 4.617 5.641 0.024 1 94.75 176 ASP B N 1
ATOM 3496 C CA . ASP B 1 176 ? 5.375 6.652 -0.705 1 94.75 176 ASP B CA 1
ATOM 3497 C C . ASP B 1 176 ? 4.461 7.781 -1.181 1 94.75 176 ASP B C 1
ATOM 3499 O O . ASP B 1 176 ? 3.416 7.531 -1.783 1 94.75 176 ASP B O 1
ATOM 3503 N N . PRO B 1 177 ? 4.867 9.008 -0.941 1 90.06 177 PRO B N 1
ATOM 3504 C CA . PRO B 1 177 ? 3.984 10.133 -1.26 1 90.06 177 PRO B CA 1
ATOM 3505 C C . PRO B 1 177 ? 3.777 10.312 -2.762 1 90.06 177 PRO B C 1
ATOM 3507 O O . PRO B 1 177 ? 2.898 11.07 -3.18 1 90.06 177 PRO B O 1
ATOM 3510 N N . SER B 1 178 ? 4.555 9.664 -3.553 1 89.75 178 SER B N 1
ATOM 3511 C CA . SER B 1 178 ? 4.422 9.797 -5 1 89.75 178 SER B CA 1
ATOM 3512 C C . SER B 1 178 ? 3.238 8.992 -5.523 1 89.75 178 SER B C 1
ATOM 3514 O O . SER B 1 178 ? 2.826 9.148 -6.672 1 89.75 178 SER B O 1
ATOM 3516 N N . ILE B 1 179 ? 2.678 8.148 -4.691 1 93.81 179 ILE B N 1
ATOM 3517 C CA . ILE B 1 179 ? 1.53 7.363 -5.137 1 93.81 179 ILE B CA 1
ATOM 3518 C C . ILE B 1 179 ? 0.322 7.672 -4.258 1 93.81 179 ILE B C 1
ATOM 3520 O O . ILE B 1 179 ? 0.469 7.953 -3.064 1 93.81 179 ILE B O 1
ATOM 3524 N N . ASN B 1 180 ? -0.818 7.676 -4.879 1 95.94 180 ASN B N 1
ATOM 3525 C CA . ASN B 1 180 ? -2.084 7.859 -4.18 1 95.94 180 ASN B CA 1
ATOM 3526 C C . ASN B 1 180 ? -2.85 6.547 -4.047 1 95.94 180 ASN B C 1
ATOM 3528 O O . ASN B 1 180 ? -3.129 5.883 -5.051 1 95.94 180 ASN B O 1
ATOM 3532 N N . THR B 1 181 ? -3.123 6.148 -2.803 1 97.38 181 THR B N 1
ATOM 3533 C CA . THR B 1 181 ? -3.863 4.926 -2.518 1 97.38 181 THR B CA 1
ATOM 3534 C C . THR B 1 181 ? -4.871 5.152 -1.396 1 97.38 181 THR B C 1
ATOM 3536 O O . THR B 1 181 ? -4.836 6.184 -0.722 1 97.38 181 THR B O 1
ATOM 3539 N N . LEU B 1 182 ? -5.844 4.297 -1.341 1 98.44 182 LEU B N 1
ATOM 3540 C CA . LEU B 1 182 ? -6.668 4.129 -0.149 1 98.44 182 LEU B CA 1
ATOM 3541 C C . LEU B 1 182 ? -6.258 2.881 0.625 1 98.44 182 LEU B C 1
ATOM 3543 O O . LEU B 1 182 ? -6.172 1.791 0.055 1 98.44 182 LEU B O 1
ATOM 3547 N N . GLN B 1 183 ? -5.914 3.094 1.865 1 98.75 183 GLN B N 1
ATOM 3548 C CA . GLN B 1 183 ? -5.5 1.973 2.703 1 98.75 183 GLN B CA 1
ATOM 3549 C C . GLN B 1 183 ? -6.527 1.697 3.799 1 98.75 183 GLN B C 1
ATOM 3551 O O . GLN B 1 183 ? -6.973 2.619 4.484 1 98.75 183 GLN B O 1
ATOM 3556 N N . ILE B 1 184 ? -6.957 0.452 3.939 1 98.75 184 ILE B N 1
ATOM 3557 C CA . ILE B 1 184 ? -7.867 0.017 4.992 1 98.75 184 ILE B CA 1
ATOM 3558 C C . ILE B 1 184 ? -7.109 -0.818 6.02 1 98.75 184 ILE B C 1
ATOM 3560 O O . ILE B 1 184 ? -6.574 -1.88 5.695 1 98.75 184 ILE B O 1
ATOM 3564 N N . THR B 1 185 ? -7.047 -0.379 7.227 1 98.62 185 THR B N 1
ATOM 3565 C CA . THR B 1 185 ? -6.297 -1.048 8.281 1 98.62 185 THR B CA 1
ATOM 3566 C C . THR B 1 185 ? -7.227 -1.497 9.406 1 98.62 185 THR B C 1
ATOM 3568 O O . THR B 1 185 ? -7.965 -0.686 9.969 1 98.62 185 THR B O 1
ATOM 3571 N N . PRO B 1 186 ? -7.227 -2.75 9.719 1 97.69 186 PRO B N 1
ATOM 3572 C CA . PRO B 1 186 ? -8.062 -3.234 10.82 1 97.69 186 PRO B CA 1
ATOM 3573 C C . PRO B 1 186 ? -7.52 -2.848 12.195 1 97.69 186 PRO B C 1
ATOM 3575 O O . PRO B 1 186 ? -6.301 -2.834 12.398 1 97.69 186 PRO B O 1
ATOM 3578 N N . LEU B 1 187 ? -8.43 -2.561 13.07 1 96.06 187 LEU B N 1
ATOM 3579 C CA . LEU B 1 187 ? -8.086 -2.348 14.469 1 96.06 187 LEU B CA 1
ATOM 3580 C C . LEU B 1 187 ? -8.484 -3.553 15.312 1 96.06 187 LEU B C 1
ATOM 3582 O O . LEU B 1 187 ? -9.672 -3.846 15.461 1 96.06 187 LEU B O 1
ATOM 3586 N N . ALA B 1 188 ? -7.5 -4.262 15.82 1 92.88 188 ALA B N 1
ATOM 3587 C CA . ALA B 1 188 ? -7.676 -5.422 16.688 1 92.88 188 ALA B CA 1
ATOM 3588 C C . ALA B 1 188 ? -8.688 -6.402 16.094 1 92.88 188 ALA B C 1
ATOM 3590 O O . ALA B 1 188 ? -9.695 -6.711 16.734 1 92.88 188 ALA B O 1
ATOM 3591 N N . PRO B 1 189 ? -8.406 -6.926 14.953 1 94.44 189 PRO B N 1
ATOM 3592 C CA . PRO B 1 189 ? -9.344 -7.844 14.305 1 94.44 189 PRO B CA 1
ATOM 3593 C C . PRO B 1 189 ? -9.531 -9.148 15.086 1 94.44 189 PRO B C 1
ATOM 3595 O O . PRO B 1 189 ? -8.57 -9.664 15.656 1 94.44 189 PRO B O 1
ATOM 3598 N N . LEU B 1 190 ? -10.734 -9.602 15.094 1 90.5 190 LEU B N 1
ATOM 3599 C CA . LEU B 1 190 ? -11.047 -10.898 15.68 1 90.5 190 LEU B CA 1
ATOM 3600 C C . LEU B 1 190 ? -10.68 -12.031 14.727 1 90.5 190 LEU B C 1
ATOM 3602 O O . LEU B 1 190 ? -10.922 -11.938 13.523 1 90.5 190 LEU B O 1
ATOM 3606 N N . ASN B 1 191 ? -10.023 -13.016 15.234 1 90.19 191 ASN B N 1
ATOM 3607 C CA . ASN B 1 191 ? -9.742 -14.234 14.484 1 90.19 191 ASN B CA 1
ATOM 3608 C C . ASN B 1 191 ? -10.016 -15.484 15.312 1 90.19 191 ASN B C 1
ATOM 3610 O O . ASN B 1 191 ? -9.102 -16.062 15.898 1 90.19 191 ASN B O 1
ATOM 3614 N N . THR B 1 192 ? -11.289 -15.828 15.312 1 85.06 192 THR B N 1
ATOM 3615 C CA . THR B 1 192 ? -11.773 -17.016 16.016 1 85.06 192 THR B CA 1
ATOM 3616 C C . THR B 1 192 ? -12.477 -17.953 15.047 1 85.06 192 THR B C 1
ATOM 3618 O O . THR B 1 192 ? -12.594 -17.672 13.852 1 85.06 192 THR B O 1
ATOM 3621 N N . ASN B 1 193 ? -12.836 -19.125 15.562 1 82.62 193 ASN B N 1
ATOM 3622 C CA . ASN B 1 193 ? -13.57 -20.062 14.719 1 82.62 193 ASN B CA 1
ATOM 3623 C C . ASN B 1 193 ? -14.867 -19.453 14.203 1 82.62 193 ASN B C 1
ATOM 3625 O O . ASN B 1 193 ? -15.312 -19.781 13.094 1 82.62 193 ASN B O 1
ATOM 3629 N N . ALA B 1 194 ? -15.422 -18.562 15.008 1 79.12 194 ALA B N 1
ATOM 3630 C CA . ALA B 1 194 ? -16.719 -17.969 14.672 1 79.12 194 ALA B CA 1
ATOM 3631 C C . ALA B 1 194 ? -16.547 -16.734 13.797 1 79.12 194 ALA B C 1
ATOM 3633 O O . ALA B 1 194 ? -17.422 -16.406 12.992 1 79.12 194 ALA B O 1
ATOM 3634 N N . TYR B 1 195 ? -15.414 -16.047 13.938 1 83.31 195 TYR B N 1
ATOM 3635 C CA . TYR B 1 195 ? -15.188 -14.781 13.234 1 83.31 195 TYR B CA 1
ATOM 3636 C C . TYR B 1 195 ? -13.773 -14.711 12.672 1 83.31 195 TYR B C 1
ATOM 3638 O O . TYR B 1 195 ? -12.805 -15.008 13.367 1 83.31 195 TYR B O 1
ATOM 3646 N N . ARG B 1 196 ? -13.727 -14.445 11.344 1 89.44 196 ARG B N 1
ATOM 3647 C CA . ARG B 1 196 ? -12.43 -14.281 10.688 1 89.44 196 ARG B CA 1
ATOM 3648 C C . ARG B 1 196 ? -12.359 -12.945 9.945 1 89.44 196 ARG B C 1
ATOM 3650 O O . ARG B 1 196 ? -13.273 -12.602 9.188 1 89.44 196 ARG B O 1
ATOM 3657 N N . SER B 1 197 ? -11.383 -12.203 10.289 1 94.12 197 SER B N 1
ATOM 3658 C CA . SER B 1 197 ? -11.117 -10.93 9.625 1 94.12 197 SER B CA 1
ATOM 3659 C C . SER B 1 197 ? -9.68 -10.852 9.125 1 94.12 197 SER B C 1
ATOM 3661 O O . SER B 1 197 ? -8.789 -11.516 9.664 1 94.12 197 SER B O 1
ATOM 3663 N N . PHE B 1 198 ? -9.5 -10.117 8.07 1 94.06 198 PHE B N 1
ATOM 3664 C CA . PHE B 1 198 ? -8.117 -9.844 7.676 1 94.06 198 PHE B CA 1
ATOM 3665 C C . PHE B 1 198 ? -7.352 -9.188 8.82 1 94.06 198 PHE B C 1
ATOM 3667 O O . PHE B 1 198 ? -7.875 -8.297 9.5 1 94.06 198 PHE B O 1
ATOM 3674 N N . THR B 1 199 ? -6.133 -9.656 8.953 1 92.62 199 THR B N 1
ATOM 3675 C CA . THR B 1 199 ? -5.305 -9.102 10.016 1 92.62 199 THR B CA 1
ATOM 3676 C C . THR B 1 199 ? -4.379 -8.016 9.469 1 92.62 199 THR B C 1
ATOM 3678 O O . THR B 1 199 ? -3.838 -7.211 10.234 1 92.62 199 THR B O 1
ATOM 3681 N N . SER B 1 200 ? -4.172 -8.023 8.188 1 94.88 200 SER B N 1
ATOM 3682 C CA . SER B 1 200 ? -3.318 -7.035 7.539 1 94.88 200 SER B CA 1
ATOM 3683 C C . SER B 1 200 ? -4.148 -5.98 6.816 1 94.88 200 SER B C 1
ATOM 3685 O O . SER B 1 200 ? -5.34 -6.188 6.559 1 94.88 200 SER B O 1
ATOM 3687 N N . SER B 1 201 ? -3.496 -4.906 6.496 1 97.88 201 SER B N 1
ATOM 3688 C CA . SER B 1 201 ? -4.164 -3.834 5.766 1 97.88 201 SER B CA 1
ATOM 3689 C C . SER B 1 201 ? -4.387 -4.215 4.305 1 97.88 201 SER B C 1
ATOM 3691 O O . SER B 1 201 ? -3.771 -5.16 3.805 1 97.88 201 SER B O 1
ATOM 3693 N N . ILE B 1 202 ? -5.266 -3.486 3.74 1 98.06 202 ILE B N 1
ATOM 3694 C CA . ILE B 1 202 ? -5.547 -3.568 2.311 1 98.06 202 ILE B CA 1
ATOM 3695 C C . ILE B 1 202 ? -5.156 -2.258 1.632 1 98.06 202 ILE B C 1
ATOM 3697 O O . ILE B 1 202 ? -5.461 -1.175 2.137 1 98.06 202 ILE B O 1
ATOM 3701 N N . ILE B 1 203 ? -4.418 -2.361 0.528 1 98.5 203 ILE B N 1
ATOM 3702 C CA . ILE B 1 203 ? -4.117 -1.207 -0.312 1 98.5 203 ILE B CA 1
ATOM 3703 C C . ILE B 1 203 ? -4.984 -1.246 -1.57 1 98.5 203 ILE B C 1
ATOM 3705 O O . ILE B 1 203 ? -4.926 -2.207 -2.34 1 98.5 203 ILE B O 1
ATOM 3709 N N . SER B 1 204 ? -5.789 -0.255 -1.733 1 97.19 204 SER B N 1
ATOM 3710 C CA . SER B 1 204 ? -6.617 -0.15 -2.932 1 97.19 204 SER B CA 1
ATOM 3711 C C . SER B 1 204 ? -6.254 1.088 -3.744 1 97.19 204 SER B C 1
ATOM 3713 O O . SER B 1 204 ? -5.512 1.951 -3.275 1 97.19 204 SER B O 1
ATOM 3715 N N . SER B 1 205 ? -6.785 1.154 -4.953 1 96.12 205 SER B N 1
ATOM 3716 C CA . SER B 1 205 ? -6.574 2.291 -5.844 1 96.12 205 SER B CA 1
ATOM 3717 C C . SER B 1 205 ? -7.18 3.566 -5.266 1 96.12 205 SER B C 1
ATOM 3719 O O . SER B 1 205 ? -8.148 3.51 -4.508 1 96.12 205 SER B O 1
ATOM 3721 N N . SER B 1 206 ? -6.602 4.648 -5.711 1 95.5 206 SER B N 1
ATOM 3722 C CA . SER B 1 206 ? -7.148 5.938 -5.297 1 95.5 206 SER B CA 1
ATOM 3723 C C . SER B 1 206 ? -8.523 6.184 -5.918 1 95.5 206 SER B C 1
ATOM 3725 O O . SER B 1 206 ? -9.258 7.07 -5.48 1 95.5 206 SER B O 1
ATOM 3727 N N . THR B 1 207 ? -8.891 5.418 -6.906 1 95.56 207 THR B N 1
ATOM 3728 C CA . THR B 1 207 ? -10.164 5.621 -7.586 1 95.56 207 THR B CA 1
ATOM 3729 C C . THR B 1 207 ? -11.227 4.668 -7.039 1 95.56 207 THR B C 1
ATOM 3731 O O . THR B 1 207 ? -12.359 4.637 -7.531 1 95.56 207 THR B O 1
ATOM 3734 N N . SER B 1 208 ? -10.836 3.891 -6.078 1 96.38 208 SER B N 1
ATOM 3735 C CA . SER B 1 208 ? -11.773 2.922 -5.512 1 96.38 208 SER B CA 1
ATOM 3736 C C . SER B 1 208 ? -12.836 3.609 -4.664 1 96.38 208 SER B C 1
ATOM 3738 O O . SER B 1 208 ? -12.617 4.707 -4.152 1 96.38 208 SER B O 1
ATOM 3740 N N . ASP B 1 209 ? -13.969 2.934 -4.547 1 97.31 209 ASP B N 1
ATOM 3741 C CA . ASP B 1 209 ? -15 3.258 -3.568 1 97.31 209 ASP B CA 1
ATOM 3742 C C . ASP B 1 209 ? -15.023 2.242 -2.43 1 97.31 209 ASP B C 1
ATOM 3744 O O . ASP B 1 209 ? -15.266 1.054 -2.654 1 97.31 209 ASP B O 1
ATOM 3748 N N . ILE B 1 210 ? -14.789 2.738 -1.239 1 98.44 210 ILE B N 1
ATOM 3749 C CA . ILE B 1 210 ? -14.82 1.884 -0.057 1 98.44 210 ILE B CA 1
ATOM 3750 C C . ILE B 1 210 ? -16.141 2.096 0.695 1 98.44 210 ILE B C 1
ATOM 3752 O O . ILE B 1 210 ? -16.453 3.215 1.103 1 98.44 210 ILE B O 1
ATOM 3756 N N . ILE B 1 211 ? -16.875 1.101 0.857 1 98.62 211 ILE B N 1
ATOM 3757 C CA . ILE B 1 211 ? -18.141 1.192 1.571 1 98.62 211 ILE B CA 1
ATOM 3758 C C . ILE B 1 211 ? -18.047 0.398 2.873 1 98.62 211 ILE B C 1
ATOM 3760 O O . ILE B 1 211 ? -17.672 -0.773 2.869 1 98.62 211 ILE B O 1
ATOM 3764 N N . VAL B 1 212 ? -18.391 1.022 3.971 1 98.5 212 VAL B N 1
ATOM 3765 C CA . VAL B 1 212 ? -18.438 0.363 5.273 1 98.5 212 VAL B CA 1
ATOM 3766 C C . VAL B 1 212 ? -19.812 0.558 5.902 1 98.5 212 VAL B C 1
ATOM 3768 O O . VAL B 1 212 ? -20.328 1.675 5.938 1 98.5 212 VAL B O 1
ATOM 3771 N N . SER B 1 213 ? -20.391 -0.468 6.352 1 97.69 213 SER B N 1
ATOM 3772 C CA . SER B 1 213 ? -21.672 -0.409 7.043 1 97.69 213 SER B CA 1
ATOM 3773 C C . SER B 1 213 ? -21.703 -1.367 8.227 1 97.69 213 SER B C 1
ATOM 3775 O O . SER B 1 213 ? -21.188 -2.482 8.148 1 97.69 213 SER B O 1
ATOM 3777 N N . PRO B 1 214 ? -22.297 -0.911 9.305 1 96.06 214 PRO B N 1
ATOM 3778 C CA . PRO B 1 214 ? -22.422 -1.816 10.445 1 96.06 214 PRO B CA 1
ATOM 3779 C C . PRO B 1 214 ? -23.562 -2.818 10.281 1 96.06 214 PRO B C 1
ATOM 3781 O O . PRO B 1 214 ? -24.531 -2.539 9.578 1 96.06 214 PRO B O 1
ATOM 3784 N N . GLU B 1 215 ? -23.344 -3.943 10.93 1 93.88 215 GLU B N 1
ATOM 3785 C CA . GLU B 1 215 ? -24.531 -4.781 11.133 1 93.88 215 GLU B CA 1
ATOM 3786 C C . GLU B 1 215 ? -25.609 -4.039 11.906 1 93.88 215 GLU B C 1
ATOM 3788 O O . GLU B 1 215 ? -25.312 -3.145 12.695 1 93.88 215 GLU B O 1
ATOM 3793 N N . GLU B 1 216 ? -26.781 -4.48 11.719 1 90.81 216 GLU B N 1
ATOM 3794 C CA . GLU B 1 216 ? -27.953 -3.748 12.18 1 90.81 216 GLU B CA 1
ATOM 3795 C C . GLU B 1 216 ? -27.875 -3.48 13.68 1 90.81 216 GLU B C 1
ATOM 3797 O O . GLU B 1 216 ? -28.203 -2.383 14.141 1 90.81 216 GLU B O 1
ATOM 3802 N N . GLN B 1 217 ? -27.469 -4.402 14.445 1 88.62 217 GLN B N 1
ATOM 3803 C CA . GLN B 1 217 ? -27.484 -4.297 15.898 1 88.62 217 GLN B CA 1
ATOM 3804 C C . GLN B 1 217 ? -26.484 -3.256 16.391 1 88.62 217 GLN B C 1
ATOM 3806 O O . GLN B 1 217 ? -26.562 -2.797 17.531 1 88.62 217 GLN B O 1
ATOM 3811 N N . TYR B 1 218 ? -25.578 -2.859 15.508 1 87.62 218 TYR B N 1
ATOM 3812 C CA . TYR B 1 218 ? -24.516 -1.936 15.93 1 87.62 218 TYR B CA 1
ATOM 3813 C C . TYR B 1 218 ? -24.797 -0.531 15.398 1 87.62 218 TYR B C 1
ATOM 3815 O O . TYR B 1 218 ? -24.031 0.398 15.672 1 87.62 218 TYR B O 1
ATOM 3823 N N . ARG B 1 219 ? -25.812 -0.233 14.773 1 89.19 219 ARG B N 1
ATOM 3824 C CA . ARG B 1 219 ? -26.078 1.004 14.039 1 89.19 219 ARG B CA 1
ATOM 3825 C C . ARG B 1 219 ? -26.141 2.197 14.984 1 89.19 219 ARG B C 1
ATOM 3827 O O . ARG B 1 219 ? -25.875 3.332 14.578 1 89.19 219 ARG B O 1
ATOM 3834 N N . ASN B 1 220 ? -26.375 1.904 16.234 1 87.38 220 ASN B N 1
ATOM 3835 C CA . ASN B 1 220 ? -26.562 3.014 17.156 1 87.38 220 ASN B CA 1
ATOM 3836 C C . ASN B 1 220 ? -25.312 3.25 18 1 87.38 220 ASN B C 1
ATOM 3838 O O . ASN B 1 220 ? -25.297 4.102 18.891 1 87.38 220 ASN B O 1
ATOM 3842 N N . TYR B 1 221 ? -24.281 2.602 17.672 1 87.56 221 TYR B N 1
ATOM 3843 C CA . TYR B 1 221 ? -23.094 2.668 18.531 1 87.56 221 TYR B CA 1
ATOM 3844 C C . TYR B 1 221 ? -21.844 2.953 17.703 1 87.56 221 TYR B C 1
ATOM 3846 O O . TYR B 1 221 ? -20.75 2.523 18.062 1 87.56 221 TYR B O 1
ATOM 3854 N N . ILE B 1 222 ? -22.016 3.664 16.625 1 91.69 222 ILE B N 1
ATOM 3855 C CA . ILE B 1 222 ? -20.875 3.902 15.742 1 91.69 222 ILE B CA 1
ATOM 3856 C C . ILE B 1 222 ? -20.312 5.301 15.992 1 91.69 222 ILE B C 1
ATOM 3858 O O . ILE B 1 222 ? -21.078 6.262 16.125 1 91.69 222 ILE B O 1
ATOM 3862 N N . SER B 1 223 ? -19.047 5.355 16.109 1 94.62 223 SER B N 1
ATOM 3863 C CA . SER B 1 223 ? -18.297 6.609 16.125 1 94.62 223 SER B CA 1
ATOM 3864 C C . SER B 1 223 ? -17.438 6.746 14.883 1 94.62 223 SER B C 1
ATOM 3866 O O . SER B 1 223 ? -16.828 5.77 14.43 1 94.62 223 SER B O 1
ATOM 3868 N N . ILE B 1 224 ? -17.438 7.945 14.367 1 96.19 224 ILE B N 1
ATOM 3869 C CA . ILE B 1 224 ? -16.547 8.273 13.266 1 96.19 224 ILE B CA 1
ATOM 3870 C C . ILE B 1 224 ? -15.484 9.266 13.742 1 96.19 224 ILE B C 1
ATOM 3872 O O . ILE B 1 224 ? -15.805 10.273 14.367 1 96.19 224 ILE B O 1
ATOM 3876 N N . ILE B 1 225 ? -14.25 8.914 13.562 1 96.62 225 ILE B N 1
ATOM 3877 C CA . ILE B 1 225 ? -13.133 9.812 13.852 1 96.62 225 ILE B CA 1
ATOM 3878 C C . ILE B 1 225 ? -12.547 10.344 12.547 1 96.62 225 ILE B C 1
ATOM 3880 O O . ILE B 1 225 ? -12.148 9.578 11.672 1 96.62 225 ILE B O 1
ATOM 3884 N N . VAL B 1 226 ? -12.555 11.641 12.375 1 98 226 VAL B N 1
ATOM 3885 C CA . VAL B 1 226 ? -12.008 12.305 11.195 1 98 226 VAL B CA 1
ATOM 3886 C C . VAL B 1 226 ? -10.789 13.141 11.586 1 98 226 VAL B C 1
ATOM 3888 O O . VAL B 1 226 ? -10.914 14.141 12.289 1 98 226 VAL B O 1
ATOM 3891 N N . ASP B 1 227 ? -9.656 12.727 11.133 1 97.94 227 ASP B N 1
ATOM 3892 C CA . ASP B 1 227 ? -8.406 13.406 11.453 1 97.94 227 ASP B CA 1
ATOM 3893 C C . ASP B 1 227 ? -8.305 13.688 12.953 1 97.94 227 ASP B C 1
ATOM 3895 O O . ASP B 1 227 ? -7.984 14.805 13.359 1 97.94 227 ASP B O 1
ATOM 3899 N N . GLY B 1 228 ? -8.711 12.711 13.734 1 94.88 228 GLY B N 1
ATOM 3900 C CA . GLY B 1 228 ? -8.508 12.773 15.172 1 94.88 228 GLY B CA 1
ATOM 3901 C C . GLY B 1 228 ? -9.703 13.328 15.922 1 94.88 228 GLY B C 1
ATOM 3902 O O . GLY B 1 228 ? -9.742 13.297 17.156 1 94.88 228 GLY B O 1
ATOM 3903 N N . VAL B 1 229 ? -10.68 13.844 15.211 1 94.62 229 VAL B N 1
ATOM 3904 C CA . VAL B 1 229 ? -11.859 14.406 15.859 1 94.62 229 VAL B CA 1
ATOM 3905 C C . VAL B 1 229 ? -13.008 13.398 15.797 1 94.62 229 VAL B C 1
ATOM 3907 O O . VAL B 1 229 ? -13.43 12.992 14.711 1 94.62 229 VAL B O 1
ATOM 3910 N N . GLN B 1 230 ? -13.539 13.062 16.906 1 94.12 230 GLN B N 1
ATOM 3911 C CA . GLN B 1 230 ? -14.539 12.008 17.031 1 94.12 230 GLN B CA 1
ATOM 3912 C C . GLN B 1 230 ? -15.953 12.586 17.062 1 94.12 230 GLN B C 1
ATOM 3914 O O . GLN B 1 230 ? -16.188 13.602 17.719 1 94.12 230 GLN B O 1
ATOM 3919 N N . LYS B 1 231 ? -16.828 12.008 16.344 1 91.75 231 LYS B N 1
ATOM 3920 C CA . LYS B 1 231 ? -18.25 12.297 16.422 1 91.75 231 LYS B CA 1
ATOM 3921 C C . LYS B 1 231 ? -19.078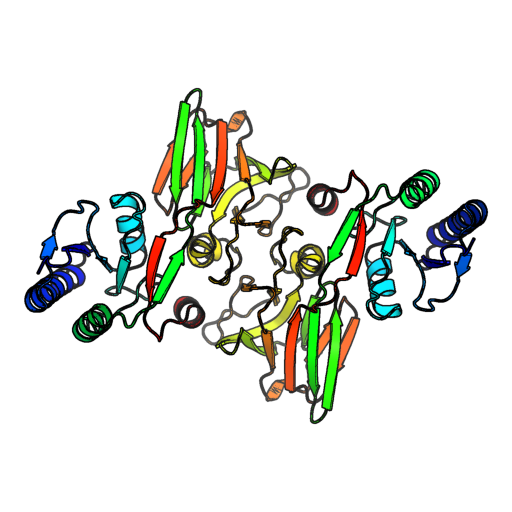 11.008 16.484 1 91.75 231 LYS B C 1
ATOM 3923 O O . LYS B 1 231 ? -18.75 10.031 15.805 1 91.75 231 LYS B O 1
ATOM 3928 N N . HIS B 1 232 ? -20.109 11.039 17.266 1 90.75 232 HIS B N 1
ATOM 3929 C CA . HIS B 1 232 ? -21 9.898 17.422 1 90.75 232 HIS B CA 1
ATOM 3930 C C . HIS B 1 232 ? -22.281 10.094 16.609 1 90.75 232 HIS B C 1
ATOM 3932 O O . HIS B 1 232 ? -22.828 11.195 16.547 1 90.75 232 HIS B O 1
ATOM 3938 N N . TYR B 1 233 ? -22.672 9 16.109 1 86.69 233 TYR B N 1
ATOM 3939 C CA . TYR B 1 233 ? -23.891 9.055 15.32 1 86.69 233 TYR B CA 1
ATOM 3940 C C . TYR B 1 233 ? -24.859 7.945 15.727 1 86.69 233 TYR B C 1
ATOM 3942 O O . TYR B 1 233 ? -24.438 6.812 15.977 1 86.69 233 TYR B O 1
ATOM 3950 N N . ASN B 1 234 ? -26.078 8.328 15.773 1 88.5 234 ASN B N 1
ATOM 3951 C CA . ASN B 1 234 ? -27.156 7.367 15.945 1 88.5 234 ASN B CA 1
ATOM 3952 C C . ASN B 1 234 ? -27.797 6.988 14.609 1 88.5 234 ASN B C 1
ATOM 3954 O O . ASN B 1 234 ? -27.906 7.824 13.711 1 88.5 234 ASN B O 1
ATOM 3958 N N . ASP B 1 235 ? -28.156 5.762 14.484 1 93.25 235 ASP B N 1
ATOM 3959 C CA . ASP B 1 235 ? -28.781 5.23 13.273 1 93.25 235 ASP B CA 1
ATOM 3960 C C . ASP B 1 235 ? -27.859 5.371 12.07 1 93.25 235 ASP B C 1
ATOM 3962 O O . ASP B 1 235 ? -28.266 5.879 11.023 1 93.25 235 ASP B O 1
ATOM 3966 N N . PHE B 1 236 ? -26.609 5.102 12.305 1 95.31 236 PHE B N 1
ATOM 3967 C CA . PHE B 1 236 ? -25.625 5.098 11.234 1 95.31 236 PHE B CA 1
ATOM 3968 C C . PHE B 1 236 ? -25.906 3.979 10.242 1 95.31 236 PHE B C 1
ATOM 3970 O O . PHE B 1 236 ? -26.031 2.814 10.625 1 95.31 236 PHE B O 1
ATOM 3977 N N . LYS B 1 237 ? -26.031 4.32 8.969 1 96.5 237 LYS B N 1
ATOM 3978 C CA . LYS B 1 237 ? -26.328 3.316 7.957 1 96.5 237 LYS B CA 1
ATOM 3979 C C . LYS B 1 237 ? -25.062 2.861 7.238 1 96.5 237 LYS B C 1
ATOM 3981 O O . LYS B 1 237 ? -24.719 1.675 7.254 1 96.5 237 LYS B O 1
ATOM 3986 N N . GLU B 1 238 ? -24.375 3.805 6.617 1 97.62 238 GLU B N 1
ATOM 3987 C CA . GLU B 1 238 ? -23.172 3.465 5.875 1 97.62 238 GLU B CA 1
ATOM 3988 C C . GLU B 1 238 ? -22.328 4.707 5.586 1 97.62 238 GLU B C 1
ATOM 3990 O O . GLU B 1 238 ? -22.812 5.832 5.719 1 97.62 238 GLU B O 1
ATOM 3995 N N . ILE B 1 239 ? -21.109 4.477 5.25 1 98.38 239 ILE B N 1
ATOM 3996 C CA . ILE B 1 239 ? -20.203 5.523 4.785 1 98.38 239 ILE B CA 1
ATOM 3997 C C . ILE B 1 239 ? -19.516 5.07 3.498 1 98.38 239 ILE B C 1
ATOM 3999 O O . ILE B 1 239 ? -19.141 3.904 3.363 1 98.38 239 ILE B O 1
ATOM 4003 N N . VAL B 1 240 ? -19.453 5.902 2.531 1 98.69 240 VAL B N 1
ATOM 4004 C CA . VAL B 1 240 ? -18.734 5.676 1.28 1 98.69 240 VAL B CA 1
ATOM 4005 C C . VAL B 1 240 ? -17.516 6.586 1.209 1 98.69 240 VAL B C 1
ATOM 4007 O O . VAL B 1 240 ? -17.656 7.812 1.14 1 98.69 240 VAL B O 1
ATOM 4010 N N . VAL B 1 241 ? -16.344 6.004 1.234 1 98.75 241 VAL B N 1
ATOM 4011 C CA . VAL B 1 241 ? -15.109 6.773 1.253 1 98.75 241 VAL B CA 1
ATOM 4012 C C . VAL B 1 241 ? -14.43 6.699 -0.114 1 98.75 241 VAL B C 1
ATOM 4014 O O . VAL B 1 241 ? -14.266 5.613 -0.675 1 98.75 241 VAL B O 1
ATOM 4017 N N . THR B 1 242 ? -14.055 7.82 -0.646 1 98.31 242 THR B N 1
ATOM 4018 C CA . THR B 1 242 ? -13.32 7.969 -1.897 1 98.31 242 THR B CA 1
ATOM 4019 C C . THR B 1 242 ? -12.195 8.984 -1.744 1 98.31 242 THR B C 1
ATOM 4021 O O . THR B 1 242 ? -12 9.547 -0.666 1 98.31 242 THR B O 1
ATOM 4024 N N . THR B 1 243 ? -11.414 9.117 -2.805 1 98 243 THR B N 1
ATOM 4025 C CA . THR B 1 243 ? -10.414 10.18 -2.859 1 98 243 THR B CA 1
ATOM 4026 C C . THR B 1 243 ? -11.008 11.461 -3.434 1 98 243 THR B C 1
ATOM 4028 O O . THR B 1 243 ? -11.711 11.422 -4.445 1 98 243 THR B O 1
ATOM 4031 N N . HIS B 1 244 ? -10.805 12.508 -2.705 1 96.38 244 HIS B N 1
ATOM 4032 C CA . HIS B 1 244 ? -11.258 13.789 -3.229 1 96.38 244 HIS B CA 1
ATOM 4033 C C . HIS B 1 244 ? -10.391 14.25 -4.395 1 96.38 244 HIS B C 1
ATOM 4035 O O . HIS B 1 244 ? -9.164 14.117 -4.352 1 96.38 244 HIS B O 1
ATOM 4041 N N . THR B 1 245 ? -10.945 14.852 -5.402 1 93.25 245 THR B N 1
ATOM 4042 C CA . THR B 1 245 ? -10.258 15.133 -6.652 1 93.25 245 THR B CA 1
ATOM 4043 C C . THR B 1 245 ? -9.461 16.438 -6.547 1 93.25 245 THR B C 1
ATOM 4045 O O . THR B 1 245 ? -8.492 16.641 -7.281 1 93.25 245 THR B O 1
ATOM 4048 N N . ASP B 1 246 ? -9.875 17.422 -5.664 1 96 246 ASP B N 1
ATOM 4049 C CA . ASP B 1 246 ? -9.133 18.656 -5.5 1 96 246 ASP B CA 1
ATOM 4050 C C . ASP B 1 246 ? -8.023 18.5 -4.461 1 96 246 ASP B C 1
ATOM 4052 O O . ASP B 1 246 ? -8.297 18.266 -3.283 1 96 246 ASP B O 1
ATOM 4056 N N . PRO B 1 247 ? -6.832 18.75 -4.848 1 97.5 247 PRO B N 1
ATOM 4057 C CA . PRO B 1 247 ? -5.719 18.516 -3.926 1 97.5 247 PRO B CA 1
ATOM 4058 C C . PRO B 1 247 ? -5.461 19.703 -2.994 1 97.5 247 PRO B C 1
ATOM 4060 O O . PRO B 1 247 ? -5.824 20.844 -3.318 1 97.5 247 PRO B O 1
ATOM 4063 N N . ILE B 1 248 ? -4.934 19.375 -1.828 1 97.56 248 ILE B N 1
ATOM 4064 C CA . ILE B 1 248 ? -4.227 20.359 -1.014 1 97.56 248 ILE B CA 1
ATOM 4065 C C . ILE B 1 248 ? -2.83 20.594 -1.587 1 97.56 248 ILE B C 1
ATOM 4067 O O . ILE B 1 248 ? -2.143 19.641 -1.977 1 97.56 248 ILE B O 1
ATOM 4071 N N . ARG B 1 249 ? -2.471 21.875 -1.645 1 97.81 249 ARG B N 1
ATOM 4072 C CA . ARG B 1 249 ? -1.161 22.203 -2.197 1 97.81 249 ARG B CA 1
ATOM 4073 C C . ARG B 1 249 ? -0.223 22.719 -1.11 1 97.81 249 ARG B C 1
ATOM 4075 O O . ARG B 1 249 ? -0.528 23.703 -0.435 1 97.81 249 ARG B O 1
ATOM 4082 N N . VAL B 1 250 ? 0.887 22.062 -0.996 1 97.62 250 VAL B N 1
ATOM 4083 C CA . VAL B 1 250 ? 1.872 22.406 0.024 1 97.62 250 VAL B CA 1
ATOM 4084 C C . VAL B 1 250 ? 3.152 22.906 -0.641 1 97.62 250 VAL B C 1
ATOM 4086 O O . VAL B 1 250 ? 3.666 22.266 -1.568 1 97.62 250 VAL B O 1
ATOM 4089 N N . ILE B 1 251 ? 3.674 24 -0.154 1 97.69 251 ILE B N 1
ATOM 4090 C CA . ILE B 1 251 ? 4.93 24.531 -0.682 1 97.69 251 ILE B CA 1
ATOM 4091 C C . ILE B 1 251 ? 6.094 23.672 -0.172 1 97.69 251 ILE B C 1
ATOM 4093 O O . ILE B 1 251 ? 6.18 23.391 1.022 1 97.69 251 ILE B O 1
ATOM 4097 N N . ARG B 1 252 ? 6.914 23.297 -1.099 1 96.38 252 ARG B N 1
ATOM 4098 C CA . ARG B 1 252 ? 8.133 22.562 -0.752 1 96.38 252 ARG B CA 1
ATOM 4099 C C . ARG B 1 252 ? 9.367 23.266 -1.306 1 96.38 252 ARG B C 1
ATOM 4101 O O . ARG B 1 252 ? 9.359 23.734 -2.443 1 96.38 252 ARG B O 1
ATOM 4108 N N . MET B 1 253 ? 10.328 23.281 -0.438 1 93.44 253 MET B N 1
ATOM 4109 C CA . MET B 1 253 ? 11.625 23.797 -0.871 1 93.44 253 MET B CA 1
ATOM 4110 C C . MET B 1 253 ? 12.5 22.672 -1.414 1 93.44 253 MET B C 1
ATOM 4112 O O . MET B 1 253 ? 12.109 21.5 -1.372 1 93.44 253 MET B O 1
ATOM 4116 N N . ASP B 1 254 ? 13.609 22.922 -2.01 1 85.19 254 ASP B N 1
ATOM 4117 C CA . ASP B 1 254 ? 14.477 21.984 -2.715 1 85.19 254 ASP B CA 1
ATOM 4118 C C . ASP B 1 254 ? 14.945 20.859 -1.785 1 85.19 254 ASP B C 1
ATOM 4120 O O . ASP B 1 254 ? 15.18 19.734 -2.229 1 85.19 254 ASP B O 1
ATOM 4124 N N . ASN B 1 255 ? 14.945 21.031 -0.592 1 78.5 255 ASN B N 1
ATOM 4125 C CA . ASN B 1 255 ? 15.57 20.062 0.304 1 78.5 255 ASN B CA 1
ATOM 4126 C C . ASN B 1 255 ? 14.539 19.141 0.948 1 78.5 255 ASN B C 1
ATOM 4128 O O . ASN B 1 255 ? 14.891 18.312 1.789 1 78.5 255 ASN B O 1
ATOM 4132 N N . TYR B 1 256 ? 13.344 19.281 0.445 1 80 256 TYR B N 1
ATOM 4133 C CA . TYR B 1 256 ? 12.359 18.406 1.086 1 80 256 TYR B CA 1
ATOM 4134 C C . TYR B 1 256 ? 12.555 16.953 0.664 1 80 256 TYR B C 1
ATOM 4136 O O . TYR B 1 256 ? 12.672 16.656 -0.527 1 80 256 TYR B O 1
ATOM 4144 N N . GLU B 1 257 ? 12.609 16.078 1.732 1 84.12 257 GLU B N 1
ATOM 4145 C CA . GLU B 1 257 ? 12.719 14.648 1.489 1 84.12 257 GLU B CA 1
ATOM 4146 C C . GLU B 1 257 ? 11.82 13.859 2.441 1 84.12 257 GLU B C 1
ATOM 4148 O O . GLU B 1 257 ? 12.078 13.805 3.645 1 84.12 257 GLU B O 1
ATOM 4153 N N . PHE B 1 258 ? 10.836 13.281 1.915 1 89.31 258 PHE B N 1
ATOM 4154 C CA . PHE B 1 258 ? 9.828 12.562 2.684 1 89.31 258 PHE B CA 1
ATOM 4155 C C . PHE B 1 258 ? 10.469 11.484 3.549 1 89.31 258 PHE B C 1
ATOM 4157 O O . PHE B 1 258 ? 10.188 11.391 4.746 1 89.31 258 PHE B O 1
ATOM 4164 N N . TRP B 1 259 ? 11.273 10.711 3.016 1 89.69 259 TRP B N 1
ATOM 4165 C CA . TRP B 1 259 ? 11.844 9.562 3.721 1 89.69 259 TRP B CA 1
ATOM 4166 C C . TRP B 1 259 ? 12.758 10.023 4.852 1 89.69 259 TRP B C 1
ATOM 4168 O O . TRP B 1 259 ? 12.859 9.359 5.887 1 89.69 259 TRP B O 1
ATOM 4178 N N . ASN B 1 260 ? 13.383 11.133 4.645 1 88.44 260 ASN B N 1
ATOM 4179 C CA . ASN B 1 260 ? 14.141 11.711 5.746 1 88.44 260 ASN B CA 1
ATOM 4180 C C . ASN B 1 260 ? 13.242 12.055 6.93 1 88.44 260 ASN B C 1
ATOM 4182 O O . ASN B 1 260 ? 13.617 11.828 8.086 1 88.44 260 ASN B O 1
ATOM 4186 N N . LYS B 1 261 ? 12.078 12.586 6.625 1 89.62 261 LYS B N 1
ATOM 4187 C CA . LYS B 1 261 ? 11.125 12.906 7.68 1 89.62 261 LYS B CA 1
ATOM 4188 C C . LYS B 1 261 ? 10.633 11.648 8.383 1 89.62 261 LYS B C 1
ATOM 4190 O O . LYS B 1 261 ? 10.516 11.617 9.609 1 89.62 261 LYS B O 1
ATOM 4195 N N . VAL B 1 262 ? 10.375 10.656 7.609 1 91.19 262 VAL B N 1
ATOM 4196 C CA . VAL B 1 262 ? 9.891 9.391 8.156 1 91.19 262 VAL B CA 1
ATOM 4197 C C . VAL B 1 262 ? 10.938 8.789 9.086 1 91.19 262 VAL B C 1
ATOM 4199 O O . VAL B 1 262 ? 10.633 8.414 10.219 1 91.19 262 VAL B O 1
ATOM 4202 N N . THR B 1 263 ? 12.148 8.734 8.641 1 88 263 THR B N 1
ATOM 4203 C CA . THR B 1 263 ? 13.242 8.148 9.406 1 88 263 THR B CA 1
ATOM 4204 C C . THR B 1 263 ? 13.461 8.914 10.711 1 88 263 THR B C 1
ATOM 4206 O O . THR B 1 263 ? 13.586 8.312 11.773 1 88 263 THR B O 1
ATOM 4209 N N . ASN B 1 264 ? 13.414 10.18 10.633 1 87.44 264 ASN B N 1
ATOM 4210 C CA . ASN B 1 264 ? 13.641 11.008 11.812 1 87.44 264 ASN B CA 1
ATOM 4211 C C . ASN B 1 264 ? 12.5 10.875 12.82 1 87.44 264 ASN B C 1
ATOM 4213 O O . ASN B 1 264 ? 12.727 10.969 14.031 1 87.44 264 ASN B O 1
ATOM 4217 N N . LYS B 1 265 ? 11.406 10.703 12.289 1 87.38 265 LYS B N 1
ATOM 4218 C CA . LYS B 1 265 ? 10.242 10.641 13.164 1 87.38 265 LYS B CA 1
ATOM 4219 C C . LYS B 1 265 ? 10.156 9.289 13.867 1 87.38 265 LYS B C 1
ATOM 4221 O O . LYS B 1 265 ? 9.766 9.211 15.039 1 87.38 265 LYS B O 1
ATOM 4226 N N . PHE B 1 266 ? 10.516 8.234 13.188 1 87.31 266 PHE B N 1
ATOM 4227 C CA . PHE B 1 266 ? 10.164 6.918 13.719 1 87.31 266 PHE B CA 1
ATOM 4228 C C . PHE B 1 266 ? 11.406 6.141 14.117 1 87.31 266 PHE B C 1
ATOM 4230 O O . PHE B 1 266 ? 11.312 5.137 14.828 1 87.31 266 PHE B O 1
ATOM 4237 N N . LEU B 1 267 ? 12.523 6.477 13.578 1 85.5 267 LEU B N 1
ATOM 4238 C CA . LEU B 1 267 ? 13.742 5.73 13.883 1 85.5 267 LEU B CA 1
ATOM 4239 C C . LEU B 1 267 ? 14.711 6.582 14.688 1 85.5 267 LEU B C 1
ATOM 4241 O O . LEU B 1 267 ? 15.367 6.086 15.609 1 85.5 267 LEU B O 1
#

Nearest PDB structures (foldseek):
  5dht-assembly1_A  TM=9.354E-01  e=5.925E-26  Listeria monocytogenes EGD-e
  6rbx-assembly1_A  TM=9.369E-01  e=1.137E-25  Listeria monocytogenes EGD-e
  6z65-assembly1_A  TM=9.385E-01  e=3.307E-25  Listeria monocytogenes EGD-e
  6rc0-assembly1_A  TM=9.357E-01  e=2.937E-25  Listeria monocytogenes EGD-e
  2an1-assembly3_C  TM=8.492E-01  e=1.386E-23  Salmonella enterica subsp. enterica serovar Typhimurium str. LT2

Organism: Filifactor alocis (strain ATCC 35896 / CCUG 47790 / D40 B5) (NCBI:txid546269)

Radius of gyration: 26.59 Å; Cα contacts (8 Å, |Δi|>4): 1296; chains: 2; bounding box: 66×85×65 Å

InterPro domains:
  IPR002504 NAD kinase [MF_00361] (3-267)
  IPR002504 NAD kinase [PF01513] (33-96)
  IPR016064 NAD kinase/diacylglycerol kinase-like domain superfamily [SSF111331] (26-266)
  IPR017437 ATP-NAD kinase, PpnK-type, C-terminal [G3DSA:2.60.200.30] (106-245)
  IPR017438 Inorganic polyphosphate/ATP-NAD kinase, N-terminal [G3DSA:3.40.50.10330] (41-262)

Foldseek 3Di:
DDAAEEEEEEDPDPVQVVLSVVLVVLSVVVVHHYDDDDDQRHQEYEYEEAPVRVQVVCVVNVNHLHAYEYEYPDPQHLQHAHYSVCSNVVSVCVVVVQWDKQWQWWKKKWWDFDPDIDIDIARFKKKKFFPVQDWFWKFKDKQNHTDDTWIDGTKIKTWQVNCLPVVVVQPADRHDSVFTWIKIADHGTDDDPVDDDDHYMDTGHLAMKMKMATDPVRQQGMWMAGHRRIDGGGRTGMMIMHIDPRTHIYIHHPPDDNVVSSVVVPD/DDAQEEEEEEDPDPVRVVLSVVLVVLSVVVVHHYDDDDPQRHQEYEYEEAPVRVQVVCVVNVNHLRAYEYEYPDPQHLQHAHYSVCSNVVSVCVVVVQWDKQWQWWKKKWWDFDPDIDIDIARFKKKKFFPVQDWFWKFKDKQNHTDDTWIDGTKIKTWQVNCLPVVVVQPADRHDSVFTWIKIADHGTDDDPVDDDDHYMDTGHLAMKMKMATDPVRQQGMWMAGHRRIDGGGRTGMMIMHIDPRTHIYIHHPPDDNVVSSVVVPD

pLDDT: mean 94.12, std 5.96, range [45.06, 98.81]

Sequence (534 aa):
MLKKSVVITYNDYALSAVIAEQLKEKLIRAEFAVHHHFVGDEALIFTIGGDGSFIKTIHDFNFPSIPIVGINTGHLGFFQEILPEQLDLFIENYQKQNYTLQEILPLQATVYIADKRFIIKSLNEIVLRSYLGKTVHLNLSINGNFIQCFGGDGLIISSSAGSTAYNYSAGGSIVDPSINTLQITPLAPLNTNAYRSFTSSIISSSTSDIIVSPEEQYRNYISIIVDGVQKHYNDFKEIVVTTHTDPIRVIRMDNYEFWNKVTNKFLMLKKSVVITYNDYALSAVIAEQLKEKLIRAEFAVHHHFVGDEALIFTIGGDGSFIKTIHDFNFPSIPIVGINTGHLGFFQEILPEQLDLFIENYQKQNYTLQEILPLQATVYIADKRFIIKSLNEIVLRSYLGKTVHLNLSINGNFIQCFGGDGLIISSSAGSTAYNYSAGGSIVDPSINTLQITPLAPLNTNAYRSFTSSIISSSTSDIIVSPEEQYRNYISIIVDGVQKHYNDFKEIVVTTHTDPIRVIRMDNYEFWNKVTNKFL

Solvent-accessible surface area (backbone atoms only — not comparable to full-atom values): 27436 Å² total; per-residue (Å²): 125,89,51,55,31,30,29,63,46,57,45,92,47,69,66,29,50,54,49,49,52,52,49,50,53,52,38,46,74,70,52,35,40,80,36,87,62,86,82,82,76,44,63,35,36,39,32,27,25,37,48,68,39,47,54,48,51,36,57,76,57,66,64,44,68,53,36,32,39,26,30,40,71,57,66,93,40,86,67,41,67,38,50,78,90,40,52,67,59,48,54,53,28,57,75,68,61,61,59,48,74,47,73,43,56,23,33,29,31,42,38,32,33,74,93,43,73,51,76,49,72,26,60,29,29,43,31,42,29,35,69,79,77,41,77,36,49,33,36,34,24,50,70,87,38,73,53,46,61,36,35,19,46,32,43,36,39,22,23,27,77,12,14,76,44,73,40,34,78,58,52,20,44,37,41,38,80,92,45,69,35,35,33,40,28,42,34,71,47,36,75,51,97,89,38,52,35,66,80,39,22,37,38,37,53,42,83,41,42,39,36,41,28,49,43,77,92,46,16,65,40,38,23,42,28,45,64,84,46,74,48,77,40,65,45,40,51,36,38,41,38,35,55,35,88,72,42,37,30,33,50,34,55,91,80,69,49,70,54,59,47,51,32,68,70,75,88,126,89,52,56,30,29,29,62,47,58,45,92,47,69,66,29,51,52,50,49,52,52,48,50,55,54,37,46,73,70,53,35,40,80,37,87,62,87,82,82,76,43,63,35,36,39,31,25,25,36,48,68,40,47,54,48,50,36,58,75,59,65,64,44,69,51,35,34,38,25,31,40,69,57,67,92,42,84,66,41,66,38,47,76,89,39,53,67,61,47,54,54,29,56,75,69,60,61,60,47,75,46,72,44,55,24,33,28,31,45,38,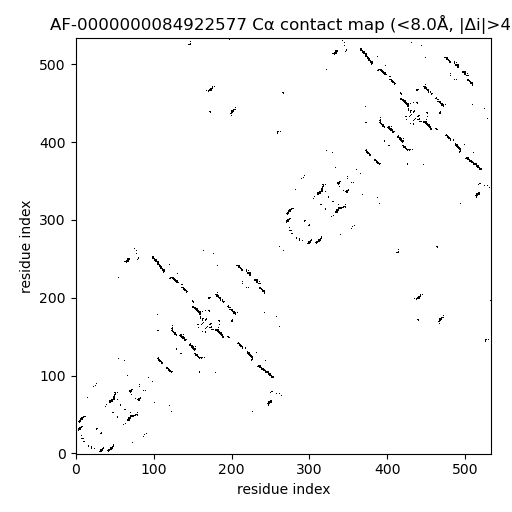32,33,73,94,44,73,49,78,50,70,25,60,28,30,43,31,44,30,35,70,80,75,42,76,37,50,34,38,34,25,52,70,86,39,73,54,45,61,36,35,19,46,32,42,36,40,23,22,28,78,13,13,74,44,74,40,34,79,60,53,20,44,37,42,40,78,90,45,69,36,33,34,42,28,42,35,69,48,36,76,51,98,89,38,51,35,68,80,38,22,36,40,37,51,40,84,42,42,37,35,42,27,48,43,78,92,46,17,64,42,37,24,41,27,46,64,84,46,74,48,76,39,66,44,39,51,37,36,40,39,34,55,35,86,72,43,37,29,34,52,34,54,91,80,68,49,69,54,57,48,52,33,68,70,75,86

Secondary structure (DSSP, 8-state):
--PPEEEEEE-S-HHHHHHHHHHHHHHHHTTPEEESS--S--SEEEEEESHHHHHHHHHHTTS-SS-EEEEE-SS--SSEEE-GGGHHHHHHHHHTT--EEEEEPPEEEEEEETTEEEEEEESSEEEEEESSSS-EEEEEEETTEEEEEEEESEEEEE-SGGGGTHHHHTTPPEE-TTS-EEEEEEES--BSSS-B---S-EEEETT--EEEEE-GGGTTSEEEEETTEEEEESSEEEEEEEE-SSPEEEEE-TT--HHHHHHHHH-/--PPEEEEEE-S-HHHHHHHHHHHHHHHHTTPEEESS--S--SEEEEEESHHHHHHHHHHTTS-SS-EEEEE-SS--SSEEE-GGGHHHHHHHHHTT--EEEEEPPEEEEEEETTEEEEEEESSEEEEEESSSS-EEEEEEETTEEEEEEEESEEEEE-SGGGGTHHHHTTPPEE-TTS-EEEEEEES--BSSS-B---S-EEEETT--EEEEE-GGGTTSEEEEETTEEEEESSEEEEEEEE-SSPEEEEE-TT--HHHHHHHHH-